Protein AF-A0A661NQ37-F1 (afdb_monomer)

pLDDT: mean 74.39, std 19.28, range [24.59, 96.75]

Mean predicted aligned error: 14.87 Å

Secondary structure (DSSP, 8-state):
--PPPEEEE--------------TT-PPP------EEEEE--SSGGGS-SS--SEEEEEEEESS---GGGEEEE-GGG-----GGGSPTTEEEEEEEEEETTEEEEEE----TTS-SS-EEEEE-EEBT-EEE-S-TT----TT-EEEEPTTS-EEEE--B-TTSSBBP-EEEEE-SSTTSPPEEEE-SS--BS-EEEEETTEEEEE--BSBTTSPBP-EEEEEETTTTEEEEEEEEES-SSSS----BS-EEEE-TTS-EEEE--BSSTTPPBP--EEEE-TTT--EE--SPPPSS--BSPEEEE-TTS-EEEE--EETTEE----EEEEETTEEEEE-EESSSTTS-SS--EEEEEEEEETTTEEEEEEEEETTTTEEEEEEESSSSEEEEEEEE-TT----EEEEEEE-TTS-EEEEEE-TTS-EEEEEEETTTTEEEEEPPPSS--SEEEE-TTSEEEEEETTEEEEEE--PPPTTSPPPP----TT------S-GGGEEE-TTSS-EEESSTT------S-EESEEEEEEEEES-EEEEEE-TT--EEEEEE-SSEEEETTEEEE--TT--EEEEEETTEEEEEETTEEEEEE--S--S-EEEEEEEPTT-EEEEEEEEE-

Foldseek 3Di:
DDDDWQWEWAAADDDDDDDDDDPPPDPPQPFQGIEIETEDEAPFPVFGDDPDFQKKKKAFDFPDDDDPLRIDIAGPVRSYYDHCVSHDDGGAWIKIFTHDPRDRFWIWFTDGSPPHDPDYAYTYIGGALDWGFQPAQVQFAAAQWAKAAAVSGFIKTAWYADPVRWFIAQWIWTGDPHSVDHIDTDGHPAGFGQWYWDDQPQKIKTAWGHRGQADFIAQWIWMQGNVVRDIDPQLTDGLDPDDDPSHFGQWEWDAFPVRKIKTAWGARHPPGFIFQFIWIARSVRNDIDRPQDGHPAGFGNWYWYAAPVRKIKTAWGDGPRAIDQWIWIADVVPGHIDTAAAPVDGPDGQHFRFDLWEWEHFHQGKIKTAAGDDDQFQWIWIWHDPPGRYTHIDIAGQPPHARFHNKEWYAFPLRWIWIWHAHPVRDTWIWTALNLQSYTDTGHGHPDGANYWYQIPRRKIWRHHRRGIIIHHHDHDDPQDQGRHDQDHPPDPDDDWNCVVQWDQDPVRQFIWGPDKFDGGWQFNDWAQKKKKKWQKAAWKWKWKAAPVGDIFIFTDGQFWTDGPPDIWGEHGRFIWIWIDHHQKIWIDTDPTIDIDGHPDHDDIIGITMNGDPPMITGTMGMDHD

Sequence (626 aa):
MRTAPVFLVAFFAAASIAAGAVCTGCEPATEVTRAQILLTLPTDPDCQPPAGPGRVLIVASGDFPASEETVEVLTPDGVGAVPIRKFPFGTEALTFELFVDGSADFVAGALHRRKVVDTVDTLLLLPLGSSCGTPDPDVRAPALGAVAELPGGGYLVAGGLSDDGIEARSQFILVPKDETTLAETLSLATRRVGAVATRAGDRVLISGGSEREDLPAEESFEVYDHTAHALDVDAAGRMCAGAEVCRRRDHGAAVIPDGRVVLVGGVVEAGAAELATTVLIDPRSGDVDESVGDLLRARRSPTALALSDGTVVVVGGSAAGAFVSTVESLAVAPLTFGEVENVTMPGAPLLPDRVGASFVSLPGRRVVAVGGRGELEGTATVLVFEGPRRAVRHDVALPGFPGLDESRAVALLDERILVVGRDGAGALRAFRVDVGRGIVEPLDPPVHAATSLVACDDGAVAEVGPTGGAYRRLLLRSPFDPPPAALVPSDAAWLALAAAPLYATSPDGDGLEARQEAAPVSVSALRFRDVTLSPTVIGDHDVVFTDEEGVRFVAAVDAADVRVGECTIPRADGDAVVITLRGDQVTLEAGEARIQCPLAGLSGSVAVSLELALGARFRALEIARL

Structure (mmCIF, N/CA/C/O backbone):
data_AF-A0A661NQ37-F1
#
_entry.id   AF-A0A661NQ37-F1
#
loop_
_atom_site.group_PDB
_atom_site.id
_atom_site.type_symbol
_atom_site.label_atom_id
_atom_site.label_alt_id
_atom_site.label_comp_id
_atom_site.label_asym_id
_atom_site.label_entity_id
_atom_site.label_seq_id
_atom_site.pdbx_PDB_ins_code
_atom_site.Cartn_x
_atom_site.Cartn_y
_atom_site.Cartn_z
_atom_site.occupancy
_atom_site.B_iso_or_equiv
_atom_site.auth_seq_id
_atom_site.auth_comp_id
_atom_site.auth_asym_id
_atom_site.auth_atom_id
_atom_site.pdbx_PDB_model_num
ATOM 1 N N . MET A 1 1 ? 21.326 -3.519 33.769 1.00 24.59 1 MET A N 1
ATOM 2 C CA . MET A 1 1 ? 20.700 -4.815 34.103 1.00 24.59 1 MET A CA 1
ATOM 3 C C . MET A 1 1 ? 19.760 -5.119 32.956 1.00 24.59 1 MET A C 1
ATOM 5 O O . MET A 1 1 ? 18.870 -4.319 32.728 1.00 24.59 1 MET A O 1
ATOM 9 N N . ARG A 1 2 ? 20.049 -6.147 32.150 1.00 24.77 2 ARG A N 1
ATOM 10 C CA . ARG A 1 2 ? 19.209 -6.514 31.000 1.00 24.77 2 ARG A CA 1
ATOM 11 C C . ARG A 1 2 ? 17.915 -7.120 31.546 1.00 24.77 2 ARG A C 1
ATOM 13 O O . ARG A 1 2 ? 17.984 -8.136 32.234 1.00 24.77 2 ARG A O 1
ATOM 20 N N . THR A 1 3 ? 16.785 -6.461 31.324 1.00 33.19 3 THR A N 1
ATOM 21 C CA . THR A 1 3 ? 15.454 -7.010 31.597 1.00 33.19 3 THR A CA 1
ATOM 22 C C . THR A 1 3 ? 15.253 -8.232 30.701 1.00 33.19 3 THR A C 1
ATOM 24 O O . THR A 1 3 ? 15.551 -8.199 29.509 1.00 33.19 3 THR A O 1
ATOM 27 N N . ALA A 1 4 ? 14.878 -9.357 31.306 1.00 30.03 4 ALA A N 1
ATOM 28 C CA . ALA A 1 4 ? 14.650 -10.606 30.590 1.00 30.03 4 ALA A CA 1
ATOM 29 C C . ALA A 1 4 ? 13.391 -10.493 29.705 1.00 30.03 4 ALA A C 1
ATOM 31 O O . ALA A 1 4 ? 12.459 -9.787 30.096 1.00 30.03 4 ALA A O 1
ATOM 32 N N . PRO A 1 5 ? 13.333 -11.181 28.550 1.00 35.44 5 PRO A N 1
ATOM 33 C CA . PRO A 1 5 ? 12.107 -11.274 27.761 1.00 35.44 5 PRO A CA 1
ATOM 34 C C . PRO A 1 5 ? 10.970 -11.897 28.587 1.00 35.44 5 PRO A C 1
ATOM 36 O O . PRO A 1 5 ? 11.192 -12.836 29.357 1.00 35.44 5 PRO A O 1
ATOM 39 N N . VAL A 1 6 ? 9.752 -11.373 28.429 1.00 37.66 6 VAL A N 1
ATOM 40 C CA . VAL A 1 6 ? 8.537 -11.947 29.027 1.00 37.66 6 VAL A CA 1
ATOM 41 C C . VAL A 1 6 ? 8.035 -13.056 28.098 1.00 37.66 6 VAL A C 1
ATOM 43 O O . VAL A 1 6 ? 7.746 -12.805 26.930 1.00 37.66 6 VAL A O 1
ATOM 46 N N . PHE A 1 7 ? 7.952 -14.291 28.599 1.00 35.38 7 PHE A N 1
ATOM 47 C CA . PHE A 1 7 ? 7.548 -15.464 27.813 1.00 35.38 7 PHE A CA 1
ATOM 48 C C . PHE A 1 7 ? 6.062 -15.786 28.010 1.00 35.38 7 PHE A C 1
ATOM 50 O O . PHE A 1 7 ? 5.678 -16.208 29.097 1.00 35.38 7 PHE A O 1
ATOM 57 N N . LEU A 1 8 ? 5.233 -15.680 26.967 1.00 40.22 8 LEU A N 1
ATOM 58 C CA . LEU A 1 8 ? 3.840 -16.138 27.012 1.00 40.22 8 LEU A CA 1
ATOM 59 C C . LEU A 1 8 ? 3.654 -17.414 26.169 1.00 40.22 8 LEU A C 1
ATOM 61 O O . LEU A 1 8 ? 3.948 -17.436 24.975 1.00 40.22 8 LEU A O 1
ATOM 65 N N . VAL A 1 9 ? 3.153 -18.498 26.775 1.00 34.75 9 VAL A N 1
ATOM 66 C CA . VAL A 1 9 ? 2.947 -19.799 26.100 1.00 34.75 9 VAL A CA 1
ATOM 67 C C . VAL A 1 9 ? 1.471 -20.182 26.164 1.00 34.75 9 VAL A C 1
ATOM 69 O O . VAL A 1 9 ? 1.035 -20.641 27.206 1.00 34.75 9 VAL A O 1
ATOM 72 N N . ALA A 1 10 ? 0.692 -20.067 25.089 1.00 37.59 10 ALA A N 1
ATOM 73 C CA . ALA A 1 10 ? -0.699 -20.541 25.065 1.00 37.59 10 ALA A CA 1
ATOM 74 C C . ALA A 1 10 ? -0.797 -22.000 24.564 1.00 37.59 10 ALA A C 1
ATOM 76 O O . ALA A 1 10 ? -0.012 -22.432 23.718 1.00 37.59 10 ALA A O 1
ATOM 77 N N . PHE A 1 11 ? -1.763 -22.778 25.070 1.00 29.88 11 PHE A N 1
ATOM 78 C CA . PHE A 1 11 ? -2.010 -24.179 24.679 1.00 29.88 11 PHE A CA 1
ATOM 79 C C . PHE A 1 11 ? -3.460 -24.382 24.209 1.00 29.88 11 PHE A C 1
ATOM 81 O O . PHE A 1 11 ? -4.377 -23.852 24.836 1.00 29.88 11 PHE A O 1
ATOM 88 N N . PHE A 1 12 ? -3.687 -25.231 23.198 1.00 33.34 12 PHE A N 1
ATOM 89 C CA . PHE A 1 12 ? -4.982 -25.880 22.965 1.00 33.34 12 PHE A CA 1
ATOM 90 C C . PHE A 1 12 ? -4.830 -27.394 23.139 1.00 33.34 12 PHE A C 1
ATOM 92 O O . PHE A 1 12 ? -3.795 -27.977 22.823 1.00 33.34 12 PHE A O 1
ATOM 99 N N . ALA A 1 13 ? -5.877 -28.050 23.636 1.00 25.14 13 ALA A N 1
ATOM 100 C CA . ALA A 1 13 ? -5.963 -29.506 23.678 1.00 25.14 13 ALA A CA 1
ATOM 101 C C . ALA A 1 13 ? -7.110 -29.968 22.777 1.00 25.14 13 ALA A C 1
ATOM 103 O O . ALA A 1 13 ? -8.235 -29.501 22.932 1.00 25.14 13 ALA A O 1
ATOM 104 N N . ALA A 1 14 ? -6.841 -30.892 21.856 1.00 25.58 14 ALA A N 1
ATOM 105 C CA . ALA A 1 14 ? -7.855 -31.468 20.982 1.00 25.58 14 ALA A CA 1
ATOM 106 C C . ALA A 1 14 ? -8.917 -32.229 21.795 1.00 25.58 14 ALA A C 1
ATOM 108 O O . ALA A 1 14 ? -8.588 -33.054 22.647 1.00 25.58 14 ALA A O 1
ATOM 109 N N . ALA A 1 15 ? -10.193 -31.987 21.495 1.00 25.08 15 ALA A N 1
ATOM 110 C CA . ALA A 1 15 ? -11.259 -32.916 21.840 1.00 25.08 15 ALA A CA 1
ATOM 111 C C . ALA A 1 15 ? -11.751 -33.531 20.530 1.00 25.08 15 ALA A C 1
ATOM 113 O O . ALA A 1 15 ? -12.443 -32.878 19.755 1.00 25.08 15 ALA A O 1
ATOM 114 N N . SER A 1 16 ? -11.357 -34.776 20.264 1.00 27.02 16 SER A N 1
ATOM 115 C CA . SER A 1 16 ? -11.918 -35.555 19.165 1.00 27.02 16 SER A CA 1
ATOM 116 C C . SER A 1 16 ? -13.417 -35.733 19.398 1.00 27.02 16 SER A C 1
ATOM 118 O O . SER A 1 16 ? -13.814 -36.492 20.282 1.00 27.02 16 SER A O 1
ATOM 120 N N . ILE A 1 17 ? -14.253 -35.069 18.602 1.00 27.27 17 ILE A N 1
ATOM 121 C CA . ILE A 1 17 ? -15.660 -35.446 18.462 1.00 27.27 17 ILE A CA 1
ATOM 122 C C . ILE A 1 17 ? -15.765 -36.290 17.197 1.00 27.27 17 ILE A C 1
ATOM 124 O O . ILE A 1 17 ? -15.530 -35.832 16.081 1.00 27.27 17 ILE A O 1
ATOM 128 N N . ALA A 1 18 ? -16.059 -37.570 17.399 1.00 26.62 18 ALA A N 1
ATOM 129 C CA . ALA A 1 18 ? -16.309 -38.515 16.331 1.00 26.62 18 ALA A CA 1
ATOM 130 C C . ALA A 1 18 ? -17.642 -38.202 15.625 1.00 26.62 18 ALA A C 1
ATOM 132 O O . ALA A 1 18 ? -18.680 -38.123 16.270 1.00 26.62 18 ALA A O 1
ATOM 133 N N . ALA A 1 19 ? -17.557 -38.122 14.295 1.00 30.00 19 ALA A N 1
ATOM 134 C CA . ALA A 1 19 ? -18.564 -38.436 13.278 1.00 30.00 19 ALA A CA 1
ATOM 135 C C . ALA A 1 19 ? -19.942 -37.737 13.316 1.00 30.00 19 ALA A C 1
ATOM 137 O O . ALA A 1 19 ? -20.817 -38.065 14.111 1.00 30.00 19 ALA A O 1
ATOM 138 N N . GLY A 1 20 ? -20.196 -36.927 12.281 1.00 28.22 20 GLY A N 1
ATOM 139 C CA . GLY A 1 20 ? -21.547 -36.600 11.822 1.00 28.22 20 GLY A CA 1
ATOM 140 C C . GLY A 1 20 ? -21.573 -35.525 10.733 1.00 28.22 20 GLY A C 1
ATOM 141 O O . GLY A 1 20 ? -21.503 -34.352 11.056 1.00 28.22 20 GLY A O 1
ATOM 142 N N . ALA A 1 21 ? -21.747 -35.951 9.476 1.00 28.05 21 ALA A N 1
ATOM 143 C CA . ALA A 1 21 ? -21.919 -35.169 8.239 1.00 28.05 21 ALA A CA 1
ATOM 144 C C . ALA A 1 21 ? -20.637 -34.634 7.562 1.00 28.05 21 ALA A C 1
ATOM 146 O O . ALA A 1 21 ? -20.023 -33.652 7.959 1.00 28.05 21 ALA A O 1
ATOM 147 N N . VAL A 1 22 ? -20.267 -35.306 6.469 1.00 32.47 22 VAL A N 1
ATOM 148 C CA . VAL A 1 22 ? -19.206 -34.909 5.541 1.00 32.47 22 VAL A CA 1
ATOM 149 C C . VAL A 1 22 ? -19.733 -33.770 4.661 1.00 32.47 22 VAL A C 1
ATOM 151 O O . VAL A 1 22 ? -20.517 -34.019 3.747 1.00 32.47 22 VAL A O 1
ATOM 154 N N . CYS A 1 23 ? -19.298 -32.532 4.903 1.00 28.45 23 CYS A N 1
ATOM 155 C CA . CYS A 1 23 ? -19.340 -31.482 3.884 1.00 28.45 23 CYS A CA 1
ATOM 156 C C . CYS A 1 23 ? -18.190 -31.725 2.900 1.00 28.45 23 CYS A C 1
ATOM 158 O O . CYS A 1 23 ? -17.041 -31.388 3.174 1.00 28.45 23 CYS A O 1
ATOM 160 N N . THR A 1 24 ? -18.474 -32.326 1.745 1.00 32.66 24 THR A N 1
ATOM 161 C CA . THR A 1 24 ? -17.525 -32.359 0.625 1.00 32.66 24 THR A CA 1
ATOM 162 C C . THR A 1 24 ? -17.455 -30.964 0.004 1.00 32.66 24 THR A C 1
ATOM 164 O O . THR A 1 24 ? -18.337 -30.600 -0.771 1.00 32.66 24 THR A O 1
ATOM 167 N N . GLY A 1 25 ? -16.445 -30.174 0.374 1.00 31.69 25 GLY A N 1
ATOM 168 C CA . GLY A 1 25 ? -16.200 -28.839 -0.192 1.00 31.69 25 GLY A CA 1
ATOM 169 C C . GLY A 1 25 ? -15.860 -27.749 0.825 1.00 31.69 25 GLY A C 1
ATOM 170 O O . GLY A 1 25 ? -15.443 -26.671 0.423 1.00 31.69 25 GLY A O 1
ATOM 171 N N . CYS A 1 26 ? -15.990 -28.015 2.126 1.00 31.77 26 CYS A N 1
ATOM 172 C CA . CYS A 1 26 ? -15.389 -27.155 3.138 1.00 31.77 26 CYS A CA 1
ATOM 173 C C . CYS A 1 26 ? -13.948 -27.626 3.340 1.00 31.77 26 CYS A C 1
ATOM 175 O O . CYS A 1 26 ? -13.739 -28.727 3.854 1.00 31.77 26 CYS A O 1
ATOM 177 N N . GLU A 1 27 ? -12.955 -26.824 2.948 1.00 31.69 27 GLU A N 1
ATOM 178 C CA . GLU A 1 27 ? -11.651 -26.945 3.602 1.00 31.69 27 GLU A CA 1
ATOM 179 C C . GLU A 1 27 ? -11.907 -26.846 5.114 1.00 31.69 27 GLU A C 1
ATOM 181 O O . GLU A 1 27 ? -12.617 -25.930 5.547 1.00 31.69 27 GLU A O 1
ATOM 186 N N . PRO A 1 28 ? -11.441 -27.809 5.929 1.00 34.94 28 PRO A N 1
ATOM 187 C CA . PRO A 1 28 ? -11.572 -27.683 7.367 1.00 34.94 28 PRO A CA 1
ATOM 188 C C . PRO A 1 28 ? -10.853 -26.398 7.765 1.00 34.94 28 PRO A C 1
ATOM 190 O O . PRO A 1 28 ? -9.670 -26.241 7.467 1.00 34.94 28 PRO A O 1
ATOM 193 N N . ALA A 1 29 ? -11.576 -25.471 8.397 1.00 39.81 29 ALA A N 1
ATOM 194 C CA . ALA A 1 29 ? -10.966 -24.280 8.963 1.00 39.81 29 ALA A CA 1
ATOM 195 C C . ALA A 1 29 ? -9.814 -24.745 9.858 1.00 39.81 29 ALA A C 1
ATOM 197 O O . ALA A 1 29 ? -10.038 -25.500 10.806 1.00 39.81 29 ALA A O 1
ATOM 198 N N . THR A 1 30 ? -8.584 -24.370 9.510 1.00 39.78 30 THR A N 1
ATOM 199 C CA . THR A 1 30 ? -7.399 -24.694 10.296 1.00 39.78 30 THR A CA 1
ATOM 200 C C . THR A 1 30 ? -7.566 -24.042 11.660 1.00 39.78 30 THR A C 1
ATOM 202 O O . THR A 1 30 ? -7.474 -22.826 11.817 1.00 39.78 30 THR A O 1
ATOM 205 N N . GLU A 1 31 ? -7.918 -24.861 12.646 1.00 44.09 31 GLU A N 1
ATOM 206 C CA . GLU A 1 31 ? -8.068 -24.429 14.024 1.00 44.09 31 GLU A CA 1
ATOM 207 C C . GLU A 1 31 ? -6.666 -24.195 14.585 1.00 44.09 31 GLU A C 1
ATOM 209 O O . GLU A 1 31 ? -5.807 -25.075 14.539 1.00 44.09 31 GLU A O 1
ATOM 214 N N . VAL A 1 32 ? -6.422 -22.990 15.090 1.00 47.25 32 VAL A N 1
ATOM 215 C CA . VAL A 1 32 ? -5.193 -22.685 15.815 1.00 47.25 32 VAL A CA 1
ATOM 216 C C . VAL A 1 32 ? -5.143 -23.595 17.043 1.00 47.25 32 VAL A C 1
ATOM 218 O O . VAL A 1 32 ? -6.046 -23.542 17.867 1.00 47.25 32 VAL A O 1
ATOM 221 N N . THR A 1 33 ? -4.123 -24.447 17.177 1.00 45.12 33 THR A N 1
ATOM 222 C CA . THR A 1 33 ? -4.006 -25.403 18.300 1.00 45.12 33 THR A CA 1
ATOM 223 C C . THR A 1 33 ? -2.912 -25.050 19.307 1.00 45.12 33 THR A C 1
ATOM 225 O O . THR A 1 33 ? -2.859 -25.628 20.397 1.00 45.12 33 THR A O 1
ATOM 228 N N . ARG A 1 34 ? -2.026 -24.095 19.002 1.00 50.16 34 ARG A N 1
ATOM 229 C CA . ARG A 1 34 ? -1.015 -23.587 19.944 1.00 50.16 34 ARG A CA 1
ATOM 230 C C . ARG A 1 34 ? -0.372 -22.303 19.427 1.00 50.16 34 ARG A C 1
ATOM 232 O O . ARG A 1 34 ? 0.123 -22.313 18.313 1.00 50.16 34 ARG A O 1
ATOM 239 N N . ALA A 1 35 ? -0.304 -21.257 20.254 1.00 54.31 35 ALA A N 1
ATOM 240 C CA . ALA A 1 35 ? 0.429 -20.024 19.951 1.00 54.31 35 ALA A CA 1
ATOM 241 C C . ALA A 1 35 ? 1.483 -19.769 21.036 1.00 54.31 35 ALA A C 1
ATOM 243 O O . ALA A 1 35 ? 1.157 -19.764 22.226 1.00 54.31 35 ALA A O 1
ATOM 244 N N . GLN A 1 36 ? 2.737 -19.551 20.653 1.00 60.78 36 GLN A N 1
ATOM 245 C CA . GLN A 1 36 ? 3.739 -18.977 21.552 1.00 60.78 36 GLN A CA 1
ATOM 246 C C . GLN A 1 36 ? 4.007 -17.555 21.087 1.00 60.78 36 GLN A C 1
ATOM 248 O O . GLN A 1 36 ? 4.361 -17.368 19.930 1.00 60.78 36 GLN A O 1
ATOM 253 N N . ILE A 1 37 ? 3.807 -16.575 21.968 1.00 66.12 37 ILE A N 1
ATOM 254 C CA . ILE A 1 37 ? 4.026 -15.166 21.642 1.00 66.12 37 ILE A CA 1
ATOM 255 C C . ILE A 1 37 ? 5.153 -14.659 22.528 1.00 66.12 37 ILE A C 1
ATOM 257 O O . ILE A 1 37 ? 5.040 -14.627 23.757 1.00 66.12 37 ILE A O 1
ATOM 261 N N . LEU A 1 38 ? 6.251 -14.279 21.891 1.00 67.00 38 LEU A N 1
ATOM 262 C CA . LEU A 1 38 ? 7.362 -13.602 22.526 1.00 67.00 38 LEU A CA 1
ATOM 263 C C . LEU A 1 38 ? 7.138 -12.095 22.415 1.00 67.00 38 LEU A C 1
ATOM 265 O O . LEU A 1 38 ? 7.075 -11.552 21.316 1.00 67.00 38 LEU A O 1
ATOM 269 N N . LEU A 1 39 ? 7.023 -11.420 23.556 1.00 71.31 39 LEU A N 1
ATOM 270 C CA . LEU A 1 39 ? 6.954 -9.964 23.586 1.00 71.31 39 LEU A CA 1
ATOM 271 C C . LEU A 1 39 ? 8.372 -9.401 23.691 1.00 71.31 39 LEU A C 1
ATOM 273 O O . LEU A 1 39 ? 9.090 -9.696 24.654 1.00 71.31 39 LEU A O 1
ATOM 277 N N . THR A 1 40 ? 8.775 -8.595 22.713 1.00 71.38 40 THR A N 1
ATOM 278 C CA . THR A 1 40 ? 10.070 -7.906 22.703 1.00 71.38 40 THR A CA 1
ATOM 279 C C . THR A 1 40 ? 9.885 -6.419 22.964 1.00 71.38 40 THR A C 1
ATOM 281 O O . THR A 1 40 ? 8.906 -5.808 22.543 1.00 71.38 40 THR A O 1
ATOM 284 N N . LEU A 1 41 ? 10.823 -5.839 23.710 1.00 73.44 41 LEU A N 1
ATOM 285 C CA . LEU A 1 41 ? 10.865 -4.403 23.963 1.00 73.44 41 LEU A CA 1
ATOM 286 C C . LEU A 1 41 ? 11.680 -3.705 22.875 1.00 73.44 41 LEU A C 1
ATOM 288 O O . LEU A 1 41 ? 12.624 -4.315 22.359 1.00 73.44 41 LEU A O 1
ATOM 292 N N . PRO A 1 42 ? 11.359 -2.438 22.575 1.00 73.75 42 PRO A N 1
ATOM 293 C CA . PRO A 1 42 ? 12.098 -1.688 21.595 1.00 73.75 42 PRO A CA 1
ATOM 294 C C . PRO A 1 42 ? 13.483 -1.377 22.139 1.00 73.75 42 PRO A C 1
ATOM 296 O O . PRO A 1 42 ? 13.737 -1.252 23.346 1.00 73.75 42 PRO A O 1
ATOM 299 N N . THR A 1 43 ? 14.407 -1.297 21.210 1.00 73.44 43 THR A N 1
ATOM 300 C CA . THR A 1 43 ? 15.814 -1.047 21.503 1.00 73.44 43 THR A CA 1
ATOM 301 C C . THR A 1 43 ? 16.121 0.445 21.597 1.00 73.44 43 THR A C 1
ATOM 303 O O . THR A 1 43 ? 17.048 0.814 22.320 1.00 73.44 43 THR A O 1
ATOM 306 N N . ASP A 1 44 ? 15.309 1.285 20.949 1.00 77.94 44 ASP A N 1
ATOM 307 C CA . ASP A 1 44 ? 15.308 2.738 21.105 1.00 77.94 44 ASP A CA 1
ATOM 308 C C . ASP A 1 44 ? 14.974 3.127 22.562 1.00 77.94 44 ASP A C 1
ATOM 310 O O . ASP A 1 44 ? 13.870 2.830 23.035 1.00 77.94 44 ASP A O 1
ATOM 314 N N . PRO A 1 45 ? 15.902 3.771 23.300 1.00 77.81 45 PRO A N 1
ATOM 315 C CA . PRO A 1 45 ? 15.680 4.173 24.687 1.00 77.81 45 PRO A CA 1
ATOM 316 C C . PRO A 1 45 ? 14.491 5.116 24.869 1.00 77.81 45 PRO A C 1
ATOM 318 O O . PRO A 1 45 ? 13.847 5.057 25.917 1.00 77.81 45 PRO A O 1
ATOM 321 N N . ASP A 1 46 ? 14.193 5.951 23.870 1.00 78.38 46 ASP A N 1
ATOM 322 C CA . ASP A 1 46 ? 13.085 6.910 23.931 1.00 78.38 46 ASP A CA 1
ATOM 323 C C . ASP A 1 46 ? 11.725 6.212 23.764 1.00 78.38 46 ASP A C 1
ATOM 325 O O . ASP A 1 46 ? 10.694 6.746 24.170 1.00 78.38 46 ASP A O 1
ATOM 329 N N . CYS A 1 47 ? 11.728 4.983 23.240 1.00 81.31 47 CYS A N 1
ATOM 330 C CA . CYS A 1 47 ? 10.547 4.140 23.106 1.00 81.31 47 CYS A CA 1
ATOM 331 C C . CYS A 1 47 ? 10.447 3.037 24.160 1.00 81.31 47 CYS A C 1
ATOM 333 O O . CYS A 1 47 ? 9.521 2.233 24.103 1.00 81.31 47 CYS A O 1
ATOM 335 N N . GLN A 1 48 ? 11.371 2.941 25.117 1.00 77.38 48 GLN A N 1
ATOM 336 C CA . GLN A 1 48 ? 11.286 1.910 26.151 1.00 77.38 48 GLN A CA 1
ATOM 337 C C . GLN A 1 48 ? 10.235 2.258 27.216 1.00 77.38 48 GLN A C 1
ATOM 339 O O . GLN A 1 48 ? 10.160 3.404 27.659 1.00 77.38 48 GLN A O 1
ATOM 344 N N . PRO A 1 49 ? 9.456 1.273 27.707 1.00 69.19 49 PRO A N 1
ATOM 345 C CA . PRO A 1 49 ? 8.538 1.505 28.813 1.00 69.19 49 PRO A CA 1
ATOM 346 C C . PRO A 1 49 ? 9.299 1.886 30.093 1.00 69.19 49 PRO A C 1
ATOM 348 O O . PRO A 1 49 ? 10.310 1.247 30.419 1.00 69.19 49 PRO A O 1
ATOM 351 N N . PRO A 1 50 ? 8.807 2.862 30.877 1.00 60.31 50 PRO A N 1
ATOM 352 C CA . PRO A 1 50 ? 9.390 3.187 32.170 1.00 60.31 50 PRO A CA 1
ATOM 353 C C . PRO A 1 50 ? 9.166 2.021 33.151 1.00 60.31 50 PRO A C 1
ATOM 355 O O . PRO A 1 50 ? 8.066 1.779 33.615 1.00 60.31 50 PRO A O 1
ATOM 358 N N . ALA A 1 51 ? 10.225 1.251 33.424 1.00 60.19 51 ALA A N 1
ATOM 359 C CA . ALA A 1 51 ? 10.331 0.218 34.466 1.00 60.19 51 ALA A CA 1
ATOM 360 C C . ALA A 1 51 ? 9.091 -0.683 34.719 1.00 60.19 51 ALA A C 1
ATOM 362 O O . ALA A 1 51 ? 8.556 -0.716 35.821 1.00 60.19 51 ALA A O 1
ATOM 363 N N . GLY A 1 52 ? 8.772 -1.543 33.745 1.00 55.69 52 GLY A N 1
ATOM 364 C CA . GLY A 1 52 ? 8.001 -2.783 33.929 1.00 55.69 52 GLY A CA 1
ATOM 365 C C . GLY A 1 52 ? 6.472 -2.626 33.854 1.00 55.69 52 GLY A C 1
ATOM 366 O O . GLY A 1 52 ? 5.911 -1.754 34.507 1.00 55.69 52 GLY A O 1
ATOM 367 N N . PRO A 1 53 ? 5.759 -3.477 33.089 1.00 54.72 53 PRO A N 1
ATOM 368 C CA . PRO A 1 53 ? 4.303 -3.401 33.020 1.00 54.72 53 PRO A CA 1
ATOM 369 C C . PRO A 1 53 ? 3.687 -3.786 34.364 1.00 54.72 53 PRO A C 1
ATOM 371 O O . PRO A 1 53 ? 4.100 -4.767 34.973 1.00 54.72 53 PRO A O 1
ATOM 374 N N . GLY A 1 54 ? 2.676 -3.048 34.814 1.00 62.66 54 GLY A N 1
ATOM 375 C CA . GLY A 1 54 ? 1.858 -3.425 35.964 1.00 62.66 54 GLY A CA 1
ATOM 376 C C . GLY A 1 54 ? 0.839 -4.510 35.611 1.00 62.66 54 GLY A C 1
ATOM 377 O O . GLY A 1 54 ? 0.519 -5.331 36.470 1.00 62.66 54 GLY A O 1
ATOM 378 N N . ARG A 1 55 ? 0.338 -4.525 34.360 1.00 74.88 55 ARG A N 1
ATOM 379 C CA . ARG A 1 55 ? -0.644 -5.483 33.800 1.00 74.88 55 ARG A CA 1
ATOM 380 C C . ARG A 1 55 ? -0.537 -5.558 32.264 1.00 74.88 55 ARG A C 1
ATOM 382 O O . ARG A 1 55 ? -0.203 -4.559 31.634 1.00 74.88 55 ARG A O 1
ATOM 389 N N . VAL A 1 56 ? -0.870 -6.703 31.666 1.00 75.44 56 VAL A N 1
ATOM 390 C CA . VAL A 1 56 ? -1.092 -6.873 30.214 1.00 75.44 56 VAL A CA 1
ATOM 391 C C . VAL A 1 56 ? -2.567 -7.179 29.988 1.00 75.44 56 VAL A C 1
ATOM 393 O O . VAL A 1 56 ? -3.094 -8.115 30.584 1.00 75.44 56 VAL A O 1
ATOM 396 N N . LEU A 1 57 ? -3.236 -6.405 29.147 1.00 77.12 57 LEU A N 1
ATOM 397 C CA . LEU A 1 57 ? -4.601 -6.645 28.702 1.00 77.12 57 LEU A CA 1
ATOM 398 C C . LEU A 1 57 ? -4.554 -7.339 27.340 1.00 77.12 57 LEU A C 1
ATOM 400 O O . LEU A 1 57 ? -3.836 -6.898 26.452 1.00 77.12 57 LEU A O 1
ATOM 404 N N . ILE A 1 58 ? -5.310 -8.416 27.171 1.00 77.12 58 ILE A N 1
ATOM 405 C CA . ILE A 1 58 ? -5.494 -9.097 25.890 1.00 77.12 58 ILE A CA 1
ATOM 406 C C . ILE A 1 58 ? -6.949 -8.917 25.496 1.00 77.12 58 ILE A C 1
ATOM 408 O O . ILE A 1 58 ? -7.837 -9.303 26.256 1.00 77.12 58 ILE A O 1
ATOM 412 N N . VAL A 1 59 ? -7.187 -8.356 24.316 1.00 74.62 59 VAL A N 1
ATOM 413 C CA . VAL A 1 59 ? -8.525 -8.090 23.788 1.00 74.62 59 VAL A CA 1
ATOM 414 C C . VAL A 1 59 ? -8.722 -8.885 22.506 1.00 74.62 59 VAL A C 1
ATOM 416 O O . VAL A 1 59 ? -8.014 -8.682 21.520 1.00 74.62 59 VAL A O 1
ATOM 419 N N . ALA A 1 60 ? -9.692 -9.793 22.516 1.00 68.38 60 ALA A N 1
ATOM 420 C CA . ALA A 1 60 ? -10.138 -10.508 21.334 1.00 68.38 60 ALA A CA 1
ATOM 421 C C . ALA A 1 60 ? -11.132 -9.669 20.537 1.00 68.38 60 ALA A C 1
ATOM 423 O O . ALA A 1 60 ? -12.098 -9.138 21.082 1.00 68.38 60 ALA A O 1
ATOM 424 N N . SER A 1 61 ? -10.889 -9.592 19.234 1.00 61.31 61 SER A N 1
ATOM 425 C CA . SER A 1 61 ? -11.753 -8.927 18.263 1.00 61.31 61 SER A CA 1
ATOM 426 C C . SER A 1 61 ? -12.145 -9.912 17.168 1.00 61.31 61 SER A C 1
ATOM 428 O O . SER A 1 61 ? -11.354 -10.775 16.776 1.00 61.31 61 SER A O 1
ATOM 430 N N . GLY A 1 62 ? -13.369 -9.792 16.679 1.00 54.69 62 GLY A N 1
ATOM 431 C CA . GLY A 1 62 ? -13.923 -10.600 15.601 1.00 54.69 62 GLY A CA 1
ATOM 432 C C . GLY A 1 62 ? -15.406 -10.298 15.441 1.00 54.69 62 GLY A C 1
ATOM 433 O O . GLY A 1 62 ? -15.893 -9.291 15.956 1.00 54.69 62 GLY A O 1
ATOM 434 N N . ASP A 1 63 ? -16.125 -11.181 14.757 1.00 54.19 63 ASP A N 1
ATOM 435 C CA . ASP A 1 63 ? -17.565 -11.036 14.517 1.00 54.19 63 ASP A CA 1
ATOM 436 C C . ASP A 1 63 ? -18.407 -11.452 15.744 1.00 54.19 63 ASP A C 1
ATOM 438 O O . ASP A 1 63 ? -19.183 -12.411 15.725 1.00 54.19 63 ASP A O 1
ATOM 442 N N . PHE A 1 64 ? -18.165 -10.785 16.875 1.00 52.97 64 PHE A N 1
ATOM 443 C CA . PHE A 1 64 ? -18.873 -10.969 18.142 1.00 52.97 64 PHE A CA 1
ATOM 444 C C . PHE A 1 64 ? -18.802 -9.697 19.000 1.00 52.97 64 PHE A C 1
ATOM 446 O O . PHE A 1 64 ? -17.827 -8.944 18.922 1.00 52.97 64 PHE A O 1
ATOM 453 N N . PRO A 1 65 ? -19.810 -9.450 19.858 1.00 47.38 65 PRO A N 1
ATOM 454 C CA . PRO A 1 65 ? -19.793 -8.311 20.761 1.00 47.38 65 PRO A CA 1
ATOM 455 C C . PRO A 1 65 ? -18.706 -8.473 21.824 1.00 47.38 65 PRO A C 1
ATOM 457 O O . PRO A 1 65 ? -18.437 -9.574 22.316 1.00 47.38 65 PRO A O 1
ATOM 460 N N . ALA A 1 66 ? -18.115 -7.353 22.223 1.00 52.84 66 ALA A N 1
ATOM 461 C CA . ALA A 1 66 ? -17.173 -7.343 23.325 1.00 52.84 66 ALA A CA 1
ATOM 462 C C . ALA A 1 66 ? -17.870 -7.670 24.658 1.00 52.84 66 ALA A C 1
ATOM 464 O O . ALA A 1 66 ? -18.983 -7.219 24.937 1.00 52.84 66 ALA A O 1
ATOM 465 N N . SER A 1 67 ? -17.207 -8.473 25.483 1.00 59.88 67 SER A N 1
ATOM 466 C CA . SER A 1 67 ? -17.707 -8.946 26.775 1.00 59.88 67 SER A CA 1
ATOM 467 C C . SER A 1 67 ? -16.546 -9.289 27.713 1.00 59.88 67 SER A C 1
ATOM 469 O O . SER A 1 67 ? -15.378 -9.211 27.336 1.00 59.88 67 SER A O 1
ATOM 471 N N . GLU A 1 68 ? -16.836 -9.720 28.941 1.00 65.12 68 GLU A N 1
ATOM 472 C CA . GLU A 1 68 ? -15.789 -10.235 29.838 1.00 65.12 68 GLU A CA 1
ATOM 473 C C . GLU A 1 68 ? -15.057 -11.462 29.255 1.00 65.12 68 GLU A C 1
ATOM 475 O O . GLU A 1 68 ? -13.905 -11.720 29.602 1.00 65.12 68 GLU A O 1
ATOM 480 N N . GLU A 1 69 ? -15.682 -12.198 28.329 1.00 66.94 69 GLU A N 1
ATOM 481 C CA . GLU A 1 69 ? -15.069 -13.340 27.638 1.00 66.94 69 GLU A CA 1
ATOM 482 C C . GLU A 1 69 ? -14.100 -12.905 26.527 1.00 66.94 69 GLU A C 1
ATOM 484 O O . GLU A 1 69 ? -13.205 -13.663 26.154 1.00 66.94 69 GLU A O 1
ATOM 489 N N . THR A 1 70 ? -14.213 -11.669 26.027 1.00 68.25 70 THR A N 1
ATOM 490 C CA . THR A 1 70 ? -13.303 -11.125 25.005 1.00 68.25 70 THR A CA 1
ATOM 491 C C . THR A 1 70 ? -12.052 -10.494 25.601 1.00 68.25 70 THR A C 1
ATOM 493 O O . THR A 1 70 ? -11.215 -9.999 24.853 1.00 68.25 70 THR A O 1
ATOM 496 N N . VAL A 1 71 ? -11.909 -10.483 26.928 1.00 75.38 71 VAL A N 1
ATOM 497 C CA . VAL A 1 71 ? -10.832 -9.772 27.617 1.00 75.38 71 VAL A CA 1
ATOM 498 C C . VAL A 1 71 ? -10.117 -10.681 28.617 1.00 75.38 71 VAL A C 1
ATOM 500 O O . VAL A 1 71 ? -10.730 -11.348 29.450 1.00 75.38 71 VAL A O 1
ATOM 503 N N . GLU A 1 72 ? -8.788 -10.690 28.576 1.00 79.00 72 GLU A N 1
ATOM 504 C CA . GLU A 1 72 ? -7.930 -11.348 29.566 1.00 79.00 72 GLU A CA 1
ATOM 505 C C . GLU A 1 72 ? -6.942 -10.345 30.157 1.00 79.00 72 GLU A C 1
ATOM 507 O O . GLU A 1 72 ? -6.461 -9.453 29.465 1.00 79.00 72 GLU A O 1
ATOM 512 N N . VAL A 1 73 ? -6.638 -10.481 31.447 1.00 78.25 73 VAL A N 1
ATOM 513 C CA . VAL A 1 73 ? -5.721 -9.580 32.145 1.00 78.25 73 VAL A CA 1
ATOM 514 C C . VAL A 1 73 ? -4.644 -10.411 32.811 1.00 78.25 73 VAL A C 1
ATOM 516 O O . VAL A 1 73 ? -4.911 -11.166 33.742 1.00 78.25 73 VAL A O 1
ATOM 519 N N . LEU A 1 74 ? -3.403 -10.192 32.403 1.00 75.00 74 LEU A N 1
ATOM 520 C CA . LEU A 1 74 ? -2.233 -10.812 33.001 1.00 75.00 74 LEU A CA 1
ATOM 521 C C . LEU A 1 74 ? -1.523 -9.835 33.928 1.00 75.00 74 LEU A C 1
ATOM 523 O O . LEU A 1 74 ? -1.380 -8.652 33.621 1.00 75.00 74 LEU A O 1
ATOM 527 N N . THR A 1 75 ? -1.051 -10.339 35.064 1.00 69.56 75 THR A N 1
ATOM 528 C CA . THR A 1 75 ? -0.175 -9.607 35.983 1.00 69.56 75 THR A CA 1
ATOM 529 C C . THR A 1 75 ? 1.271 -10.111 35.859 1.00 69.56 75 THR A C 1
ATOM 531 O O . THR A 1 75 ? 1.483 -11.253 35.449 1.00 69.56 75 THR A O 1
ATOM 534 N N . PRO A 1 76 ? 2.286 -9.302 36.215 1.00 56.91 76 PRO A N 1
ATOM 535 C CA . PRO A 1 76 ? 3.710 -9.643 36.084 1.00 56.91 76 PRO A CA 1
ATOM 536 C C . PRO A 1 76 ? 4.139 -10.897 36.847 1.00 56.91 76 PRO A C 1
ATOM 538 O O . PRO A 1 76 ? 5.028 -11.614 36.402 1.00 56.91 76 PRO A O 1
ATOM 541 N N . ASP A 1 77 ? 3.478 -11.201 37.965 1.00 54.41 77 ASP A N 1
ATOM 542 C CA . ASP A 1 77 ? 3.712 -12.426 38.743 1.00 54.41 77 ASP A CA 1
ATOM 543 C C . ASP A 1 77 ? 3.028 -13.662 38.120 1.00 54.41 77 ASP A C 1
ATOM 545 O O . ASP A 1 77 ? 3.242 -14.795 38.552 1.00 54.41 77 ASP A O 1
ATOM 549 N N . GLY A 1 78 ? 2.193 -13.442 37.101 1.00 47.59 78 GLY A N 1
ATOM 550 C CA . GLY A 1 78 ? 1.378 -14.419 36.388 1.00 47.59 78 GLY A CA 1
ATOM 551 C C . GLY A 1 78 ? 1.797 -14.608 34.932 1.00 47.59 78 GLY A C 1
ATOM 552 O O . GLY A 1 78 ? 0.931 -14.822 34.086 1.00 47.59 78 GLY A O 1
ATOM 553 N N . VAL A 1 79 ? 3.101 -14.540 34.623 1.00 48.62 79 VAL A N 1
ATOM 554 C CA . VAL A 1 79 ? 3.639 -14.999 33.329 1.00 48.62 79 VAL A CA 1
ATOM 555 C C . VAL A 1 79 ? 3.269 -16.477 33.165 1.00 48.62 79 VAL A C 1
ATOM 557 O O . VAL A 1 79 ? 3.901 -17.372 33.726 1.00 48.62 79 VAL A O 1
ATOM 560 N N . GLY A 1 80 ? 2.170 -16.725 32.462 1.00 56.69 80 GLY A N 1
ATOM 561 C CA . GLY A 1 80 ? 1.489 -18.008 32.424 1.00 56.69 80 GLY A CA 1
ATOM 562 C C . GLY A 1 80 ? 0.672 -18.171 31.151 1.00 56.69 80 GLY A C 1
ATOM 563 O O . GLY A 1 80 ? 0.406 -17.222 30.416 1.00 56.69 80 GLY A O 1
ATOM 564 N N . ALA A 1 81 ? 0.315 -19.417 30.864 1.00 56.78 81 ALA A N 1
ATOM 565 C CA . ALA A 1 81 ? -0.428 -19.784 29.674 1.00 56.78 81 ALA A CA 1
ATOM 566 C C . ALA A 1 81 ? -1.872 -19.275 29.718 1.00 56.78 81 ALA A C 1
ATOM 568 O O . ALA A 1 81 ? -2.627 -19.683 30.598 1.00 56.78 81 ALA A O 1
ATOM 569 N N . VAL A 1 82 ? -2.283 -18.462 28.740 1.00 60.81 82 VAL A N 1
ATOM 570 C CA . VAL A 1 82 ? -3.704 -18.140 28.535 1.00 60.81 82 VAL A CA 1
ATOM 571 C C . VAL A 1 82 ? -4.342 -19.243 27.692 1.00 60.81 82 VAL A C 1
ATOM 573 O O . VAL A 1 82 ? -3.894 -19.482 26.566 1.00 60.81 82 VAL A O 1
ATOM 576 N N . PRO A 1 83 ? -5.372 -19.946 28.193 1.00 58.34 83 PRO A N 1
ATOM 577 C CA . PRO A 1 83 ? -6.128 -20.872 27.368 1.00 58.34 83 PRO A CA 1
ATOM 578 C C . PRO A 1 83 ? -6.953 -20.069 26.358 1.00 58.34 83 PRO A C 1
ATOM 580 O O . PRO A 1 83 ? -7.952 -19.452 26.714 1.00 58.34 83 PRO A O 1
ATOM 583 N N . ILE A 1 84 ? -6.563 -20.105 25.082 1.00 57.69 84 ILE A N 1
ATOM 584 C CA . ILE A 1 84 ? -7.219 -19.329 24.011 1.00 57.69 84 ILE A CA 1
ATOM 585 C C . ILE A 1 84 ? -8.707 -19.685 23.850 1.00 57.69 84 ILE A C 1
ATOM 587 O O . ILE A 1 84 ? -9.490 -18.854 23.411 1.00 57.69 84 ILE A O 1
ATOM 591 N N . ARG A 1 85 ? -9.133 -20.871 24.309 1.00 58.28 85 ARG A N 1
ATOM 592 C CA . ARG A 1 85 ? -10.554 -21.264 24.401 1.00 58.28 85 ARG A CA 1
ATOM 593 C C . ARG A 1 85 ? -11.423 -20.337 25.254 1.00 58.28 85 ARG A C 1
ATOM 595 O O . ARG A 1 85 ? -12.638 -20.480 25.213 1.00 58.28 85 ARG A O 1
ATOM 602 N N . LYS A 1 86 ? -10.820 -19.452 26.051 1.00 68.56 86 LYS A N 1
ATOM 603 C CA . LYS A 1 86 ? -11.546 -18.395 26.750 1.00 68.56 86 LYS A CA 1
ATOM 604 C C . LYS A 1 86 ? -12.193 -17.411 25.770 1.00 68.56 86 LYS A C 1
ATOM 606 O O . LYS A 1 86 ? -13.277 -16.923 26.058 1.00 68.56 86 LYS A O 1
ATOM 611 N N . PHE A 1 87 ? -11.539 -17.123 24.647 1.00 71.38 87 PHE A N 1
ATOM 612 C CA . PHE A 1 87 ? -12.039 -16.148 23.687 1.00 71.38 87 PHE A CA 1
ATOM 613 C C . PHE A 1 87 ? -13.125 -16.753 22.786 1.00 71.38 87 PHE A C 1
ATOM 615 O O . PHE A 1 87 ? -13.069 -17.952 22.483 1.00 71.38 87 PHE A O 1
ATOM 622 N N . PRO A 1 88 ? -14.096 -15.946 22.319 1.00 62.62 88 PRO A N 1
ATOM 623 C CA . PRO A 1 88 ? -15.184 -16.443 21.490 1.00 62.62 88 PRO A CA 1
ATOM 624 C C . PRO A 1 88 ? -14.725 -17.113 20.193 1.00 62.62 88 PRO A C 1
ATOM 626 O O . PRO A 1 88 ? -13.718 -16.752 19.566 1.00 62.62 88 PRO A O 1
ATOM 629 N N . PHE A 1 89 ? -15.529 -18.080 19.750 1.00 60.69 89 PHE A N 1
ATOM 630 C CA . PHE A 1 89 ? -15.388 -18.660 18.421 1.00 60.69 89 PHE A CA 1
ATOM 631 C C . PHE A 1 89 ? -15.546 -17.562 17.361 1.00 60.69 89 PHE A C 1
ATOM 633 O O . PHE A 1 89 ? -16.493 -16.787 17.413 1.00 60.69 89 PHE A O 1
ATOM 640 N N . GLY A 1 90 ? -14.624 -17.510 16.396 1.00 53.97 90 GLY A N 1
ATOM 641 C CA . GLY A 1 90 ? -14.594 -16.432 15.401 1.00 53.97 90 GLY A CA 1
ATOM 642 C C . GLY A 1 90 ? -13.598 -15.317 15.700 1.00 53.97 90 GLY A C 1
ATOM 643 O O . GLY A 1 90 ? -13.586 -14.348 14.956 1.00 53.97 90 GLY A O 1
ATOM 644 N N . THR A 1 91 ? -12.761 -15.435 16.742 1.00 60.22 91 THR A N 1
ATOM 645 C CA . THR A 1 91 ? -11.695 -14.450 17.012 1.00 60.22 91 THR A CA 1
ATOM 646 C C . THR A 1 91 ? -10.801 -14.290 15.783 1.00 60.22 91 THR A C 1
ATOM 648 O O . THR A 1 91 ? -10.193 -15.256 15.314 1.00 60.22 91 THR A O 1
ATOM 651 N N . GLU A 1 92 ? -10.759 -13.070 15.254 1.00 56.78 92 GLU A N 1
ATOM 652 C CA . GLU A 1 92 ? -9.988 -12.691 14.070 1.00 56.78 92 GLU A CA 1
ATOM 653 C C . GLU A 1 92 ? -8.658 -12.054 14.451 1.00 56.78 92 GLU A C 1
ATOM 655 O O . GLU A 1 92 ? -7.671 -12.271 13.754 1.00 56.78 92 GLU A O 1
ATOM 660 N N . ALA A 1 93 ? -8.623 -11.322 15.567 1.00 64.50 93 ALA A N 1
ATOM 661 C CA . ALA A 1 93 ? -7.436 -10.662 16.085 1.00 64.50 93 ALA A CA 1
ATOM 662 C C . ALA A 1 93 ? -7.382 -10.724 17.617 1.00 64.50 93 ALA A C 1
ATOM 664 O O . ALA A 1 93 ? -8.407 -10.657 18.295 1.00 64.50 93 ALA A O 1
ATOM 665 N N . LEU A 1 94 ? -6.168 -10.803 18.160 1.00 69.38 94 LEU A N 1
ATOM 666 C CA . LEU A 1 94 ? -5.879 -10.553 19.573 1.00 69.38 94 LEU A CA 1
ATOM 667 C C . LEU A 1 94 ? -4.988 -9.323 19.664 1.00 69.38 94 LEU A C 1
ATOM 669 O O . LEU A 1 94 ? -3.901 -9.371 19.105 1.00 69.38 94 LEU A O 1
ATOM 673 N N . THR A 1 95 ? -5.422 -8.278 20.360 1.00 71.38 95 THR A N 1
ATOM 674 C CA . THR A 1 95 ? -4.613 -7.085 20.649 1.00 71.38 95 THR A CA 1
ATOM 675 C C . THR A 1 95 ? -4.083 -7.177 22.071 1.00 71.38 95 THR A C 1
ATOM 677 O O . THR A 1 95 ? -4.804 -7.606 22.972 1.00 71.38 95 THR A O 1
ATOM 680 N N . PHE A 1 96 ? -2.835 -6.772 22.286 1.00 72.50 96 PHE A N 1
ATOM 681 C CA . PHE A 1 96 ? -2.196 -6.812 23.597 1.00 72.50 96 PHE A CA 1
ATOM 682 C C . PHE A 1 96 ? -1.853 -5.390 24.023 1.00 72.50 96 PHE A C 1
ATOM 684 O O . PHE A 1 96 ? -1.047 -4.754 23.361 1.00 72.50 96 PHE A O 1
ATOM 691 N N . GLU A 1 97 ? -2.405 -4.894 25.122 1.00 74.81 97 GLU A N 1
ATOM 692 C CA . GLU A 1 97 ? -2.081 -3.575 25.674 1.00 74.81 97 GLU A CA 1
ATOM 693 C C . GLU A 1 97 ? -1.287 -3.742 26.968 1.00 74.81 97 GLU A C 1
ATOM 695 O O . GLU A 1 97 ? -1.680 -4.497 27.860 1.00 74.81 97 GLU A O 1
ATOM 700 N N . LEU A 1 98 ? -0.160 -3.044 27.095 1.00 73.38 98 LEU A N 1
ATOM 701 C CA . LEU A 1 98 ? 0.594 -3.022 28.346 1.00 73.38 98 LEU A CA 1
ATOM 702 C C . LEU A 1 98 ? 0.260 -1.754 29.109 1.00 73.38 98 LEU A C 1
ATOM 704 O O . LEU A 1 98 ? 0.383 -0.645 28.591 1.00 73.38 98 LEU A O 1
ATOM 708 N N . PHE A 1 99 ? -0.090 -1.952 30.376 1.00 71.69 99 PHE A N 1
ATOM 709 C CA . PHE A 1 99 ? -0.363 -0.873 31.300 1.00 71.69 99 PHE A CA 1
ATOM 710 C C . PHE A 1 99 ? 0.847 -0.632 32.196 1.00 71.69 99 PHE A C 1
ATOM 712 O O . PHE A 1 99 ? 1.267 -1.536 32.929 1.00 71.69 99 PHE A O 1
ATOM 719 N N . VAL A 1 100 ? 1.371 0.590 32.172 1.00 68.06 100 VAL A N 1
ATOM 720 C CA . VAL A 1 100 ? 2.432 1.072 33.065 1.00 68.06 100 VAL A CA 1
ATOM 721 C C . VAL A 1 100 ? 1.824 2.185 33.914 1.00 68.06 100 VAL A C 1
ATOM 723 O O . VAL A 1 100 ? 1.151 3.053 33.385 1.00 68.06 100 VAL A O 1
ATOM 726 N N . ASP A 1 101 ? 1.928 2.103 35.243 1.00 66.25 101 ASP A N 1
ATOM 727 C CA . ASP A 1 101 ? 1.368 3.102 36.177 1.00 66.25 101 ASP A CA 1
ATOM 728 C C . ASP A 1 101 ? -0.127 3.472 35.987 1.00 66.25 101 ASP A C 1
ATOM 730 O O . ASP A 1 101 ? -0.602 4.491 36.487 1.00 66.25 101 ASP A O 1
ATOM 734 N N . GLY A 1 102 ? -0.909 2.607 35.329 1.00 63.81 102 GLY A N 1
ATOM 735 C CA . GLY A 1 102 ? -2.343 2.797 35.085 1.00 63.81 102 GLY A CA 1
ATOM 736 C C . GLY A 1 102 ? -2.708 3.360 33.706 1.00 63.81 102 GLY A C 1
ATOM 737 O O . GLY A 1 102 ? -3.900 3.420 33.406 1.00 63.81 102 GLY A O 1
ATOM 738 N N . SER A 1 103 ? -1.735 3.705 32.858 1.00 62.09 103 SER A N 1
ATOM 739 C CA . SER A 1 103 ? -1.935 4.108 31.458 1.00 62.09 103 SER A CA 1
ATOM 740 C C . SER A 1 103 ? -1.606 2.972 30.486 1.00 62.09 103 SER A C 1
ATOM 742 O O . SER A 1 103 ? -0.633 2.245 30.677 1.00 62.09 103 SER A O 1
ATOM 744 N N . ALA A 1 104 ? -2.441 2.797 29.455 1.00 64.88 104 ALA A N 1
ATOM 745 C CA . ALA A 1 104 ? -2.193 1.882 28.339 1.00 64.88 104 ALA A CA 1
ATOM 746 C C . ALA A 1 104 ? -1.240 2.545 27.341 1.00 64.88 104 ALA A C 1
ATOM 748 O O . ALA A 1 104 ? -1.681 3.197 26.396 1.00 64.88 104 ALA A O 1
ATOM 749 N N . ASP A 1 105 ? 0.062 2.414 27.571 1.00 67.56 105 ASP A N 1
ATOM 750 C CA . ASP A 1 105 ? 1.049 3.173 26.795 1.00 67.56 105 ASP A CA 1
ATOM 751 C C . ASP A 1 105 ? 1.590 2.394 25.586 1.00 67.56 105 ASP A C 1
ATOM 753 O O . ASP A 1 105 ? 2.081 3.002 24.638 1.00 67.56 105 ASP A O 1
ATOM 757 N N . PHE A 1 106 ? 1.468 1.059 25.569 1.00 67.88 106 PHE A N 1
ATOM 758 C CA . PHE A 1 106 ? 2.083 0.197 24.547 1.00 67.88 106 PHE A CA 1
ATOM 759 C C . PHE A 1 106 ? 1.119 -0.852 24.004 1.00 67.88 106 PHE A C 1
ATOM 761 O O . PHE A 1 106 ? 0.316 -1.400 24.761 1.00 67.88 106 PHE A O 1
ATOM 768 N N . VAL A 1 107 ? 1.278 -1.214 22.723 1.00 66.12 107 VAL A N 1
ATOM 769 C CA . VAL A 1 107 ? 0.483 -2.275 22.078 1.00 66.12 107 VAL A CA 1
ATOM 770 C C . VAL A 1 107 ? 1.341 -3.320 21.361 1.00 66.12 107 VAL A C 1
ATOM 772 O O . VAL A 1 107 ? 2.145 -2.977 20.498 1.00 66.12 107 VAL A O 1
ATOM 775 N N . ALA A 1 108 ? 1.111 -4.607 21.642 1.00 59.97 108 ALA A N 1
ATOM 776 C CA . ALA A 1 108 ? 1.550 -5.752 20.834 1.00 59.97 108 ALA A CA 1
ATOM 777 C C . ALA A 1 108 ? 0.437 -6.196 19.862 1.00 59.97 108 ALA A C 1
ATOM 779 O O . ALA A 1 108 ? -0.749 -6.013 20.124 1.00 59.97 108 ALA A O 1
ATOM 780 N N . GLY A 1 109 ? 0.852 -6.702 18.697 1.00 60.91 109 GLY A N 1
ATOM 781 C CA . GLY A 1 109 ? 0.077 -6.815 17.449 1.00 60.91 109 GLY A CA 1
ATOM 782 C C . GLY A 1 109 ? -1.191 -7.619 17.483 1.00 60.91 109 GLY A C 1
ATOM 783 O O . GLY A 1 109 ? -1.464 -8.308 18.452 1.00 60.91 109 GLY A O 1
ATOM 784 N N . ALA A 1 110 ? -1.913 -7.549 16.365 1.00 55.41 110 ALA A N 1
ATOM 785 C CA . ALA A 1 110 ? -3.041 -8.416 16.088 1.00 55.41 110 ALA A CA 1
ATOM 786 C C . ALA A 1 110 ? -2.542 -9.790 15.635 1.00 55.41 110 ALA A C 1
ATOM 788 O O . ALA A 1 110 ? -1.944 -9.928 14.569 1.00 55.41 110 ALA A O 1
ATOM 789 N N . LEU A 1 111 ? -2.828 -10.829 16.418 1.00 56.62 111 LEU A N 1
ATOM 790 C CA . LEU A 1 111 ? -2.628 -12.202 15.961 1.00 56.62 111 LEU A CA 1
ATOM 791 C C . LEU A 1 111 ? -3.779 -12.609 15.027 1.00 56.62 111 LEU A C 1
ATOM 793 O O . LEU A 1 111 ? -4.881 -12.878 15.502 1.00 56.62 111 LEU A O 1
ATOM 797 N N . HIS A 1 112 ? -3.534 -12.648 13.714 1.00 52.66 112 HIS A N 1
ATOM 798 C CA . HIS A 1 112 ? -4.566 -12.985 12.731 1.00 52.66 112 HIS A CA 1
ATOM 799 C C . HIS A 1 112 ? -4.706 -14.501 12.503 1.00 52.66 112 HIS A C 1
ATOM 801 O O . HIS A 1 112 ? -3.714 -15.233 12.419 1.00 52.66 112 HIS A O 1
ATOM 807 N N . ARG A 1 113 ? -5.953 -14.969 12.339 1.00 47.03 113 ARG A N 1
ATOM 808 C CA . ARG A 1 113 ? -6.398 -16.386 12.264 1.00 47.03 113 ARG A CA 1
ATOM 809 C C . ARG A 1 113 ? -5.596 -17.309 11.325 1.00 47.03 113 ARG A C 1
ATOM 811 O O . ARG A 1 113 ? -5.661 -18.524 11.470 1.00 47.03 113 ARG A O 1
ATOM 818 N N . ARG A 1 114 ? -4.847 -16.758 10.362 1.00 46.25 114 ARG A N 1
ATOM 819 C CA . ARG A 1 114 ? -4.102 -17.504 9.330 1.00 46.25 114 ARG A CA 1
ATOM 820 C C . ARG A 1 114 ? -2.680 -17.938 9.713 1.00 46.25 114 ARG A C 1
ATOM 822 O O . ARG A 1 114 ? -2.080 -18.671 8.935 1.00 46.25 114 ARG A O 1
ATOM 829 N N . LYS A 1 115 ? -2.121 -17.508 10.852 1.00 45.00 115 LYS A N 1
ATOM 830 C CA . LYS A 1 115 ? -0.666 -17.632 11.102 1.00 45.00 115 LYS A CA 1
ATOM 831 C C . LYS A 1 115 ? -0.215 -18.657 12.136 1.00 45.00 115 LYS A C 1
ATOM 833 O O . LYS A 1 115 ? 0.985 -18.794 12.350 1.00 45.00 115 LYS A O 1
ATOM 838 N N . VAL A 1 116 ? -1.130 -19.374 12.779 1.00 43.56 116 VAL A N 1
ATOM 839 C CA . VAL A 1 116 ? -0.769 -20.116 13.988 1.00 43.56 116 VAL A CA 1
ATOM 840 C C . VAL A 1 116 ? -1.002 -21.610 13.831 1.00 43.56 116 VAL A C 1
ATOM 842 O O . VAL A 1 116 ? -1.997 -22.173 14.285 1.00 43.56 116 VAL A O 1
ATOM 845 N N . VAL A 1 117 ? -0.021 -22.253 13.207 1.00 42.72 117 VAL A N 1
ATOM 846 C CA . VAL A 1 117 ? 0.240 -23.680 13.384 1.00 42.72 117 VAL A CA 1
ATOM 847 C C . VAL A 1 117 ? 1.695 -23.802 13.834 1.00 42.72 117 VAL A C 1
ATOM 849 O O . VAL A 1 117 ? 2.605 -23.539 13.059 1.00 42.72 117 VAL A O 1
ATOM 852 N N . ASP A 1 118 ? 1.905 -24.160 15.104 1.00 43.03 118 ASP A N 1
ATOM 853 C CA . ASP A 1 118 ? 3.194 -24.589 15.672 1.00 43.03 118 ASP A CA 1
ATOM 854 C C . ASP A 1 118 ? 4.399 -23.620 15.576 1.00 43.03 118 ASP A C 1
ATOM 856 O O . ASP A 1 118 ? 5.549 -24.062 15.605 1.00 43.03 118 ASP A O 1
ATOM 860 N N . THR A 1 119 ? 4.181 -22.302 15.544 1.00 50.28 119 THR A N 1
ATOM 861 C CA . THR A 1 119 ? 5.262 -21.294 15.499 1.00 50.28 119 THR A CA 1
ATOM 862 C C . THR A 1 119 ? 5.342 -20.425 16.763 1.00 50.28 119 THR A C 1
ATOM 864 O O . THR A 1 119 ? 4.353 -20.194 17.465 1.00 50.28 119 THR A O 1
ATOM 867 N N . VAL A 1 120 ? 6.562 -19.967 17.078 1.00 53.75 120 VAL A N 1
ATOM 868 C CA . VAL A 1 120 ? 6.811 -18.855 18.008 1.00 53.75 120 VAL A CA 1
ATOM 869 C C . VAL A 1 120 ? 6.690 -17.575 17.198 1.00 53.75 120 VAL A C 1
ATOM 871 O O . VAL A 1 120 ? 7.448 -17.387 16.249 1.00 53.75 120 VAL A O 1
ATOM 874 N N . ASP A 1 121 ? 5.743 -16.720 17.558 1.00 63.66 121 ASP A N 1
ATOM 875 C CA . ASP A 1 121 ? 5.591 -15.401 16.966 1.00 63.66 121 ASP A CA 1
ATOM 876 C C . ASP A 1 121 ? 6.217 -14.346 17.886 1.00 63.66 121 ASP A C 1
ATOM 878 O O . ASP A 1 121 ? 6.081 -14.427 19.108 1.00 63.66 121 ASP A O 1
ATOM 882 N N . THR A 1 122 ? 6.908 -13.363 17.316 1.00 65.06 122 THR A N 1
ATOM 883 C CA . THR A 1 122 ? 7.522 -12.265 18.072 1.00 65.06 122 THR A CA 1
ATOM 884 C C . THR A 1 122 ? 6.750 -10.987 17.794 1.00 65.06 122 THR A C 1
ATOM 886 O O . THR A 1 122 ? 6.631 -10.580 16.638 1.00 65.06 122 THR A O 1
ATOM 889 N N . LEU A 1 123 ? 6.244 -10.349 18.849 1.00 71.50 123 LEU A N 1
ATOM 890 C CA . LEU A 1 123 ? 5.571 -9.057 18.773 1.00 71.50 123 LEU A CA 1
ATOM 891 C C . LEU A 1 123 ? 6.427 -7.994 19.451 1.00 71.50 123 LEU A C 1
ATOM 893 O O . LEU A 1 123 ? 6.710 -8.070 20.649 1.00 71.50 123 LEU A O 1
ATOM 897 N N . LEU A 1 124 ? 6.789 -6.986 18.667 1.00 70.62 124 LEU A N 1
ATOM 898 C CA . LEU A 1 124 ? 7.478 -5.800 19.142 1.00 70.62 124 LEU A CA 1
ATOM 899 C C . LEU A 1 124 ? 6.490 -4.866 19.849 1.00 70.62 124 LEU A C 1
ATOM 901 O O . LEU A 1 124 ? 5.456 -4.496 19.288 1.00 70.62 124 LEU A O 1
ATOM 905 N N . LEU A 1 125 ? 6.814 -4.490 21.081 1.00 74.31 125 LEU A N 1
ATOM 906 C CA . LEU A 1 125 ? 6.033 -3.571 21.899 1.00 74.31 125 LEU A CA 1
ATOM 907 C C . LEU A 1 125 ? 6.463 -2.137 21.623 1.00 74.31 125 LEU A C 1
ATOM 909 O O . LEU A 1 125 ? 7.563 -1.752 21.992 1.00 74.31 125 LEU A O 1
ATOM 913 N N . LEU A 1 126 ? 5.595 -1.335 21.014 1.00 77.31 126 LEU A N 1
ATOM 914 C CA . LEU A 1 126 ? 5.885 0.072 20.727 1.00 77.31 126 LEU A CA 1
ATOM 915 C C . LEU A 1 126 ? 4.886 0.984 21.444 1.00 77.31 126 LEU A C 1
ATOM 917 O O . LEU A 1 126 ? 3.724 0.576 21.598 1.00 77.31 126 LEU A O 1
ATOM 921 N N . PRO A 1 127 ? 5.308 2.195 21.859 1.00 78.88 127 PRO A N 1
ATOM 922 C CA . PRO A 1 127 ? 4.381 3.221 22.294 1.00 78.88 127 PRO A CA 1
ATOM 923 C C . PRO A 1 127 ? 3.349 3.509 21.202 1.00 78.88 127 PRO A C 1
ATOM 925 O O . PRO A 1 127 ? 3.659 3.504 20.004 1.00 78.88 127 PRO A O 1
ATOM 928 N N . LEU A 1 128 ? 2.106 3.746 21.609 1.00 79.50 128 LEU A N 1
ATOM 929 C CA . LEU A 1 128 ? 1.027 4.028 20.670 1.00 79.50 128 LEU A CA 1
ATOM 930 C C . LEU A 1 128 ? 1.236 5.353 19.945 1.00 79.50 128 LEU A C 1
ATOM 932 O O . LEU A 1 128 ? 1.402 6.398 20.563 1.00 79.50 128 LEU A O 1
ATOM 936 N N . GLY A 1 129 ? 1.155 5.320 18.617 1.00 78.06 129 GLY A N 1
ATOM 937 C CA . GLY A 1 129 ? 1.242 6.530 17.810 1.00 78.06 129 GLY A CA 1
ATOM 938 C C . GLY A 1 129 ? 2.648 7.100 17.681 1.00 78.06 129 GLY A C 1
ATOM 939 O O . GLY A 1 129 ? 2.798 8.046 16.914 1.00 78.06 129 GLY A O 1
ATOM 940 N N . SER A 1 130 ? 3.663 6.512 18.318 1.00 84.75 130 SER A N 1
ATOM 941 C CA . SER A 1 130 ? 5.057 6.943 18.209 1.00 84.75 130 SER A CA 1
ATOM 942 C C . SER A 1 130 ? 5.819 6.158 17.142 1.00 84.75 130 SER A C 1
ATOM 944 O O . SER A 1 130 ? 5.543 4.987 16.877 1.00 84.75 130 SER A O 1
ATOM 946 N N . SER A 1 131 ? 6.784 6.827 16.513 1.00 88.31 131 SER A N 1
ATOM 947 C CA . SER A 1 131 ? 7.762 6.201 15.623 1.00 88.31 131 SER A CA 1
ATOM 948 C C . SER A 1 131 ? 9.017 5.873 16.422 1.00 88.31 131 SER A C 1
ATOM 950 O O . SER A 1 131 ? 9.627 6.781 16.977 1.00 88.31 131 SER A O 1
ATOM 952 N N . CYS A 1 132 ? 9.437 4.612 16.410 1.00 86.12 132 CYS A N 1
ATOM 953 C CA . CYS A 1 132 ? 10.590 4.123 17.162 1.00 86.12 132 CYS A CA 1
ATOM 954 C C . CYS A 1 132 ? 11.692 3.673 16.219 1.00 86.12 132 CYS A C 1
ATOM 956 O O . CYS A 1 132 ? 11.450 2.846 15.338 1.00 86.12 132 CYS A O 1
ATOM 958 N N . GLY A 1 133 ? 12.881 4.253 16.369 1.00 82.12 133 GLY A N 1
ATOM 959 C CA . GLY A 1 133 ? 13.998 3.974 15.476 1.00 82.12 133 GLY A CA 1
ATOM 960 C C . GLY A 1 133 ? 14.557 2.571 15.682 1.00 82.12 133 GLY A C 1
ATOM 961 O O . GLY A 1 133 ? 14.646 2.078 16.804 1.00 82.12 133 GLY A O 1
ATOM 962 N N . THR A 1 134 ? 15.012 1.940 14.602 1.00 77.56 134 THR A N 1
ATOM 963 C CA . THR A 1 134 ? 15.824 0.727 14.722 1.00 77.56 134 THR A CA 1
ATOM 964 C C . THR A 1 134 ? 17.284 1.128 14.974 1.00 77.56 134 THR A C 1
ATOM 966 O O . THR A 1 134 ? 17.819 1.951 14.229 1.00 77.56 134 THR A O 1
ATOM 969 N N . PRO A 1 135 ? 17.986 0.551 15.963 1.00 66.56 135 PRO A N 1
ATOM 970 C CA . PRO A 1 135 ? 19.388 0.856 16.248 1.00 66.56 135 PRO A CA 1
ATOM 971 C C . PRO A 1 135 ? 20.328 0.258 15.199 1.00 66.56 135 PRO A C 1
ATOM 973 O O . PRO A 1 135 ? 21.518 0.572 15.199 1.00 66.56 135 PRO A O 1
ATOM 976 N N . ASP A 1 136 ? 19.812 -0.635 14.354 1.00 71.62 136 ASP A N 1
ATOM 977 C CA . ASP A 1 136 ? 20.562 -1.288 13.300 1.00 71.62 136 ASP A CA 1
ATOM 978 C C . ASP A 1 136 ? 20.855 -0.283 12.167 1.00 71.62 136 ASP A C 1
ATOM 980 O O . ASP A 1 136 ? 19.937 0.165 11.473 1.00 71.62 136 ASP A O 1
ATOM 984 N N . PRO A 1 137 ? 22.127 0.116 11.974 1.00 64.31 137 PRO A N 1
ATOM 985 C CA . PRO A 1 137 ? 22.495 1.099 10.965 1.00 64.31 137 PRO A CA 1
ATOM 986 C C . PRO A 1 137 ? 22.329 0.578 9.533 1.00 64.31 137 PRO A C 1
ATOM 988 O O . PRO A 1 137 ? 22.307 1.409 8.619 1.00 64.31 137 PRO A O 1
ATOM 991 N N . ASP A 1 138 ? 22.224 -0.742 9.340 1.00 69.31 138 ASP A N 1
ATOM 992 C CA . ASP A 1 138 ? 22.031 -1.369 8.030 1.00 69.31 138 ASP A CA 1
ATOM 993 C C . ASP A 1 138 ? 20.575 -1.265 7.561 1.00 69.31 138 ASP A C 1
ATOM 995 O O . ASP A 1 138 ? 20.291 -1.390 6.370 1.00 69.31 138 ASP A O 1
ATOM 999 N N . VAL A 1 139 ? 19.650 -0.930 8.460 1.00 74.06 139 VAL A N 1
ATOM 1000 C CA . VAL A 1 139 ? 18.249 -0.673 8.133 1.00 74.06 139 VAL A CA 1
ATOM 1001 C C . VAL A 1 139 ? 18.117 0.720 7.517 1.00 74.06 139 VAL A C 1
ATOM 1003 O O . VAL A 1 139 ? 17.733 1.695 8.158 1.00 74.06 139 VAL A O 1
ATOM 1006 N N . ARG A 1 140 ? 18.482 0.842 6.243 1.00 80.31 140 ARG A N 1
ATOM 1007 C CA . ARG A 1 140 ? 18.292 2.056 5.440 1.00 80.31 140 ARG A CA 1
ATOM 1008 C C . ARG A 1 140 ? 17.739 1.662 4.087 1.00 80.31 140 ARG A C 1
ATOM 1010 O O . ARG A 1 140 ? 18.229 0.718 3.477 1.00 80.31 140 ARG A O 1
ATOM 1017 N N . ALA A 1 141 ? 16.770 2.426 3.595 1.00 79.94 141 ALA A N 1
ATOM 1018 C CA . ALA A 1 141 ? 16.345 2.375 2.202 1.00 79.94 141 ALA A CA 1
ATOM 1019 C C . ALA A 1 141 ? 16.935 3.580 1.473 1.00 79.94 141 ALA A C 1
ATOM 1021 O O . ALA A 1 141 ? 16.408 4.691 1.611 1.00 79.94 141 ALA A O 1
ATOM 1022 N N . PRO A 1 142 ? 18.028 3.402 0.709 1.00 82.25 142 PRO A N 1
ATOM 1023 C CA . PRO A 1 142 ? 18.561 4.482 -0.097 1.00 82.25 142 PRO A CA 1
ATOM 1024 C C . PRO A 1 142 ? 17.500 5.009 -1.064 1.00 82.25 142 PRO A C 1
ATOM 1026 O O . PRO A 1 142 ? 16.524 4.323 -1.388 1.00 82.25 142 PRO A O 1
ATOM 1029 N N . ALA A 1 143 ? 17.687 6.238 -1.540 1.00 82.75 143 ALA A N 1
ATOM 1030 C CA . ALA A 1 143 ? 16.793 6.806 -2.538 1.00 82.75 143 ALA A CA 1
ATOM 1031 C C . ALA A 1 143 ? 16.652 5.848 -3.737 1.00 82.75 143 ALA A C 1
ATOM 1033 O O . ALA A 1 143 ? 17.636 5.265 -4.197 1.00 82.75 143 ALA A O 1
ATOM 1034 N N . LEU A 1 144 ? 15.413 5.673 -4.209 1.00 84.38 144 LEU A N 1
ATOM 1035 C CA . LEU A 1 144 ? 15.053 4.769 -5.310 1.00 84.38 144 LEU A CA 1
ATOM 1036 C C . LEU A 1 144 ? 15.379 3.280 -5.072 1.00 84.38 144 LEU A C 1
ATOM 1038 O O . LEU A 1 144 ? 15.477 2.516 -6.035 1.00 84.38 144 LEU A O 1
ATOM 1042 N N . GLY A 1 145 ? 15.545 2.865 -3.812 1.00 89.12 145 GLY A N 1
ATOM 1043 C CA . GLY A 1 145 ? 15.560 1.457 -3.421 1.00 89.12 145 GLY A CA 1
ATOM 1044 C C . GLY A 1 145 ? 14.160 0.844 -3.466 1.00 89.12 145 GLY A C 1
ATOM 1045 O O . GLY A 1 145 ? 13.164 1.511 -3.181 1.00 89.12 145 GLY A O 1
ATOM 1046 N N . ALA A 1 146 ? 14.091 -0.434 -3.825 1.00 92.69 146 ALA A N 1
ATOM 1047 C CA . ALA A 1 146 ? 12.853 -1.193 -3.839 1.00 92.69 146 ALA A CA 1
ATOM 1048 C C . ALA A 1 146 ? 12.581 -1.768 -2.444 1.00 92.69 146 ALA A C 1
ATOM 1050 O O . ALA A 1 146 ? 13.464 -2.379 -1.845 1.00 92.69 146 ALA A O 1
ATOM 1051 N N . VAL A 1 147 ? 11.366 -1.586 -1.928 1.00 92.94 147 VAL A N 1
ATOM 1052 C CA . VAL A 1 147 ? 10.973 -2.052 -0.591 1.00 92.94 147 VAL A CA 1
ATOM 1053 C C . VAL A 1 147 ? 9.703 -2.882 -0.705 1.00 92.94 147 VAL A C 1
ATOM 1055 O O . VAL A 1 147 ? 8.771 -2.492 -1.408 1.00 92.94 147 VAL A O 1
ATOM 1058 N N . ALA A 1 148 ? 9.664 -4.026 -0.027 1.00 92.50 148 ALA A N 1
ATOM 1059 C CA . ALA A 1 148 ? 8.485 -4.883 0.036 1.00 92.50 148 ALA A CA 1
ATOM 1060 C C . ALA A 1 148 ? 8.386 -5.584 1.391 1.00 92.50 148 ALA A C 1
ATOM 1062 O O . ALA A 1 148 ? 9.394 -5.830 2.051 1.00 92.50 148 ALA A O 1
ATOM 1063 N N . GLU A 1 149 ? 7.164 -5.926 1.786 1.00 90.69 149 GLU A N 1
ATOM 1064 C CA . GLU A 1 149 ? 6.912 -6.746 2.969 1.00 90.69 149 GLU A CA 1
ATOM 1065 C C . GLU A 1 149 ? 7.470 -8.162 2.785 1.00 90.69 149 GLU A C 1
ATOM 1067 O O . GLU A 1 149 ? 7.374 -8.748 1.700 1.00 90.69 149 GLU A O 1
ATOM 1072 N N . LEU A 1 150 ? 8.015 -8.729 3.861 1.00 86.88 150 LEU A N 1
ATOM 1073 C CA . LEU A 1 150 ? 8.376 -10.139 3.911 1.00 86.88 150 LEU A CA 1
ATOM 1074 C C . LEU A 1 150 ? 7.187 -10.987 4.388 1.00 86.88 150 LEU A C 1
ATOM 1076 O O . LEU A 1 150 ? 6.478 -10.594 5.319 1.00 86.88 150 LEU A O 1
ATOM 1080 N N . PRO A 1 151 ? 6.980 -12.185 3.811 1.00 79.31 151 PRO A N 1
ATOM 1081 C CA . PRO A 1 151 ? 6.054 -13.160 4.375 1.00 79.31 151 PRO A CA 1
ATOM 1082 C C . PRO A 1 151 ? 6.373 -13.407 5.852 1.00 79.31 151 PRO A C 1
ATOM 1084 O O . PRO A 1 151 ? 7.533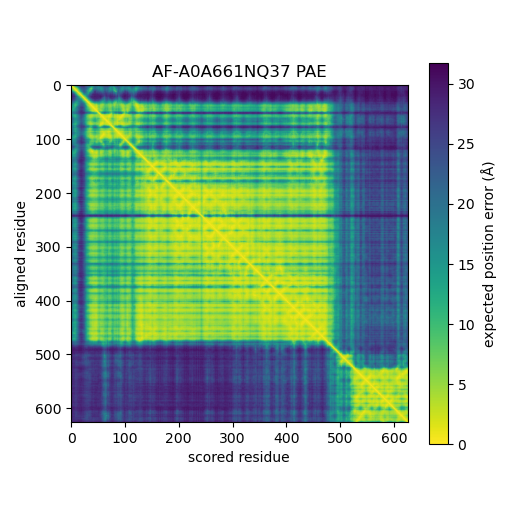 -13.441 6.239 1.00 79.31 151 PRO A O 1
ATOM 1087 N N . GLY A 1 152 ? 5.361 -13.517 6.714 1.00 67.38 152 GLY A N 1
ATOM 1088 C CA . GLY A 1 152 ? 5.615 -13.691 8.153 1.00 67.38 152 GLY A CA 1
ATOM 1089 C C . GLY A 1 152 ? 5.824 -12.386 8.940 1.00 67.38 152 GLY A C 1
ATOM 1090 O O . GLY A 1 152 ? 5.603 -12.392 10.158 1.00 67.38 152 GLY A O 1
ATOM 1091 N N . GLY A 1 153 ? 6.085 -11.267 8.258 1.00 74.75 153 GLY A N 1
ATOM 1092 C CA . GLY A 1 153 ? 6.307 -9.930 8.818 1.00 74.75 153 GLY A CA 1
ATOM 1093 C C . GLY A 1 153 ? 7.754 -9.449 8.642 1.00 74.75 153 GLY A C 1
ATOM 1094 O O . GLY A 1 153 ? 8.652 -10.240 8.360 1.00 74.75 153 GLY A O 1
ATOM 1095 N N . GLY A 1 154 ? 7.981 -8.145 8.833 1.00 81.69 154 GLY A N 1
ATOM 1096 C CA . GLY A 1 154 ? 9.243 -7.484 8.483 1.00 81.69 154 GLY A CA 1
ATOM 1097 C C . GLY A 1 154 ? 9.240 -7.029 7.023 1.00 81.69 154 GLY A C 1
ATOM 1098 O O . GLY A 1 154 ? 8.197 -7.007 6.365 1.00 81.69 154 GLY A O 1
ATOM 1099 N N . TYR A 1 155 ? 10.398 -6.649 6.498 1.00 88.69 155 TYR A N 1
ATOM 1100 C CA . TYR A 1 155 ? 10.495 -6.134 5.133 1.00 88.69 155 TYR A CA 1
ATOM 1101 C C . TYR A 1 155 ? 11.877 -6.356 4.541 1.00 88.69 155 TYR A C 1
ATOM 1103 O O . TYR A 1 155 ? 12.837 -6.674 5.240 1.00 88.69 155 TYR A O 1
ATOM 1111 N N . LEU A 1 156 ? 11.975 -6.178 3.230 1.00 92.12 156 LEU A N 1
ATOM 1112 C CA . LEU A 1 156 ? 13.244 -6.162 2.529 1.00 92.12 156 LEU A CA 1
ATOM 1113 C C . LEU A 1 156 ? 13.510 -4.816 1.877 1.00 92.12 156 LEU A C 1
ATOM 1115 O O . LEU A 1 156 ? 12.581 -4.092 1.515 1.00 92.12 156 LEU A O 1
ATOM 1119 N N . VAL A 1 157 ? 14.791 -4.523 1.691 1.00 92.00 157 VAL A N 1
ATOM 1120 C CA . VAL A 1 157 ? 15.286 -3.396 0.903 1.00 92.00 157 VAL A CA 1
ATOM 1121 C C . VAL A 1 157 ? 16.214 -3.942 -0.172 1.00 92.00 157 VAL A C 1
ATOM 1123 O O . VAL A 1 157 ? 17.165 -4.657 0.130 1.00 92.00 157 VAL A O 1
ATOM 1126 N N . ALA A 1 158 ? 15.959 -3.594 -1.427 1.00 92.38 158 ALA A N 1
ATOM 1127 C CA . ALA A 1 158 ? 16.727 -4.056 -2.572 1.00 92.38 158 ALA A CA 1
ATOM 1128 C C . ALA A 1 158 ? 17.239 -2.870 -3.401 1.00 92.38 158 ALA A C 1
ATOM 1130 O O . ALA A 1 158 ? 16.464 -2.050 -3.901 1.00 92.38 158 ALA A O 1
ATOM 1131 N N . GLY A 1 159 ? 18.557 -2.801 -3.571 1.00 91.50 159 GLY A N 1
ATOM 1132 C CA . GLY A 1 159 ? 19.231 -1.805 -4.396 1.00 91.50 159 GLY A CA 1
ATOM 1133 C C . GLY A 1 159 ? 19.157 -0.380 -3.839 1.00 91.50 159 GLY A C 1
ATOM 1134 O O . GLY A 1 159 ? 19.403 -0.143 -2.656 1.00 91.50 159 GLY A O 1
ATOM 1135 N N . GLY A 1 160 ? 18.860 0.578 -4.714 1.00 89.50 160 GLY A N 1
ATOM 1136 C CA . GLY A 1 160 ? 18.876 2.013 -4.432 1.00 89.50 160 GLY A CA 1
ATOM 1137 C C . GLY A 1 160 ? 20.226 2.671 -4.714 1.00 89.50 160 GLY A C 1
ATOM 1138 O O . GLY A 1 160 ? 21.209 2.001 -5.042 1.00 89.50 160 GLY A O 1
ATOM 1139 N N . LEU A 1 161 ? 20.253 4.002 -4.630 1.00 87.31 161 LEU A N 1
ATOM 1140 C CA . LEU A 1 161 ? 21.447 4.804 -4.902 1.00 87.31 161 LEU A CA 1
ATOM 1141 C C . LEU A 1 161 ? 22.513 4.617 -3.813 1.00 87.31 161 LEU A C 1
ATOM 1143 O O . LEU A 1 161 ? 22.200 4.463 -2.632 1.00 87.31 161 LEU A O 1
ATOM 1147 N N . SER A 1 162 ? 23.784 4.637 -4.199 1.00 82.69 162 SER A N 1
ATOM 1148 C CA . SER A 1 162 ? 24.905 4.764 -3.269 1.00 82.69 162 SER A CA 1
ATOM 1149 C C . SER A 1 162 ? 24.928 6.141 -2.603 1.00 82.69 162 SER A C 1
ATOM 1151 O O . SER A 1 162 ? 24.249 7.074 -3.029 1.00 82.69 162 SER A O 1
ATOM 1153 N N . ASP A 1 163 ? 25.729 6.278 -1.546 1.00 80.12 163 ASP A N 1
ATOM 1154 C CA . ASP A 1 163 ? 25.822 7.517 -0.760 1.00 80.12 163 ASP A CA 1
ATOM 1155 C C . ASP A 1 163 ? 26.334 8.721 -1.574 1.00 80.12 163 ASP A C 1
ATOM 1157 O O . ASP A 1 163 ? 26.067 9.868 -1.223 1.00 80.12 163 ASP A O 1
ATOM 1161 N N . ASP A 1 164 ? 27.062 8.475 -2.668 1.00 78.56 164 ASP A N 1
ATOM 1162 C CA . ASP A 1 164 ? 27.480 9.509 -3.622 1.00 78.56 164 ASP A CA 1
ATOM 1163 C C . ASP A 1 164 ? 26.351 9.953 -4.571 1.00 78.56 164 ASP A C 1
ATOM 1165 O O . ASP A 1 164 ? 26.521 10.924 -5.308 1.00 78.56 164 ASP A O 1
ATOM 1169 N N . GLY A 1 165 ? 25.202 9.269 -4.536 1.00 79.38 165 GLY A N 1
ATOM 1170 C CA . GLY A 1 165 ? 24.035 9.523 -5.375 1.00 79.38 165 GLY A CA 1
ATOM 1171 C C . GLY A 1 165 ? 24.233 9.156 -6.844 1.00 79.38 165 GLY A C 1
ATOM 1172 O O . GLY A 1 165 ? 23.425 9.573 -7.670 1.00 79.38 165 GLY A O 1
ATOM 1173 N N . ILE A 1 166 ? 25.305 8.432 -7.186 1.00 76.25 166 ILE A N 1
ATOM 1174 C CA . ILE A 1 166 ? 25.659 8.138 -8.576 1.00 76.25 166 ILE A CA 1
ATOM 1175 C C . ILE A 1 166 ? 25.334 6.688 -8.911 1.00 76.25 166 ILE A C 1
ATOM 1177 O O . ILE A 1 166 ? 24.526 6.462 -9.801 1.00 76.25 166 ILE A O 1
ATOM 1181 N N . GLU A 1 167 ? 25.942 5.705 -8.252 1.00 82.69 167 GLU A N 1
ATOM 1182 C CA . GLU A 1 167 ? 25.813 4.293 -8.640 1.00 82.69 167 GLU A CA 1
ATOM 1183 C C . GLU A 1 167 ? 24.631 3.582 -7.964 1.00 82.69 167 GLU A C 1
ATOM 1185 O O . GLU A 1 167 ? 24.184 3.944 -6.877 1.00 82.69 167 GLU A O 1
ATOM 1190 N N . ALA A 1 168 ? 24.122 2.519 -8.588 1.00 86.25 168 ALA A N 1
ATOM 1191 C CA . ALA A 1 168 ? 23.206 1.605 -7.922 1.00 86.25 168 ALA A CA 1
ATOM 1192 C C . ALA A 1 168 ? 23.955 0.636 -6.998 1.00 86.25 168 ALA A C 1
ATOM 1194 O O . ALA A 1 168 ? 25.063 0.168 -7.288 1.00 86.25 168 ALA A O 1
ATOM 1195 N N . ARG A 1 169 ? 23.305 0.264 -5.898 1.00 85.31 169 ARG A N 1
ATOM 1196 C CA . ARG A 1 169 ? 23.781 -0.768 -4.974 1.00 85.31 169 ARG A CA 1
ATOM 1197 C C . ARG A 1 169 ? 23.289 -2.145 -5.418 1.00 85.31 169 ARG A C 1
ATOM 1199 O O . ARG A 1 169 ? 22.201 -2.290 -5.969 1.00 85.31 169 ARG A O 1
ATOM 1206 N N . SER A 1 170 ? 24.079 -3.174 -5.124 1.00 85.62 170 SER A N 1
ATOM 1207 C CA . SER A 1 170 ? 23.653 -4.581 -5.190 1.00 85.62 170 SER A CA 1
ATOM 1208 C C . SER A 1 170 ? 23.103 -5.071 -3.850 1.00 85.62 170 SER A C 1
ATOM 1210 O O . SER A 1 170 ? 22.929 -6.267 -3.664 1.00 85.62 170 SER A O 1
ATOM 1212 N N . GLN A 1 171 ? 22.906 -4.182 -2.874 1.00 85.88 171 GLN A N 1
ATOM 1213 C CA . GLN A 1 171 ? 22.539 -4.598 -1.529 1.00 85.88 171 GLN A CA 1
ATOM 1214 C C . GLN A 1 171 ? 21.115 -5.153 -1.519 1.00 85.88 171 GLN A C 1
ATOM 1216 O O . GLN A 1 171 ? 20.206 -4.550 -2.085 1.00 85.88 171 GLN A O 1
ATOM 1221 N N . PHE A 1 172 ? 20.939 -6.289 -0.858 1.00 89.56 172 PHE A N 1
ATOM 1222 C CA . PHE A 1 172 ? 19.639 -6.860 -0.556 1.00 89.56 172 PHE A CA 1
ATOM 1223 C C . PHE A 1 172 ? 19.587 -7.117 0.942 1.00 89.56 172 PHE A C 1
ATOM 1225 O O . PHE A 1 172 ? 20.352 -7.931 1.448 1.00 89.56 172 PHE A O 1
ATOM 1232 N N . ILE A 1 173 ? 18.748 -6.379 1.650 1.00 89.19 173 ILE A N 1
ATOM 1233 C CA . ILE A 1 173 ? 18.690 -6.384 3.107 1.00 89.19 173 ILE A CA 1
ATOM 1234 C C . ILE A 1 173 ? 17.370 -7.007 3.514 1.00 89.19 173 ILE A C 1
ATOM 1236 O O . ILE A 1 173 ? 16.314 -6.512 3.127 1.00 89.19 173 ILE A O 1
ATOM 1240 N N . LEU A 1 174 ? 17.433 -8.073 4.296 1.00 87.94 174 LEU A N 1
ATOM 1241 C CA . LEU A 1 174 ? 16.290 -8.662 4.971 1.00 87.94 174 LEU A CA 1
ATOM 1242 C C . LEU A 1 174 ? 16.239 -8.075 6.375 1.00 87.94 174 LEU A C 1
ATOM 1244 O O . LEU A 1 174 ? 17.133 -8.312 7.188 1.00 87.94 174 LEU A O 1
ATOM 1248 N N . VAL A 1 175 ? 15.201 -7.294 6.643 1.00 85.62 175 VAL A N 1
ATOM 1249 C CA . VAL A 1 175 ? 14.985 -6.668 7.942 1.00 85.62 175 VAL A CA 1
ATOM 1250 C C . VAL A 1 175 ? 13.935 -7.489 8.682 1.00 85.62 175 VAL A C 1
ATOM 1252 O O . VAL A 1 175 ? 12.755 -7.473 8.301 1.00 85.62 175 VAL A O 1
ATOM 1255 N N . PRO A 1 176 ? 14.337 -8.246 9.716 1.00 77.06 176 PRO A N 1
ATOM 1256 C CA . PRO A 1 176 ? 13.384 -8.990 10.509 1.00 77.06 176 PRO A CA 1
ATOM 1257 C C . PRO A 1 176 ? 12.492 -8.020 11.288 1.00 77.06 176 PRO A C 1
ATOM 1259 O O . PRO A 1 176 ? 12.837 -6.868 11.560 1.00 77.06 176 PRO A O 1
ATOM 1262 N N . LYS A 1 177 ? 11.306 -8.500 11.654 1.00 71.38 177 LYS A N 1
ATOM 1263 C CA . LYS A 1 177 ? 10.367 -7.720 12.466 1.00 71.38 177 LYS A CA 1
ATOM 1264 C C . LYS A 1 177 ? 10.814 -7.535 13.915 1.00 71.38 177 LYS A C 1
ATOM 1266 O O . LYS A 1 177 ? 10.288 -6.667 14.603 1.00 71.38 177 LYS A O 1
ATOM 1271 N N . ASP A 1 178 ? 11.713 -8.384 14.410 1.00 67.12 178 ASP A N 1
ATOM 1272 C CA . ASP A 1 178 ? 12.219 -8.277 15.767 1.00 67.12 178 ASP A CA 1
ATOM 1273 C C . ASP A 1 178 ? 13.464 -7.382 15.793 1.00 67.12 178 ASP A C 1
ATOM 1275 O O . ASP A 1 178 ? 14.510 -7.708 15.251 1.00 67.12 178 ASP A O 1
ATOM 1279 N N . GLU A 1 179 ? 13.378 -6.239 16.479 1.00 62.94 179 GLU A N 1
ATOM 1280 C CA . GLU A 1 179 ? 14.507 -5.296 16.616 1.00 62.94 179 GLU A CA 1
ATOM 1281 C C . GLU A 1 179 ? 15.734 -5.893 17.330 1.00 62.94 179 GLU A C 1
ATOM 1283 O O . GLU A 1 179 ? 16.774 -5.251 17.467 1.00 62.94 179 GLU A O 1
ATOM 1288 N N . THR A 1 180 ? 15.614 -7.118 17.842 1.00 62.69 180 THR A N 1
ATOM 1289 C CA . THR A 1 180 ? 16.697 -7.838 18.508 1.00 62.69 180 THR A CA 1
ATOM 1290 C C . THR A 1 180 ? 17.571 -8.646 17.553 1.00 62.69 180 THR A C 1
ATOM 1292 O O . THR A 1 180 ? 18.670 -9.042 17.952 1.00 62.69 180 THR A O 1
ATOM 1295 N N . THR A 1 181 ? 17.099 -8.915 16.336 1.00 71.50 181 THR A N 1
ATOM 1296 C CA . THR A 1 181 ? 17.852 -9.638 15.308 1.00 71.50 181 THR A CA 1
ATOM 1297 C C . THR A 1 181 ? 18.393 -8.625 14.313 1.00 71.50 181 THR A C 1
ATOM 1299 O O . THR A 1 181 ? 17.671 -7.748 13.849 1.00 71.50 181 THR A O 1
ATOM 1302 N N . LEU A 1 182 ? 19.686 -8.724 14.007 1.00 76.06 182 LEU A N 1
ATOM 1303 C CA . LEU A 1 182 ? 20.308 -7.855 13.013 1.00 76.06 182 LEU A CA 1
ATOM 1304 C C . LEU A 1 182 ? 19.782 -8.179 11.618 1.00 76.06 182 LEU A C 1
ATOM 1306 O O . LEU A 1 182 ? 19.489 -9.339 11.314 1.00 76.06 182 LEU A O 1
ATOM 1310 N N . ALA A 1 183 ? 19.721 -7.157 10.774 1.00 81.75 183 ALA A N 1
ATOM 1311 C CA . ALA A 1 183 ? 19.386 -7.309 9.375 1.00 81.75 183 ALA A CA 1
ATOM 1312 C C . ALA A 1 183 ? 20.396 -8.225 8.664 1.00 81.75 183 ALA A C 1
ATOM 1314 O O . ALA A 1 183 ? 21.612 -8.138 8.858 1.00 81.75 183 ALA A O 1
ATOM 1315 N N . GLU A 1 184 ? 19.891 -9.113 7.811 1.00 86.31 184 GLU A N 1
ATOM 1316 C CA . GLU A 1 184 ? 20.731 -9.964 6.977 1.00 86.31 184 GLU A CA 1
ATOM 1317 C C . GLU A 1 184 ? 20.979 -9.271 5.639 1.00 86.31 184 GLU A C 1
ATOM 1319 O O . GLU A 1 184 ? 20.044 -8.874 4.946 1.00 86.31 184 GLU A O 1
ATOM 1324 N N . THR A 1 185 ? 22.248 -9.134 5.256 1.00 87.88 185 THR A N 1
ATOM 1325 C CA . THR A 1 185 ? 22.621 -8.568 3.958 1.00 87.88 185 THR A CA 1
ATOM 1326 C C . THR A 1 185 ? 23.056 -9.670 2.997 1.00 87.88 185 THR A C 1
ATOM 1328 O O . THR A 1 185 ? 24.077 -10.326 3.201 1.00 87.88 185 THR A O 1
ATOM 1331 N N . LEU A 1 186 ? 22.316 -9.806 1.901 1.00 88.38 186 LEU A N 1
ATOM 1332 C CA . LEU A 1 186 ? 22.678 -10.560 0.707 1.00 88.38 186 LEU A CA 1
ATOM 1333 C C . LEU A 1 186 ? 23.098 -9.596 -0.415 1.00 88.38 186 LEU A C 1
ATOM 1335 O O . LEU A 1 186 ? 23.196 -8.376 -0.244 1.00 88.38 186 LEU A O 1
ATOM 1339 N N . SER A 1 187 ? 23.373 -10.152 -1.592 1.00 90.44 187 SER A N 1
ATOM 1340 C CA . SER A 1 187 ? 23.675 -9.381 -2.795 1.00 90.44 187 SER A CA 1
ATOM 1341 C C . SER A 1 187 ? 22.757 -9.789 -3.934 1.00 90.44 187 SER A C 1
ATOM 1343 O O . SER A 1 187 ? 22.673 -10.970 -4.260 1.00 90.44 187 SER A O 1
ATOM 1345 N N . LEU A 1 188 ? 22.120 -8.796 -4.549 1.00 89.69 188 LEU A N 1
ATOM 1346 C CA . LEU A 1 188 ? 21.486 -8.934 -5.851 1.00 89.69 188 LEU A CA 1
ATOM 1347 C C . LEU A 1 188 ? 22.543 -9.277 -6.903 1.00 89.69 188 LEU A C 1
ATOM 1349 O O . LEU A 1 188 ? 23.673 -8.774 -6.856 1.00 89.69 188 LEU A O 1
ATOM 1353 N N . ALA A 1 189 ? 22.153 -10.085 -7.880 1.00 88.75 189 ALA A N 1
ATOM 1354 C CA . ALA A 1 189 ? 22.965 -10.370 -9.055 1.00 88.75 189 ALA A CA 1
ATOM 1355 C C . ALA A 1 189 ? 23.182 -9.109 -9.906 1.00 88.75 189 ALA A C 1
ATOM 1357 O O . ALA A 1 189 ? 24.258 -8.929 -10.481 1.00 88.75 189 ALA A O 1
ATOM 1358 N N . THR A 1 190 ? 22.187 -8.219 -9.949 1.00 87.19 190 THR A N 1
ATOM 1359 C CA . THR A 1 190 ? 22.253 -6.949 -10.678 1.00 87.19 190 THR A CA 1
ATOM 1360 C C . THR A 1 190 ? 22.052 -5.774 -9.725 1.00 87.19 190 THR A C 1
ATOM 1362 O O . THR A 1 190 ? 21.215 -5.810 -8.825 1.00 87.19 190 THR A O 1
ATOM 1365 N N . ARG A 1 191 ? 22.820 -4.698 -9.920 1.00 90.06 191 ARG A N 1
ATOM 1366 C CA . ARG A 1 191 ? 22.637 -3.445 -9.174 1.00 90.06 191 ARG A CA 1
ATOM 1367 C C . ARG A 1 191 ? 21.431 -2.701 -9.734 1.00 90.06 191 ARG A C 1
ATOM 1369 O O . ARG A 1 191 ? 21.303 -2.587 -10.948 1.00 90.06 191 ARG A O 1
ATOM 1376 N N . ARG A 1 192 ? 20.552 -2.192 -8.871 1.00 91.06 192 ARG A N 1
ATOM 1377 C CA . ARG A 1 192 ? 19.265 -1.640 -9.318 1.00 91.06 192 ARG A CA 1
ATOM 1378 C C . ARG A 1 192 ? 18.897 -0.347 -8.594 1.00 91.06 192 ARG A C 1
ATOM 1380 O O . ARG A 1 192 ? 18.753 -0.350 -7.377 1.00 91.06 192 ARG A O 1
ATOM 1387 N N . VAL A 1 193 ? 18.677 0.733 -9.339 1.00 90.69 193 VAL A N 1
ATOM 1388 C CA . VAL A 1 193 ? 17.944 1.939 -8.906 1.00 90.69 193 VAL A CA 1
ATOM 1389 C C . VAL A 1 193 ? 16.624 2.033 -9.663 1.00 90.69 193 VAL A C 1
ATOM 1391 O O . VAL A 1 193 ? 16.577 1.732 -10.855 1.00 90.69 193 VAL A O 1
ATOM 1394 N N . GLY A 1 194 ? 15.538 2.403 -8.984 1.00 90.00 194 GLY A N 1
ATOM 1395 C CA . GLY A 1 194 ? 14.207 2.485 -9.605 1.00 90.00 194 GLY A CA 1
ATOM 1396 C C . GLY A 1 194 ? 13.610 1.121 -9.980 1.00 90.00 194 GLY A C 1
ATOM 1397 O O . GLY A 1 194 ? 12.747 1.045 -10.857 1.00 90.00 194 GLY A O 1
ATOM 1398 N N . ALA A 1 195 ? 14.099 0.044 -9.353 1.00 94.44 195 ALA A N 1
ATOM 1399 C CA . ALA A 1 195 ? 13.469 -1.272 -9.410 1.00 94.44 195 ALA A CA 1
ATOM 1400 C C . ALA A 1 195 ? 12.213 -1.320 -8.537 1.00 94.44 195 ALA A C 1
ATOM 1402 O O . ALA A 1 195 ? 12.006 -0.479 -7.660 1.00 94.44 195 ALA A O 1
ATOM 1403 N N . VAL A 1 196 ? 11.399 -2.348 -8.755 1.00 95.56 196 VAL A N 1
ATOM 1404 C CA . VAL A 1 196 ? 10.175 -2.586 -7.987 1.00 95.56 196 VAL A CA 1
ATOM 1405 C C . VAL A 1 196 ? 10.259 -3.944 -7.310 1.00 95.56 196 VAL A C 1
ATOM 1407 O O . VAL A 1 196 ? 10.566 -4.939 -7.969 1.00 95.56 196 VAL A O 1
ATOM 1410 N N . ALA A 1 197 ? 9.974 -3.972 -6.007 1.00 95.56 197 ALA A N 1
ATOM 1411 C CA . ALA A 1 197 ? 9.852 -5.186 -5.213 1.00 95.56 197 ALA A CA 1
ATOM 1412 C C . ALA A 1 197 ? 8.365 -5.468 -4.959 1.00 95.56 197 ALA A C 1
ATOM 1414 O O . ALA A 1 197 ? 7.618 -4.572 -4.567 1.00 95.56 197 ALA A O 1
ATOM 1415 N N . THR A 1 198 ? 7.908 -6.696 -5.201 1.00 95.75 198 THR A N 1
ATOM 1416 C CA . THR A 1 198 ? 6.491 -7.066 -5.056 1.00 95.75 198 THR A CA 1
ATOM 1417 C C . THR A 1 198 ? 6.355 -8.422 -4.379 1.00 95.75 198 THR A C 1
ATOM 1419 O O . THR A 1 198 ? 6.851 -9.425 -4.891 1.00 95.75 198 THR A O 1
ATOM 1422 N N . ARG A 1 199 ? 5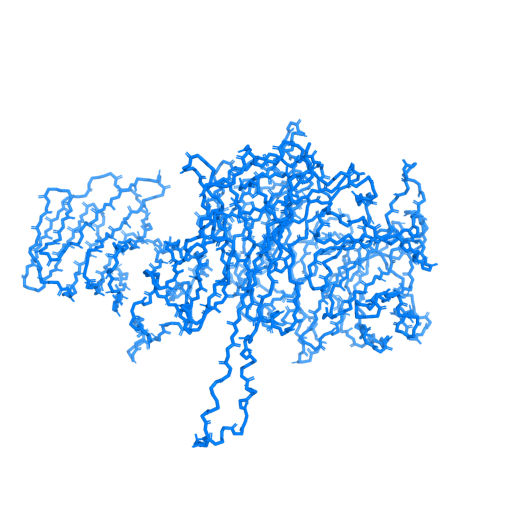.678 -8.453 -3.224 1.00 93.94 199 ARG A N 1
ATOM 1423 C CA . ARG A 1 199 ? 5.372 -9.684 -2.481 1.00 93.94 199 ARG A CA 1
ATOM 1424 C C . ARG A 1 199 ? 4.256 -10.452 -3.183 1.00 93.94 199 ARG A C 1
ATOM 1426 O O . ARG A 1 199 ? 3.163 -9.921 -3.339 1.00 93.94 199 ARG A O 1
ATOM 1433 N N . ALA A 1 200 ? 4.517 -11.705 -3.533 1.00 93.38 200 ALA A N 1
ATOM 1434 C CA . ALA A 1 200 ? 3.586 -12.641 -4.149 1.00 93.38 200 ALA A CA 1
ATOM 1435 C C . ALA A 1 200 ? 3.604 -13.973 -3.379 1.00 93.38 200 ALA A C 1
ATOM 1437 O O . ALA A 1 200 ? 4.401 -14.874 -3.649 1.00 93.38 200 ALA A O 1
ATOM 1438 N N . GLY A 1 201 ? 2.730 -14.086 -2.375 1.00 89.25 201 GLY A N 1
ATOM 1439 C CA . GLY A 1 201 ? 2.733 -15.221 -1.448 1.00 89.25 201 GLY A CA 1
ATOM 1440 C C . GLY A 1 201 ? 4.024 -15.258 -0.629 1.00 89.25 201 GLY A C 1
ATOM 1441 O O . GLY A 1 201 ? 4.368 -14.258 -0.002 1.00 89.25 201 GLY A O 1
ATOM 1442 N N . ASP A 1 202 ? 4.731 -16.389 -0.670 1.00 90.44 202 ASP A N 1
ATOM 1443 C CA . ASP A 1 202 ? 6.005 -16.611 0.035 1.00 90.44 202 ASP A CA 1
ATOM 1444 C C . ASP A 1 202 ? 7.238 -16.145 -0.758 1.00 90.44 202 ASP A C 1
ATOM 1446 O O . ASP A 1 202 ? 8.377 -16.445 -0.399 1.00 90.44 202 ASP A O 1
ATOM 1450 N N . ARG A 1 203 ? 7.024 -15.426 -1.864 1.00 94.00 203 ARG A N 1
ATOM 1451 C CA . ARG A 1 203 ? 8.088 -14.939 -2.741 1.00 94.00 203 ARG A CA 1
ATOM 1452 C C . ARG A 1 203 ? 8.037 -13.431 -2.883 1.00 94.00 203 ARG A C 1
ATOM 1454 O O . ARG A 1 203 ? 6.967 -12.827 -2.798 1.00 94.00 203 ARG A O 1
ATOM 1461 N N . VAL A 1 204 ? 9.188 -12.823 -3.142 1.00 95.69 204 VAL A N 1
ATOM 1462 C CA . VAL A 1 204 ? 9.280 -11.407 -3.505 1.00 95.69 204 VAL A CA 1
ATOM 1463 C C . VAL A 1 204 ? 10.012 -11.272 -4.831 1.00 95.69 204 VAL A C 1
ATOM 1465 O O . VAL A 1 204 ? 11.151 -11.708 -4.964 1.00 95.69 204 VAL A O 1
ATOM 1468 N N . LEU A 1 205 ? 9.344 -10.666 -5.809 1.00 96.75 205 LEU A N 1
ATOM 1469 C CA . LEU A 1 205 ? 9.903 -10.366 -7.122 1.00 96.75 205 LEU A CA 1
ATOM 1470 C C . LEU A 1 205 ? 10.584 -8.995 -7.086 1.00 96.75 205 LEU A C 1
ATOM 1472 O O . LEU A 1 205 ? 9.911 -8.007 -6.800 1.00 96.75 205 LEU A O 1
ATOM 1476 N N . ILE A 1 206 ? 11.872 -8.920 -7.420 1.00 96.38 206 ILE A N 1
ATOM 1477 C CA . ILE A 1 206 ? 12.619 -7.672 -7.632 1.00 96.38 206 ILE A CA 1
ATOM 1478 C C . ILE A 1 206 ? 12.857 -7.510 -9.132 1.00 96.38 206 ILE A C 1
ATOM 1480 O O . ILE A 1 206 ? 13.619 -8.265 -9.730 1.00 96.38 206 ILE A O 1
ATOM 1484 N N . SER A 1 207 ? 12.202 -6.535 -9.756 1.00 95.50 207 SER A N 1
ATOM 1485 C CA . SER A 1 207 ? 12.158 -6.404 -11.218 1.00 95.50 207 SER A CA 1
ATOM 1486 C C . SER A 1 207 ? 12.728 -5.078 -11.712 1.00 95.50 207 SER A C 1
ATOM 1488 O O . SER A 1 207 ? 12.489 -4.025 -11.113 1.00 95.50 207 SER A O 1
ATOM 1490 N N . GLY A 1 208 ? 13.452 -5.131 -12.835 1.00 94.88 208 GLY A N 1
ATOM 1491 C CA . GLY A 1 208 ? 13.901 -3.951 -13.570 1.00 94.88 208 GLY A CA 1
ATOM 1492 C C . GLY A 1 208 ? 14.880 -3.065 -12.797 1.00 94.88 208 GLY A C 1
ATOM 1493 O O . GLY A 1 208 ? 15.765 -3.561 -12.096 1.00 94.88 208 GLY A O 1
ATOM 1494 N N . GLY A 1 209 ? 14.720 -1.751 -12.938 1.00 93.88 209 GLY A N 1
ATOM 1495 C CA . GLY A 1 209 ? 15.655 -0.749 -12.416 1.00 93.88 209 GLY A CA 1
ATOM 1496 C C . GLY A 1 209 ? 16.784 -0.463 -13.402 1.00 93.88 209 GLY A C 1
ATOM 1497 O O . GLY A 1 209 ? 16.687 -0.838 -14.559 1.00 93.88 209 GLY A O 1
ATOM 1498 N N . SER A 1 210 ? 17.840 0.223 -12.987 1.00 91.94 210 SER A N 1
ATOM 1499 C CA . SER A 1 210 ? 19.071 0.386 -13.776 1.00 91.94 210 SER A CA 1
ATOM 1500 C C . SER A 1 210 ? 20.302 0.370 -12.872 1.00 91.94 210 SER A C 1
ATOM 1502 O O . SER A 1 210 ? 20.194 0.654 -11.682 1.00 91.94 210 SER A O 1
ATOM 1504 N N . GLU A 1 211 ? 21.489 0.083 -13.409 1.00 89.62 211 GLU A N 1
ATOM 1505 C CA . GLU A 1 211 ? 22.739 0.187 -12.630 1.00 89.62 211 GLU A CA 1
ATOM 1506 C C . GLU A 1 211 ? 23.097 1.638 -12.263 1.00 89.62 211 GLU A C 1
ATOM 1508 O O . GLU A 1 211 ? 23.902 1.895 -11.366 1.00 89.62 211 GLU A O 1
ATOM 1513 N N . ARG A 1 212 ? 22.521 2.598 -12.990 1.00 87.56 212 ARG A N 1
ATOM 1514 C CA . ARG A 1 212 ? 22.707 4.039 -12.809 1.00 87.56 212 ARG A CA 1
ATOM 1515 C C . ARG A 1 212 ? 21.525 4.794 -13.405 1.00 87.56 212 ARG A C 1
ATOM 1517 O O . ARG A 1 212 ? 20.918 4.310 -14.362 1.00 87.56 212 ARG A O 1
ATOM 1524 N N . GLU A 1 213 ? 21.183 5.971 -12.889 1.00 83.50 213 GLU A N 1
ATOM 1525 C CA . GLU A 1 213 ? 20.009 6.728 -13.362 1.00 83.50 213 GLU A CA 1
ATOM 1526 C C . GLU A 1 213 ? 20.066 7.157 -14.836 1.00 83.50 213 GLU A C 1
ATOM 1528 O O . GLU A 1 213 ? 19.031 7.351 -15.461 1.00 83.50 213 GLU A O 1
ATOM 1533 N N . ASP A 1 214 ? 21.231 7.294 -15.441 1.00 85.06 214 ASP A N 1
ATOM 1534 C CA . ASP A 1 214 ? 21.414 7.677 -16.850 1.00 85.06 214 ASP A CA 1
ATOM 1535 C C . ASP A 1 214 ? 21.867 6.502 -17.732 1.00 85.06 214 ASP A C 1
ATOM 1537 O O . ASP A 1 214 ? 22.150 6.694 -18.914 1.00 85.06 214 ASP A O 1
ATOM 1541 N N . LEU A 1 215 ? 21.929 5.289 -17.177 1.00 89.06 215 LEU A N 1
ATOM 1542 C CA . LEU A 1 215 ? 22.091 4.065 -17.955 1.00 89.06 215 LEU A CA 1
ATOM 1543 C C . LEU A 1 215 ? 20.724 3.475 -18.335 1.00 89.06 215 LEU A C 1
ATOM 1545 O O . LEU A 1 215 ? 19.715 3.773 -17.681 1.00 89.06 215 LEU A O 1
ATOM 1549 N N . PRO A 1 216 ? 20.678 2.631 -19.384 1.00 91.19 216 PRO A N 1
ATOM 1550 C CA . PRO A 1 216 ? 19.465 1.916 -19.732 1.00 91.19 216 PRO A CA 1
ATOM 1551 C C . PRO A 1 216 ? 18.946 1.053 -18.585 1.00 91.19 216 PRO A C 1
ATOM 1553 O O . PRO A 1 216 ? 19.704 0.581 -17.741 1.00 91.19 216 PRO A O 1
ATOM 1556 N N . ALA A 1 217 ? 17.636 0.849 -18.581 1.00 93.31 217 ALA A N 1
ATOM 1557 C CA . ALA A 1 217 ? 16.967 -0.019 -17.640 1.00 93.31 217 ALA A CA 1
ATOM 1558 C C . ALA A 1 217 ? 17.338 -1.490 -17.858 1.00 93.31 217 ALA A C 1
ATOM 1560 O O . ALA A 1 217 ? 17.655 -1.922 -18.966 1.00 93.31 217 ALA A O 1
ATOM 1561 N N . GLU A 1 218 ? 17.242 -2.261 -16.791 1.00 92.69 218 GLU A N 1
ATOM 1562 C CA . GLU A 1 218 ? 17.427 -3.694 -16.768 1.00 92.69 218 GLU A CA 1
ATOM 1563 C C . GLU A 1 218 ? 16.187 -4.397 -17.307 1.00 92.69 218 GLU A C 1
ATOM 1565 O O . GLU A 1 218 ? 15.042 -3.996 -17.083 1.00 92.69 218 GLU A O 1
ATOM 1570 N N . GLU A 1 219 ? 16.430 -5.487 -18.019 1.00 92.19 219 GLU A N 1
ATOM 1571 C CA . GLU A 1 219 ? 15.408 -6.438 -18.456 1.00 92.19 219 GLU A CA 1
ATOM 1572 C C . GLU A 1 219 ? 15.321 -7.653 -17.534 1.00 92.19 219 GLU A C 1
ATOM 1574 O O . GLU A 1 219 ? 14.493 -8.523 -17.756 1.00 92.19 219 GLU A O 1
ATOM 1579 N N . SER A 1 220 ? 16.171 -7.739 -16.512 1.00 92.88 220 SER A N 1
ATOM 1580 C CA . SER A 1 220 ? 16.206 -8.867 -15.589 1.00 92.88 220 SER A CA 1
ATOM 1581 C C . SER A 1 220 ? 15.291 -8.658 -14.385 1.00 92.88 220 SER A C 1
ATOM 1583 O O . SER A 1 220 ? 14.996 -7.528 -13.979 1.00 92.88 220 SER A O 1
ATOM 1585 N N . PHE A 1 221 ? 14.897 -9.767 -13.777 1.00 94.81 221 PHE A N 1
ATOM 1586 C CA . PHE A 1 221 ? 14.278 -9.818 -12.466 1.00 94.81 221 PHE A CA 1
ATOM 1587 C C . PHE A 1 221 ? 14.912 -10.927 -11.625 1.00 94.81 221 PHE A C 1
ATOM 1589 O O . PHE A 1 221 ? 15.457 -11.901 -12.148 1.00 94.81 221 PHE A O 1
ATOM 1596 N N . GLU A 1 222 ? 14.822 -10.768 -10.314 1.00 95.50 222 GLU A N 1
ATOM 1597 C CA . GLU A 1 222 ? 15.298 -11.715 -9.312 1.00 95.50 222 GLU A CA 1
ATOM 1598 C C . GLU A 1 222 ? 14.142 -12.075 -8.382 1.00 95.50 222 GLU A C 1
ATOM 1600 O O . GLU A 1 222 ? 13.252 -11.256 -8.136 1.00 95.50 222 GLU A O 1
ATOM 1605 N N . VAL A 1 223 ? 14.142 -13.301 -7.869 1.00 95.81 223 VAL A N 1
ATOM 1606 C CA . VAL A 1 223 ? 13.099 -13.792 -6.969 1.00 95.81 223 VAL A CA 1
ATOM 1607 C C . VAL A 1 223 ? 13.740 -14.165 -5.646 1.00 95.81 223 VAL A C 1
ATOM 1609 O O . VAL A 1 223 ? 14.678 -14.948 -5.611 1.00 95.81 223 VAL A O 1
ATOM 1612 N N . TYR A 1 224 ? 13.229 -13.620 -4.550 1.00 95.00 224 TYR A N 1
ATOM 1613 C CA . TYR A 1 224 ? 13.552 -14.085 -3.207 1.00 95.00 224 TYR A CA 1
ATOM 1614 C C . TYR A 1 224 ? 12.496 -15.091 -2.748 1.00 95.00 224 TYR A C 1
ATOM 1616 O O . TYR A 1 224 ? 11.306 -14.770 -2.751 1.00 95.00 224 TYR A O 1
ATOM 1624 N N . ASP A 1 225 ? 12.924 -16.287 -2.347 1.00 92.88 225 ASP A N 1
ATOM 1625 C CA . ASP A 1 225 ? 12.078 -17.296 -1.712 1.00 92.88 225 ASP A CA 1
ATOM 1626 C C . ASP A 1 225 ? 12.240 -17.201 -0.191 1.00 92.88 225 ASP A C 1
ATOM 1628 O O . ASP A 1 225 ? 13.307 -17.480 0.367 1.00 92.88 225 ASP A O 1
ATOM 1632 N N . HIS A 1 226 ? 11.164 -16.801 0.487 1.00 89.06 226 HIS A N 1
ATOM 1633 C CA . HIS A 1 226 ? 11.170 -16.625 1.934 1.00 89.06 226 HIS A CA 1
ATOM 1634 C C . HIS A 1 226 ? 11.292 -17.951 2.687 1.00 89.06 226 HIS A C 1
ATOM 1636 O O . HIS A 1 226 ? 11.902 -17.985 3.749 1.00 89.06 226 HIS A O 1
ATOM 1642 N N . THR A 1 227 ? 10.765 -19.047 2.138 1.00 88.06 227 THR A N 1
ATOM 1643 C CA . THR A 1 227 ? 10.841 -20.369 2.779 1.00 88.06 227 THR A CA 1
ATOM 1644 C C . THR A 1 227 ? 12.261 -20.921 2.713 1.00 88.06 227 THR A C 1
ATOM 1646 O O . THR A 1 227 ? 12.739 -21.546 3.660 1.00 88.06 227 THR A O 1
ATOM 1649 N N . ALA A 1 228 ? 12.948 -20.684 1.594 1.00 89.06 228 ALA A N 1
ATOM 1650 C CA . ALA A 1 228 ? 14.334 -21.098 1.408 1.00 89.06 228 ALA A CA 1
ATOM 1651 C C . ALA A 1 228 ? 15.353 -20.134 2.040 1.00 89.06 228 ALA A C 1
ATOM 1653 O O . ALA A 1 228 ? 16.526 -20.492 2.139 1.00 89.06 228 ALA A O 1
ATOM 1654 N N . HIS A 1 229 ? 14.921 -18.934 2.448 1.00 88.19 229 HIS A N 1
ATOM 1655 C CA . HIS A 1 229 ? 15.791 -17.839 2.888 1.00 88.19 229 HIS A CA 1
ATOM 1656 C C . HIS A 1 229 ? 16.906 -17.527 1.876 1.00 88.19 229 HIS A C 1
ATOM 1658 O O . HIS A 1 229 ? 18.072 -17.363 2.233 1.00 88.19 229 HIS A O 1
ATOM 1664 N N . ALA A 1 230 ? 16.565 -17.495 0.586 1.00 90.69 230 ALA A N 1
ATOM 1665 C CA . ALA A 1 230 ? 17.547 -17.336 -0.482 1.00 90.69 230 ALA A CA 1
ATOM 1666 C C . ALA A 1 230 ? 16.946 -16.695 -1.737 1.00 90.69 230 ALA A C 1
ATOM 1668 O O . ALA A 1 230 ? 15.741 -16.765 -1.980 1.00 90.69 230 ALA A O 1
ATOM 1669 N N . LEU A 1 231 ? 17.810 -16.105 -2.567 1.00 92.44 231 LEU A N 1
ATOM 1670 C CA . LEU A 1 231 ? 17.452 -15.766 -3.943 1.00 92.44 231 LEU A CA 1
ATOM 1671 C C . LEU A 1 231 ? 17.312 -17.063 -4.757 1.00 92.44 231 LEU A C 1
ATOM 1673 O O . LEU A 1 231 ? 18.246 -17.864 -4.826 1.00 92.44 231 LEU A O 1
ATOM 1677 N N . ASP A 1 232 ? 16.141 -17.261 -5.354 1.00 92.19 232 ASP A N 1
ATOM 1678 C CA . ASP A 1 232 ? 15.820 -18.382 -6.228 1.00 92.19 232 ASP A CA 1
ATOM 1679 C C . ASP A 1 232 ? 16.384 -18.118 -7.628 1.00 92.19 232 ASP A C 1
ATOM 1681 O O . ASP A 1 232 ? 15.850 -17.333 -8.416 1.00 92.19 232 ASP A O 1
ATOM 1685 N N . VAL A 1 233 ? 17.506 -18.773 -7.916 1.00 88.25 233 VAL A N 1
ATOM 1686 C CA . VAL A 1 233 ? 18.219 -18.654 -9.192 1.00 88.25 233 VAL A CA 1
ATOM 1687 C C . VAL A 1 233 ? 17.502 -19.346 -10.350 1.00 88.25 233 VAL A C 1
ATOM 1689 O O . VAL A 1 233 ? 17.752 -18.975 -11.494 1.00 88.25 233 VAL A O 1
ATOM 1692 N N . ASP A 1 234 ? 16.633 -20.321 -10.071 1.00 88.44 234 ASP A N 1
ATOM 1693 C CA . ASP A 1 234 ? 15.890 -21.058 -11.099 1.00 88.44 234 ASP A CA 1
ATOM 1694 C C . ASP A 1 234 ? 14.650 -20.270 -11.543 1.00 88.44 234 ASP A C 1
ATOM 1696 O O . ASP A 1 234 ? 14.258 -20.338 -12.706 1.00 88.44 234 ASP A O 1
ATOM 1700 N N . ALA A 1 235 ? 14.063 -19.488 -10.631 1.00 86.56 235 ALA A N 1
ATOM 1701 C CA . ALA A 1 235 ? 12.944 -18.597 -10.924 1.00 86.56 235 ALA A CA 1
ATOM 1702 C C . ALA A 1 235 ? 13.374 -17.191 -11.383 1.00 86.56 235 ALA A C 1
ATOM 1704 O O . ALA A 1 235 ? 12.520 -16.412 -11.793 1.00 86.56 235 ALA A O 1
ATOM 1705 N N . ALA A 1 236 ? 14.660 -16.834 -11.311 1.00 87.88 236 ALA A N 1
ATOM 1706 C CA . ALA A 1 236 ? 15.174 -15.567 -11.833 1.00 87.88 236 ALA A CA 1
ATOM 1707 C C . ALA A 1 236 ? 15.272 -15.588 -13.369 1.00 87.88 236 ALA A C 1
ATOM 1709 O O . ALA A 1 236 ? 15.543 -16.621 -13.981 1.00 87.88 236 ALA A O 1
ATOM 1710 N N . GLY A 1 237 ? 15.100 -14.436 -14.021 1.00 89.62 237 GLY A N 1
ATOM 1711 C CA . GLY A 1 237 ? 15.046 -14.423 -15.481 1.00 89.62 237 GLY A CA 1
ATOM 1712 C C . GLY A 1 237 ? 15.034 -13.047 -16.128 1.00 89.62 237 GLY A C 1
ATOM 1713 O O . GLY A 1 237 ? 15.252 -12.017 -15.492 1.00 89.62 237 GLY A O 1
ATOM 1714 N N . ARG A 1 238 ? 14.794 -13.041 -17.442 1.00 91.56 238 ARG A N 1
ATOM 1715 C CA . ARG A 1 238 ? 14.509 -11.829 -18.223 1.00 91.56 238 ARG A CA 1
ATOM 1716 C C . ARG A 1 238 ? 13.001 -11.630 -18.268 1.00 91.56 238 ARG A C 1
ATOM 1718 O O . ARG A 1 238 ? 12.278 -12.590 -18.482 1.00 91.56 238 ARG A O 1
ATOM 1725 N N . MET A 1 239 ? 12.537 -10.391 -18.171 1.00 90.88 239 MET A N 1
ATOM 1726 C CA . MET A 1 239 ? 11.131 -9.977 -18.266 1.00 90.88 239 MET A CA 1
ATOM 1727 C C . MET A 1 239 ? 10.565 -10.084 -19.696 1.00 90.88 239 MET A C 1
ATOM 1729 O O . MET A 1 239 ? 9.552 -9.464 -20.001 1.00 90.88 239 MET A O 1
ATOM 1733 N N . CYS A 1 240 ? 11.224 -10.829 -20.585 1.00 84.38 240 CYS A N 1
ATOM 1734 C CA . CYS A 1 240 ? 10.772 -11.095 -21.944 1.00 84.38 240 CYS A CA 1
ATOM 1735 C C . CYS A 1 240 ? 11.331 -12.410 -22.477 1.00 84.38 240 CYS A C 1
ATOM 1737 O O . CYS A 1 240 ? 12.467 -12.798 -22.179 1.00 84.38 240 CYS A O 1
ATOM 1739 N N . ALA A 1 241 ? 10.541 -13.060 -23.333 1.00 70.44 241 ALA A N 1
ATOM 1740 C CA . ALA A 1 241 ? 10.883 -14.347 -23.932 1.00 70.44 241 ALA A CA 1
ATOM 1741 C C . ALA A 1 241 ? 11.675 -14.212 -25.256 1.00 70.44 241 ALA A C 1
ATOM 1743 O O . ALA A 1 241 ? 12.149 -15.218 -25.788 1.00 70.44 241 ALA A O 1
ATOM 1744 N N . GLY A 1 242 ? 11.842 -12.991 -25.800 1.00 66.12 242 GLY A N 1
ATOM 1745 C CA . GLY A 1 242 ? 12.378 -12.742 -27.151 1.00 66.12 242 GLY A CA 1
ATOM 1746 C C . GLY A 1 242 ? 13.332 -11.542 -27.323 1.00 66.12 242 GLY A C 1
ATOM 1747 O O . GLY A 1 242 ? 14.102 -11.196 -26.424 1.00 66.12 242 GLY A O 1
ATOM 1748 N N . ALA A 1 243 ? 13.321 -10.967 -28.539 1.00 52.97 243 ALA A N 1
ATOM 1749 C CA . ALA A 1 243 ? 14.188 -9.871 -29.010 1.00 52.97 243 ALA A CA 1
ATOM 1750 C C . ALA A 1 243 ? 13.599 -8.459 -28.808 1.00 52.97 243 ALA A C 1
ATOM 1752 O O . ALA A 1 243 ? 14.223 -7.475 -29.212 1.00 52.97 243 ALA A O 1
ATOM 1753 N N . GLU A 1 244 ? 12.404 -8.350 -28.224 1.00 58.06 244 GLU A N 1
ATOM 1754 C CA . GLU A 1 244 ? 11.814 -7.058 -27.880 1.00 58.06 244 GLU A CA 1
ATOM 1755 C C . GLU A 1 244 ? 12.398 -6.515 -26.573 1.00 58.06 244 GLU A C 1
ATOM 1757 O O . GLU A 1 244 ? 12.819 -7.254 -25.683 1.00 58.06 244 GLU A O 1
ATOM 1762 N N . VAL A 1 245 ? 12.486 -5.189 -26.489 1.00 66.75 245 VAL A N 1
ATOM 1763 C CA . VAL A 1 245 ? 13.060 -4.495 -25.338 1.00 66.75 245 VAL A CA 1
ATOM 1764 C C . VAL A 1 245 ? 12.016 -4.454 -24.221 1.00 66.75 245 VAL A C 1
ATOM 1766 O O . VAL A 1 245 ? 11.170 -3.570 -24.202 1.00 66.75 245 VAL A O 1
ATOM 1769 N N . CYS A 1 246 ? 12.111 -5.377 -23.264 1.00 81.06 246 CYS A N 1
ATOM 1770 C CA . CYS A 1 246 ? 11.296 -5.381 -22.042 1.00 81.06 246 CYS A CA 1
ATOM 1771 C C . CYS A 1 246 ? 11.951 -4.654 -20.856 1.00 81.06 246 CYS A C 1
ATOM 1773 O O . CYS A 1 246 ? 11.431 -4.686 -19.735 1.00 81.06 246 CYS A O 1
ATOM 1775 N N . ARG A 1 247 ? 13.098 -4.007 -21.112 1.00 91.12 247 ARG A N 1
ATOM 1776 C CA . ARG A 1 247 ? 13.830 -3.169 -20.159 1.00 91.12 247 ARG A CA 1
ATOM 1777 C C . ARG A 1 247 ? 12.887 -2.149 -19.540 1.00 91.12 247 ARG A C 1
ATOM 1779 O O . ARG A 1 247 ? 12.215 -1.418 -20.265 1.00 91.12 247 ARG A O 1
ATOM 1786 N N . ARG A 1 248 ? 12.845 -2.081 -18.213 1.00 93.44 248 ARG A N 1
ATOM 1787 C CA . ARG A 1 248 ? 11.984 -1.119 -17.522 1.00 93.44 248 ARG A CA 1
ATOM 1788 C C . ARG A 1 248 ? 12.525 -0.741 -16.159 1.00 93.44 248 ARG A C 1
ATOM 1790 O O . ARG A 1 248 ? 13.071 -1.559 -15.425 1.00 93.44 248 ARG A O 1
ATOM 1797 N N . ARG A 1 249 ? 12.334 0.523 -15.829 1.00 93.44 249 ARG A N 1
ATOM 1798 C CA . ARG A 1 249 ? 12.456 1.072 -14.482 1.00 93.44 249 ARG A CA 1
ATOM 1799 C C . ARG A 1 249 ? 11.324 2.053 -14.254 1.00 93.44 249 ARG A C 1
ATOM 1801 O O . ARG A 1 249 ? 10.679 2.483 -15.218 1.00 93.44 249 ARG A O 1
ATOM 1808 N N . ASP A 1 250 ? 11.123 2.437 -13.000 1.00 93.94 250 ASP A N 1
ATOM 1809 C CA . ASP A 1 250 ? 10.016 3.307 -12.601 1.00 93.94 250 ASP A CA 1
ATOM 1810 C C . ASP A 1 250 ? 8.653 2.760 -13.079 1.00 93.94 250 ASP A C 1
ATOM 1812 O O . ASP A 1 250 ? 7.740 3.528 -13.379 1.00 93.94 250 ASP A O 1
ATOM 1816 N N . HIS A 1 251 ? 8.518 1.445 -13.251 1.00 96.00 251 HIS A N 1
ATOM 1817 C CA . HIS A 1 251 ? 7.253 0.805 -13.608 1.00 96.00 251 HIS A CA 1
ATOM 1818 C C . HIS A 1 251 ? 6.385 0.607 -12.364 1.00 96.00 251 HIS A C 1
ATOM 1820 O O . HIS A 1 251 ? 6.849 0.726 -11.234 1.00 96.00 251 HIS A O 1
ATOM 1826 N N . GLY A 1 252 ? 5.104 0.320 -12.571 1.00 96.00 252 GLY A N 1
ATOM 1827 C CA . GLY A 1 252 ? 4.222 -0.172 -11.517 1.00 96.00 252 GLY A CA 1
ATOM 1828 C C . GLY A 1 252 ? 4.219 -1.697 -11.507 1.00 96.00 252 GLY A C 1
ATOM 1829 O O . GLY A 1 252 ? 4.426 -2.319 -12.550 1.00 96.00 252 GLY A O 1
ATOM 1830 N N . ALA A 1 253 ? 3.950 -2.301 -10.353 1.00 96.62 253 ALA A N 1
ATOM 1831 C CA . ALA A 1 253 ? 3.739 -3.738 -10.246 1.00 96.62 253 ALA A CA 1
ATOM 1832 C C . ALA A 1 253 ? 2.598 -4.058 -9.278 1.00 96.62 253 ALA A C 1
ATOM 1834 O O . ALA A 1 253 ? 2.445 -3.384 -8.260 1.00 96.62 253 ALA A O 1
ATOM 1835 N N . ALA A 1 254 ? 1.802 -5.076 -9.595 1.00 95.38 254 ALA A N 1
ATOM 1836 C CA . ALA A 1 254 ? 0.745 -5.572 -8.719 1.00 95.38 254 ALA A CA 1
ATOM 1837 C C . ALA A 1 254 ? 0.593 -7.088 -8.853 1.00 95.38 254 ALA A C 1
ATOM 1839 O O . ALA A 1 254 ? 0.833 -7.658 -9.917 1.00 95.38 254 ALA A O 1
ATOM 1840 N N . VAL A 1 255 ? 0.165 -7.741 -7.774 1.00 94.12 255 VAL A N 1
ATOM 1841 C CA . VAL A 1 255 ? -0.162 -9.171 -7.785 1.00 94.12 255 VAL A CA 1
ATOM 1842 C C . VAL A 1 255 ? -1.601 -9.366 -8.247 1.00 94.12 255 VAL A C 1
ATOM 1844 O O . VAL A 1 255 ? -2.500 -8.660 -7.790 1.00 94.12 255 VAL A O 1
ATOM 1847 N N . ILE A 1 256 ? -1.822 -10.326 -9.142 1.00 90.69 256 ILE A N 1
ATOM 1848 C CA . ILE A 1 256 ? -3.159 -10.757 -9.568 1.00 90.69 256 ILE A CA 1
ATOM 1849 C C . ILE A 1 256 ? -3.604 -12.004 -8.772 1.00 90.69 256 ILE A C 1
ATOM 1851 O O . ILE A 1 256 ? -2.768 -12.660 -8.151 1.00 90.69 256 ILE A O 1
ATOM 1855 N N . PRO A 1 257 ? -4.904 -12.369 -8.756 1.00 88.88 257 PRO A N 1
ATOM 1856 C CA . PRO A 1 257 ? -5.440 -13.392 -7.845 1.00 88.88 257 PRO A CA 1
ATOM 1857 C C . PRO A 1 257 ? -4.799 -14.780 -7.907 1.00 88.88 257 PRO A C 1
ATOM 1859 O O . PRO A 1 257 ? -4.878 -15.526 -6.935 1.00 88.88 257 PRO A O 1
ATOM 1862 N N . ASP A 1 258 ? -4.185 -15.144 -9.032 1.00 89.38 258 ASP A N 1
ATOM 1863 C CA . ASP A 1 258 ? -3.498 -16.429 -9.190 1.00 89.38 258 ASP A CA 1
ATOM 1864 C C . ASP A 1 258 ? -2.050 -16.429 -8.659 1.00 89.38 258 ASP A C 1
ATOM 1866 O O . ASP A 1 258 ? -1.382 -17.461 -8.693 1.00 89.38 258 ASP A O 1
ATOM 1870 N N . GLY A 1 259 ? -1.581 -15.300 -8.117 1.00 92.12 259 GLY A N 1
ATOM 1871 C CA . GLY A 1 259 ? -0.250 -15.141 -7.534 1.00 92.12 259 GLY A CA 1
ATOM 1872 C C . GLY A 1 259 ? 0.816 -14.654 -8.514 1.00 92.12 259 GLY A C 1
ATOM 1873 O O . GLY A 1 259 ? 1.946 -14.417 -8.088 1.00 92.12 259 GLY A O 1
ATOM 1874 N N . ARG A 1 260 ? 0.484 -14.464 -9.797 1.00 94.69 260 ARG A N 1
ATOM 1875 C CA . ARG A 1 260 ? 1.392 -13.836 -10.766 1.00 94.69 260 ARG A CA 1
ATOM 1876 C C . ARG A 1 260 ? 1.480 -12.325 -10.543 1.00 94.69 260 ARG A C 1
ATOM 1878 O O . ARG A 1 260 ? 0.589 -11.711 -9.953 1.00 94.69 260 ARG A O 1
ATOM 1885 N N . VAL A 1 261 ? 2.557 -11.716 -11.030 1.00 96.31 261 VAL A N 1
ATOM 1886 C CA . VAL A 1 261 ? 2.838 -10.280 -10.893 1.00 96.31 261 VAL A CA 1
ATOM 1887 C C . VAL A 1 261 ? 2.766 -9.607 -12.255 1.00 96.31 261 VAL A C 1
ATOM 1889 O O . VAL A 1 261 ? 3.510 -9.975 -13.162 1.00 96.31 261 VAL A O 1
ATOM 1892 N N . VAL A 1 262 ? 1.891 -8.610 -12.400 1.00 95.19 262 VAL A N 1
ATOM 1893 C CA . VAL A 1 262 ? 1.825 -7.770 -13.602 1.00 95.19 262 VAL A CA 1
ATOM 1894 C C . VAL A 1 262 ? 2.702 -6.535 -13.424 1.00 95.19 262 VAL A C 1
ATOM 1896 O O . VAL A 1 262 ? 2.568 -5.813 -12.438 1.00 95.19 262 VAL A O 1
ATOM 1899 N N . LEU A 1 263 ? 3.584 -6.288 -14.387 1.00 96.00 263 LEU A N 1
ATOM 1900 C CA . LEU A 1 263 ? 4.417 -5.097 -14.509 1.00 96.00 263 LEU A CA 1
ATOM 1901 C C . LEU A 1 263 ? 3.808 -4.174 -15.563 1.00 96.00 263 LEU A C 1
ATOM 1903 O O . LEU A 1 263 ? 3.465 -4.624 -16.656 1.00 96.00 263 LEU A O 1
ATOM 1907 N N . VAL A 1 264 ? 3.690 -2.883 -15.258 1.00 95.12 264 VAL A N 1
ATOM 1908 C CA . VAL A 1 264 ? 3.002 -1.910 -16.118 1.00 95.12 264 VAL A CA 1
ATOM 1909 C C . VAL A 1 264 ? 3.807 -0.627 -16.288 1.00 95.12 264 VAL A C 1
ATOM 1911 O O . VAL A 1 264 ? 4.271 -0.021 -15.321 1.00 95.12 264 VAL A O 1
ATOM 1914 N N . GLY A 1 265 ? 3.949 -0.193 -17.537 1.00 94.75 265 GLY A N 1
ATOM 1915 C CA . GLY A 1 265 ? 4.624 1.053 -17.885 1.00 94.75 265 GLY A CA 1
ATOM 1916 C C . GLY A 1 265 ? 6.103 1.105 -17.491 1.00 94.75 265 GLY A C 1
ATOM 1917 O O . GLY A 1 265 ? 6.794 0.083 -17.511 1.00 94.75 265 GLY A O 1
ATOM 1918 N N . GLY A 1 266 ? 6.580 2.311 -17.179 1.00 94.69 266 GLY A N 1
ATOM 1919 C CA . GLY A 1 266 ? 7.986 2.617 -16.901 1.00 94.69 266 GLY A CA 1
ATOM 1920 C C . GLY A 1 266 ? 8.697 3.289 -18.077 1.00 94.69 266 GLY A C 1
ATOM 1921 O O . GLY A 1 266 ? 8.058 3.801 -18.997 1.00 94.69 266 GLY A O 1
ATOM 1922 N N . VAL A 1 267 ? 10.028 3.306 -18.039 1.00 93.62 267 VAL A N 1
ATOM 1923 C CA . VAL A 1 267 ? 10.896 3.795 -19.127 1.00 93.62 267 VAL A CA 1
ATOM 1924 C C . VAL A 1 267 ? 12.058 2.839 -19.372 1.00 93.62 267 VAL A C 1
ATOM 1926 O O . VAL A 1 267 ? 12.512 2.158 -18.452 1.00 93.62 267 VAL A O 1
ATOM 1929 N N . VAL A 1 268 ? 12.569 2.828 -20.605 1.00 92.94 268 VAL A N 1
ATOM 1930 C CA . VAL A 1 268 ? 13.750 2.033 -20.988 1.00 92.94 268 VAL A CA 1
ATOM 1931 C C . VAL A 1 268 ? 15.075 2.714 -20.638 1.00 92.94 268 VAL A C 1
ATOM 1933 O O . VAL A 1 268 ? 16.085 2.030 -20.541 1.00 92.94 268 VAL A O 1
ATOM 1936 N N . GLU A 1 269 ? 15.096 4.038 -20.468 1.00 90.06 269 GLU A N 1
ATOM 1937 C CA . GLU A 1 269 ? 16.254 4.843 -20.044 1.00 90.06 269 GLU A CA 1
ATOM 1938 C C . GLU A 1 269 ? 15.805 6.269 -19.670 1.00 90.06 269 GLU A C 1
ATOM 1940 O O . GLU A 1 269 ? 14.646 6.646 -19.872 1.00 90.06 269 GLU A O 1
ATOM 1945 N N . ALA A 1 270 ? 16.711 7.082 -19.116 1.00 83.19 270 ALA A N 1
ATOM 1946 C CA . ALA A 1 270 ? 16.419 8.478 -18.792 1.00 83.19 270 ALA A CA 1
ATOM 1947 C C . ALA A 1 270 ? 16.042 9.283 -20.043 1.00 83.19 270 ALA A C 1
ATOM 1949 O O . ALA A 1 270 ? 16.783 9.314 -21.019 1.00 83.19 270 ALA A O 1
ATOM 1950 N N . GLY A 1 271 ? 14.906 9.983 -19.994 1.00 83.38 271 GLY A N 1
ATOM 1951 C CA . GLY A 1 271 ? 14.449 10.841 -21.092 1.00 83.38 271 GLY A CA 1
ATOM 1952 C C . GLY A 1 271 ? 13.877 10.097 -22.304 1.00 83.38 271 GLY A C 1
ATOM 1953 O O . GLY A 1 271 ? 13.467 10.754 -23.260 1.00 83.38 271 GLY A O 1
ATOM 1954 N N . ALA A 1 272 ? 13.817 8.761 -22.275 1.00 87.88 272 ALA A N 1
ATOM 1955 C CA . ALA A 1 272 ? 13.097 7.989 -23.279 1.00 87.88 272 ALA A CA 1
ATOM 1956 C C . ALA A 1 272 ? 11.576 8.130 -23.132 1.00 87.88 272 ALA A C 1
ATOM 1958 O O . ALA A 1 272 ? 11.065 8.553 -22.093 1.00 87.88 272 ALA A O 1
ATOM 1959 N N . ALA A 1 273 ? 10.864 7.745 -24.193 1.00 91.38 273 ALA A N 1
ATOM 1960 C CA . ALA A 1 273 ? 9.412 7.659 -24.176 1.00 91.38 273 ALA A CA 1
ATOM 1961 C C . ALA A 1 273 ? 8.938 6.663 -23.108 1.00 91.38 273 ALA A C 1
ATOM 1963 O O . ALA A 1 273 ? 9.565 5.624 -22.877 1.00 91.38 273 ALA A O 1
ATOM 1964 N N . GLU A 1 274 ? 7.818 6.989 -22.472 1.00 94.38 274 GLU A N 1
ATOM 1965 C CA . GLU A 1 274 ? 7.175 6.112 -21.507 1.00 94.38 274 GLU A CA 1
ATOM 1966 C C . GLU A 1 274 ? 6.647 4.839 -22.180 1.00 94.38 274 GLU A C 1
ATOM 1968 O O . GLU A 1 274 ? 6.288 4.824 -23.360 1.00 94.38 274 GLU A O 1
ATOM 1973 N N . LEU A 1 275 ? 6.582 3.756 -21.411 1.00 93.31 275 LEU A N 1
ATOM 1974 C CA . LEU A 1 275 ? 6.089 2.464 -21.867 1.00 93.31 275 LEU A CA 1
ATOM 1975 C C . LEU A 1 275 ? 4.580 2.346 -21.635 1.00 93.31 275 LEU A C 1
ATOM 1977 O O . LEU A 1 275 ? 4.065 2.729 -20.584 1.00 93.31 275 LEU A O 1
ATOM 1981 N N . ALA A 1 276 ? 3.881 1.768 -22.611 1.00 93.25 276 ALA A N 1
ATOM 1982 C CA . ALA A 1 276 ? 2.532 1.218 -22.441 1.00 93.25 276 ALA A CA 1
ATOM 1983 C C . ALA A 1 276 ? 2.558 -0.298 -22.183 1.00 93.25 276 ALA A C 1
ATOM 1985 O O . ALA A 1 276 ? 1.597 -0.855 -21.662 1.00 93.25 276 ALA A O 1
ATOM 1986 N N . THR A 1 277 ? 3.677 -0.947 -22.519 1.00 91.81 277 THR A N 1
ATOM 1987 C CA . THR A 1 277 ? 3.834 -2.401 -22.484 1.00 91.81 277 THR A CA 1
ATOM 1988 C C . THR A 1 277 ? 3.662 -2.977 -21.092 1.00 91.81 277 THR A C 1
ATOM 1990 O O . THR A 1 277 ? 4.186 -2.417 -20.111 1.00 91.81 277 THR A O 1
ATOM 1993 N N . THR A 1 278 ? 3.040 -4.146 -21.027 1.00 92.19 278 THR A N 1
ATOM 1994 C CA . THR A 1 278 ? 2.876 -4.904 -19.790 1.00 92.19 278 THR A CA 1
ATOM 1995 C C . THR A 1 278 ? 3.553 -6.263 -19.875 1.00 92.19 278 THR A C 1
ATOM 1997 O O . THR A 1 278 ? 3.808 -6.782 -20.957 1.00 92.19 278 THR A O 1
ATOM 2000 N N . VAL A 1 279 ? 3.938 -6.798 -18.719 1.00 92.81 279 VAL A N 1
ATOM 2001 C CA . VAL A 1 279 ? 4.575 -8.114 -18.609 1.00 92.81 279 VAL A CA 1
ATOM 2002 C C . VAL A 1 279 ? 3.979 -8.816 -17.408 1.00 92.81 279 VAL A C 1
ATOM 2004 O O . VAL A 1 279 ? 3.877 -8.217 -16.339 1.00 92.81 279 VAL A O 1
ATOM 2007 N N . LEU A 1 280 ? 3.604 -10.078 -17.563 1.00 93.38 280 LEU A N 1
ATOM 2008 C CA . LEU A 1 280 ? 3.145 -10.914 -16.465 1.00 93.38 280 LEU A CA 1
ATOM 2009 C C . LEU A 1 280 ? 4.202 -11.958 -16.137 1.00 93.38 280 LEU A C 1
ATOM 2011 O O . LEU A 1 280 ? 4.700 -12.638 -17.029 1.00 93.38 280 LEU A O 1
ATOM 2015 N N . ILE A 1 281 ? 4.544 -12.072 -14.859 1.00 95.00 281 ILE A N 1
ATOM 2016 C CA . ILE A 1 281 ? 5.593 -12.971 -14.376 1.00 95.00 281 ILE A CA 1
ATOM 2017 C C . ILE A 1 281 ? 4.997 -13.897 -13.326 1.00 95.00 281 ILE A C 1
ATOM 2019 O O . ILE A 1 281 ? 4.354 -13.431 -12.382 1.00 95.00 281 ILE A O 1
ATOM 2023 N N . ASP A 1 282 ? 5.218 -15.200 -13.472 1.00 94.88 282 ASP A N 1
ATOM 2024 C CA . ASP A 1 282 ? 4.998 -16.160 -12.395 1.00 94.88 282 ASP A CA 1
ATOM 2025 C C . ASP A 1 282 ? 6.264 -16.240 -11.525 1.00 94.88 282 ASP A C 1
ATOM 2027 O O . ASP A 1 282 ? 7.273 -16.801 -11.954 1.00 94.88 282 ASP A O 1
ATOM 2031 N N . PRO A 1 283 ? 6.253 -15.706 -10.290 1.00 94.62 283 PRO A N 1
ATOM 2032 C CA . PRO A 1 283 ? 7.429 -15.730 -9.427 1.00 94.62 283 PRO A CA 1
ATOM 2033 C C . PRO A 1 283 ? 7.786 -17.142 -8.934 1.00 94.62 283 PRO A C 1
ATOM 2035 O O . PRO A 1 283 ? 8.853 -17.321 -8.350 1.00 94.62 283 PRO A O 1
ATOM 2038 N N . ARG A 1 284 ? 6.923 -18.152 -9.110 1.00 92.88 284 ARG A N 1
ATOM 2039 C CA . ARG A 1 284 ? 7.217 -19.541 -8.720 1.00 92.88 284 ARG A CA 1
ATOM 2040 C C . ARG A 1 284 ? 8.024 -20.282 -9.774 1.00 92.88 284 ARG A C 1
ATOM 2042 O O . ARG A 1 284 ? 8.940 -21.006 -9.405 1.00 92.88 284 ARG A O 1
ATOM 2049 N N . SER A 1 285 ? 7.670 -20.135 -11.047 1.00 92.88 285 SER A N 1
ATOM 2050 C CA . SER A 1 285 ? 8.357 -20.817 -12.151 1.00 92.88 285 SER A CA 1
ATOM 2051 C C . SER A 1 285 ? 9.367 -19.935 -12.883 1.00 92.88 285 SER A C 1
ATOM 2053 O O . SER A 1 285 ? 10.201 -20.464 -13.609 1.00 92.88 285 SER A O 1
ATOM 2055 N N . GLY A 1 286 ? 9.291 -18.613 -12.716 1.00 92.19 286 GLY A N 1
ATOM 2056 C CA . GLY A 1 286 ? 10.025 -17.654 -13.542 1.00 92.19 286 GLY A CA 1
ATOM 2057 C C . GLY A 1 286 ? 9.422 -17.469 -14.939 1.00 92.19 286 GLY A C 1
ATOM 2058 O O . GLY A 1 286 ? 10.021 -16.786 -15.769 1.00 92.19 286 GLY A O 1
ATOM 2059 N N . ASP A 1 287 ? 8.253 -18.061 -15.219 1.00 92.50 287 ASP A N 1
ATOM 2060 C CA . ASP A 1 287 ? 7.603 -17.943 -16.524 1.00 92.50 287 ASP A CA 1
ATOM 2061 C C . ASP A 1 287 ? 7.153 -16.505 -16.784 1.00 92.50 287 ASP A C 1
ATOM 2063 O O . ASP A 1 287 ? 6.620 -15.821 -15.905 1.00 92.50 287 ASP A O 1
ATOM 2067 N N . VAL A 1 288 ? 7.329 -16.071 -18.030 1.00 92.56 288 VAL A N 1
ATOM 2068 C CA . VAL A 1 288 ? 6.998 -14.722 -18.482 1.00 92.56 288 VAL A CA 1
ATOM 2069 C C . VAL A 1 288 ? 5.991 -14.782 -19.620 1.00 92.56 288 VAL A C 1
ATOM 2071 O O . VAL A 1 288 ? 6.171 -15.521 -20.588 1.00 92.56 288 VAL A O 1
ATOM 2074 N N . ASP A 1 289 ? 4.946 -13.968 -19.510 1.00 88.88 289 ASP A N 1
ATOM 2075 C CA . ASP A 1 289 ? 3.881 -13.826 -20.493 1.00 88.88 289 ASP A CA 1
ATOM 2076 C C . ASP A 1 289 ? 3.740 -12.356 -20.919 1.00 88.88 289 ASP A C 1
ATOM 2078 O O . ASP A 1 289 ? 3.392 -11.475 -20.128 1.00 88.88 289 ASP A O 1
ATOM 2082 N N . GLU A 1 290 ? 4.026 -12.104 -22.196 1.00 85.12 290 GLU A N 1
ATOM 2083 C CA . GLU A 1 290 ? 3.931 -10.795 -22.857 1.00 85.12 290 GLU A CA 1
ATOM 2084 C C . GLU A 1 290 ? 2.603 -10.633 -23.624 1.00 85.12 290 GLU A C 1
ATOM 2086 O O . GLU A 1 290 ? 2.390 -9.633 -24.300 1.00 85.12 290 GLU A O 1
ATOM 2091 N N . SER A 1 291 ? 1.691 -11.611 -23.551 1.00 77.62 291 SER A N 1
ATOM 2092 C CA . SER A 1 291 ? 0.380 -11.546 -24.219 1.00 77.62 291 SER A CA 1
ATOM 2093 C C . SER A 1 291 ? -0.668 -10.738 -23.448 1.00 77.62 291 SER A C 1
ATOM 2095 O O . SER A 1 291 ? -1.811 -10.600 -23.897 1.00 77.62 291 SER A O 1
ATOM 2097 N N . VAL A 1 292 ? -0.291 -10.185 -22.293 1.00 81.31 292 VAL A N 1
ATOM 2098 C CA . VAL A 1 292 ? -1.131 -9.253 -21.542 1.00 81.31 292 VAL A CA 1
ATOM 2099 C C . VAL A 1 292 ? -1.269 -7.967 -22.348 1.00 81.31 292 VAL A C 1
ATOM 2101 O O . VAL A 1 292 ? -0.292 -7.442 -22.868 1.00 81.31 292 VAL A O 1
ATOM 2104 N N . GLY A 1 293 ? -2.499 -7.466 -22.490 1.00 82.56 293 GLY A N 1
ATOM 2105 C CA . GLY A 1 293 ? -2.738 -6.230 -23.236 1.00 82.56 293 GLY A CA 1
ATOM 2106 C C . GLY A 1 293 ? -1.919 -5.047 -22.703 1.00 82.56 293 GLY A C 1
ATOM 2107 O O . GLY A 1 293 ? -1.531 -5.014 -21.536 1.00 82.56 293 GLY A O 1
ATOM 2108 N N . ASP A 1 294 ? -1.694 -4.051 -23.551 1.00 90.62 294 ASP A N 1
ATOM 2109 C CA . ASP A 1 294 ? -0.984 -2.832 -23.166 1.00 90.62 294 ASP A CA 1
ATOM 2110 C C . ASP A 1 294 ? -1.892 -1.849 -22.420 1.00 90.62 294 ASP A C 1
ATOM 2112 O O . ASP A 1 294 ? -3.117 -1.849 -22.584 1.00 90.62 294 ASP A O 1
ATOM 2116 N N . LEU A 1 295 ? -1.270 -0.954 -21.651 1.00 92.88 295 LEU A N 1
ATOM 2117 C CA . LEU A 1 295 ? -1.926 0.263 -21.188 1.00 92.88 295 LEU A CA 1
ATOM 2118 C C . LEU A 1 295 ? -2.416 1.076 -22.394 1.00 92.88 295 LEU A C 1
ATOM 2120 O O . LEU A 1 295 ? -1.729 1.227 -23.404 1.00 92.88 295 LEU A O 1
ATOM 2124 N N . LEU A 1 296 ? -3.581 1.689 -22.256 1.00 92.00 296 LEU A N 1
ATOM 2125 C CA . LEU A 1 296 ? -4.121 2.652 -23.209 1.00 92.00 296 LEU A CA 1
ATOM 2126 C C . LEU A 1 296 ? -3.281 3.929 -23.247 1.00 92.00 296 LEU A C 1
ATOM 2128 O O . LEU A 1 296 ? -3.225 4.607 -24.278 1.00 92.00 296 LEU A O 1
ATOM 2132 N N . ARG A 1 297 ? -2.620 4.267 -22.133 1.00 90.94 297 ARG A N 1
ATOM 2133 C CA . ARG A 1 297 ? -1.692 5.391 -22.064 1.00 90.94 297 ARG A CA 1
ATOM 2134 C C . ARG A 1 297 ? -0.374 4.986 -21.424 1.00 90.94 297 ARG A C 1
ATOM 2136 O O . ARG A 1 297 ? -0.311 4.633 -20.247 1.00 90.94 297 ARG A O 1
ATOM 2143 N N . ALA A 1 298 ? 0.689 5.124 -22.212 1.00 94.19 298 ALA A N 1
ATOM 2144 C CA . ALA A 1 298 ? 2.052 4.977 -21.735 1.00 94.19 298 ALA A CA 1
ATOM 2145 C C . ALA A 1 298 ? 2.332 5.932 -20.570 1.00 94.19 298 ALA A C 1
ATOM 2147 O O . ALA A 1 298 ? 1.951 7.104 -20.630 1.00 94.19 298 ALA A O 1
ATOM 2148 N N . ARG A 1 299 ? 2.977 5.433 -19.513 1.00 94.25 299 ARG A N 1
ATOM 2149 C CA . ARG A 1 299 ? 3.249 6.213 -18.299 1.00 94.25 299 ARG A CA 1
ATOM 2150 C C . ARG A 1 299 ? 4.461 5.689 -17.538 1.00 94.25 299 ARG A C 1
ATOM 2152 O O . ARG A 1 299 ? 4.702 4.483 -17.491 1.00 94.25 299 ARG A O 1
ATOM 2159 N N . ARG A 1 300 ? 5.188 6.601 -16.893 1.00 93.31 300 ARG A N 1
ATOM 2160 C CA . ARG A 1 300 ? 6.269 6.293 -15.946 1.00 93.31 300 ARG A CA 1
ATOM 2161 C C . ARG A 1 300 ? 5.882 6.649 -14.520 1.00 93.31 300 ARG A C 1
ATOM 2163 O O . ARG A 1 300 ? 5.073 7.552 -14.300 1.00 93.31 300 ARG A O 1
ATOM 2170 N N . SER A 1 301 ? 6.470 5.933 -13.572 1.00 93.06 301 SER A N 1
ATOM 2171 C CA . SER A 1 301 ? 6.150 5.982 -12.146 1.00 93.06 301 SER A CA 1
ATOM 2172 C C . SER A 1 301 ? 4.652 5.811 -11.833 1.00 93.06 301 SER A C 1
ATOM 2174 O O . SER A 1 301 ? 4.148 6.537 -10.972 1.00 93.06 301 SER A O 1
ATOM 2176 N N . PRO A 1 302 ? 3.894 4.928 -12.526 1.00 94.75 302 PRO A N 1
ATOM 2177 C CA . PRO A 1 302 ? 2.518 4.674 -12.126 1.00 94.75 302 PRO A CA 1
ATOM 2178 C C . PRO A 1 302 ? 2.471 3.876 -10.821 1.00 94.75 302 PRO A C 1
ATOM 2180 O O . PRO A 1 302 ? 3.366 3.083 -10.530 1.00 94.75 302 PRO A O 1
ATOM 2183 N N . THR A 1 303 ? 1.382 4.012 -10.072 1.00 94.69 303 THR A N 1
ATOM 2184 C CA . THR A 1 303 ? 1.069 3.080 -8.985 1.00 94.69 303 THR A CA 1
ATOM 2185 C C . THR A 1 303 ? 0.111 2.018 -9.510 1.00 94.69 303 THR A C 1
ATOM 2187 O O . THR A 1 303 ? -0.965 2.346 -10.009 1.00 94.69 303 THR A O 1
ATOM 2190 N N . ALA A 1 304 ? 0.499 0.748 -9.405 1.00 95.56 304 ALA A N 1
ATOM 2191 C CA . ALA A 1 304 ? -0.373 -0.387 -9.682 1.00 95.56 304 ALA A CA 1
ATOM 2192 C C . ALA A 1 304 ? -0.854 -0.984 -8.354 1.00 95.56 304 ALA A C 1
ATOM 2194 O O . ALA A 1 304 ? -0.049 -1.251 -7.466 1.00 95.56 304 ALA A O 1
ATOM 2195 N N . LEU A 1 305 ? -2.164 -1.161 -8.202 1.00 93.81 305 LEU A N 1
ATOM 2196 C CA . LEU A 1 305 ? -2.799 -1.622 -6.968 1.00 93.81 305 LEU A CA 1
ATOM 2197 C C . LEU A 1 305 ? -3.758 -2.768 -7.275 1.00 93.81 305 LEU A C 1
ATOM 2199 O O . LEU A 1 305 ? -4.567 -2.664 -8.195 1.00 93.81 305 LEU A O 1
ATOM 2203 N N . ALA A 1 306 ? -3.718 -3.832 -6.476 1.00 90.88 306 ALA A N 1
ATOM 2204 C CA . ALA A 1 306 ? -4.757 -4.854 -6.493 1.00 90.88 306 ALA A CA 1
ATOM 2205 C C . ALA A 1 306 ? -5.950 -4.402 -5.632 1.00 90.88 306 ALA A C 1
ATOM 2207 O O . ALA A 1 306 ? -5.783 -3.911 -4.510 1.00 90.88 306 ALA A O 1
ATOM 2208 N N . LEU A 1 307 ? -7.161 -4.561 -6.159 1.00 84.00 307 LEU A N 1
ATOM 2209 C CA . LEU A 1 307 ? -8.403 -4.402 -5.409 1.00 84.00 307 LEU A CA 1
ATOM 2210 C C . LEU A 1 307 ? -8.814 -5.730 -4.765 1.00 84.00 307 LEU A C 1
ATOM 2212 O O . LEU A 1 307 ? -8.382 -6.807 -5.173 1.00 84.00 307 LEU A O 1
ATOM 2216 N N . SER A 1 308 ? -9.722 -5.660 -3.791 1.00 76.81 308 SER A N 1
ATOM 2217 C CA . SER A 1 308 ? -10.233 -6.830 -3.061 1.00 76.81 308 SER A CA 1
ATOM 2218 C C . SER A 1 308 ? -10.947 -7.872 -3.936 1.00 76.81 308 SER A C 1
ATOM 2220 O O . SER A 1 308 ? -11.147 -8.997 -3.495 1.00 76.81 308 SER A O 1
ATOM 2222 N N . ASP A 1 309 ? -11.361 -7.507 -5.153 1.00 73.38 309 ASP A N 1
ATOM 2223 C CA . ASP A 1 309 ? -11.980 -8.412 -6.131 1.00 73.38 309 ASP A CA 1
ATOM 2224 C C . ASP A 1 309 ? -10.976 -8.993 -7.144 1.00 73.38 309 ASP A C 1
ATOM 2226 O O . ASP A 1 309 ? -11.373 -9.712 -8.060 1.00 73.38 309 ASP A O 1
ATOM 2230 N N . GLY A 1 310 ? -9.688 -8.671 -7.002 1.00 81.62 310 GLY A N 1
ATOM 2231 C CA . GLY A 1 310 ? -8.634 -9.126 -7.902 1.00 81.62 310 GLY A CA 1
ATOM 2232 C C . GLY A 1 310 ? -8.407 -8.263 -9.140 1.00 81.62 310 GLY A C 1
ATOM 2233 O O . GLY A 1 310 ? -7.498 -8.560 -9.915 1.00 81.62 310 GLY A O 1
ATOM 2234 N N . THR A 1 311 ? -9.192 -7.201 -9.340 1.00 86.88 311 THR A N 1
ATOM 2235 C CA . THR A 1 311 ? -8.923 -6.216 -10.397 1.00 86.88 311 THR A CA 1
ATOM 2236 C C . THR A 1 311 ? -7.632 -5.470 -10.070 1.00 86.88 311 THR A C 1
ATOM 2238 O O . THR A 1 311 ? -7.469 -4.989 -8.948 1.00 86.88 311 THR A O 1
ATOM 2241 N N . VAL A 1 312 ? -6.735 -5.319 -11.045 1.00 93.25 312 VAL A N 1
ATOM 2242 C CA . VAL A 1 312 ? -5.572 -4.429 -10.901 1.00 93.25 312 VAL A CA 1
ATOM 2243 C C . VAL A 1 312 ? -5.915 -3.064 -11.474 1.00 93.25 312 VAL A C 1
ATOM 2245 O O . VAL A 1 312 ? -6.429 -2.967 -12.585 1.00 93.25 312 VAL A O 1
ATOM 2248 N N . VAL A 1 313 ? -5.628 -2.006 -10.725 1.00 95.44 313 VAL A N 1
ATOM 2249 C CA . VAL A 1 313 ? -5.830 -0.614 -11.130 1.00 95.44 313 VAL A CA 1
ATOM 2250 C C . VAL A 1 313 ? -4.478 0.068 -11.257 1.00 95.44 313 VAL A C 1
ATOM 2252 O O . VAL A 1 313 ? -3.620 -0.078 -10.391 1.00 95.44 313 VAL A O 1
ATOM 2255 N N . VAL A 1 314 ? -4.307 0.843 -12.322 1.00 96.12 314 VAL A N 1
ATOM 2256 C CA . VAL A 1 314 ? -3.120 1.649 -12.597 1.00 96.12 314 VAL A CA 1
ATOM 2257 C C . VAL A 1 314 ? -3.505 3.124 -12.513 1.00 96.12 314 VAL A C 1
ATOM 2259 O O . VAL A 1 314 ? -4.337 3.609 -13.284 1.00 96.12 314 VAL A O 1
ATOM 2262 N N . VAL A 1 315 ? -2.909 3.831 -11.554 1.00 94.38 315 VAL A N 1
ATOM 2263 C CA . VAL A 1 315 ? -3.192 5.238 -11.235 1.00 94.38 315 VAL A CA 1
ATOM 2264 C C . VAL A 1 315 ? -1.932 6.096 -11.297 1.00 94.38 315 VAL A C 1
ATOM 2266 O O . VAL A 1 315 ? -0.817 5.620 -11.079 1.00 94.38 315 VAL A O 1
ATOM 2269 N N . GLY A 1 316 ? -2.124 7.387 -11.571 1.00 91.12 316 GLY A N 1
ATOM 2270 C CA . GLY A 1 316 ? -1.066 8.389 -11.524 1.00 91.12 316 GLY A CA 1
ATOM 2271 C C . GLY A 1 316 ? 0.065 8.142 -12.525 1.00 91.12 316 GLY A C 1
ATOM 2272 O O . GLY A 1 316 ? -0.142 7.629 -13.632 1.00 91.12 316 GLY A O 1
ATOM 2273 N N . GLY A 1 317 ? 1.271 8.538 -12.120 1.00 91.00 317 GLY A N 1
ATOM 2274 C CA . GLY A 1 317 ? 2.441 8.603 -12.986 1.00 91.00 317 GLY A CA 1
ATOM 2275 C C . GLY A 1 317 ? 2.441 9.836 -13.890 1.00 91.00 317 GLY A C 1
ATOM 2276 O O . GLY A 1 317 ? 1.624 10.752 -13.752 1.00 91.00 317 GLY A O 1
ATOM 2277 N N . SER A 1 318 ? 3.387 9.858 -14.823 1.00 91.19 318 SER A N 1
ATOM 2278 C CA . SER A 1 318 ? 3.523 10.923 -15.818 1.00 91.19 318 SER A CA 1
ATOM 2279 C C . SER A 1 318 ? 3.662 10.365 -17.230 1.00 91.19 318 SER A C 1
ATOM 2281 O O . SER A 1 318 ? 4.158 9.253 -17.415 1.00 91.19 318 SER A O 1
ATOM 2283 N N . ALA A 1 319 ? 3.196 11.137 -18.208 1.00 90.81 319 ALA A N 1
ATOM 2284 C CA . ALA A 1 319 ? 3.293 10.849 -19.632 1.00 90.81 319 ALA A CA 1
ATOM 2285 C C . ALA A 1 319 ? 3.587 12.146 -20.392 1.00 90.81 319 ALA A C 1
ATOM 2287 O O . ALA A 1 319 ? 2.868 13.136 -20.219 1.00 90.81 319 ALA A O 1
ATOM 2288 N N . ALA A 1 320 ? 4.626 12.155 -21.229 1.00 88.25 320 ALA A N 1
ATOM 2289 C CA . ALA A 1 320 ? 5.084 13.339 -21.959 1.00 88.25 320 ALA A CA 1
ATOM 2290 C C . ALA A 1 320 ? 5.326 14.563 -21.044 1.00 88.25 320 ALA A C 1
ATOM 2292 O O . ALA A 1 320 ? 5.035 15.702 -21.411 1.00 88.25 320 ALA A O 1
ATOM 2293 N N . GLY A 1 321 ? 5.835 14.320 -19.831 1.00 83.31 321 GLY A N 1
ATOM 2294 C CA . GLY A 1 321 ? 6.142 15.359 -18.840 1.00 83.31 321 GLY A CA 1
ATOM 2295 C C . GLY A 1 321 ? 4.940 15.939 -18.081 1.00 83.31 321 GLY A C 1
ATOM 2296 O O . GLY A 1 321 ? 5.132 16.850 -17.279 1.00 83.31 321 GLY A O 1
ATOM 2297 N N . ALA A 1 322 ? 3.725 15.424 -18.296 1.00 87.75 322 ALA A N 1
ATOM 2298 C CA . ALA A 1 322 ? 2.518 15.823 -17.567 1.00 87.75 322 ALA A CA 1
ATOM 2299 C C . ALA A 1 322 ? 1.994 14.682 -16.685 1.00 87.75 322 ALA A C 1
ATOM 2301 O O . ALA A 1 322 ? 2.199 13.508 -16.998 1.00 87.75 322 ALA A O 1
ATOM 2302 N N . PHE A 1 323 ? 1.297 15.016 -15.596 1.00 87.50 323 PHE A N 1
ATOM 2303 C CA . PHE A 1 323 ? 0.626 14.024 -14.752 1.00 87.50 323 PHE A CA 1
ATOM 2304 C C . PHE A 1 323 ? -0.483 13.321 -15.523 1.00 87.50 323 PHE A C 1
ATOM 2306 O O . PHE A 1 323 ? -1.179 13.930 -16.337 1.00 87.50 323 PHE A O 1
ATOM 2313 N N . VAL A 1 324 ? -0.648 12.025 -15.267 1.00 90.00 324 VAL A N 1
ATOM 2314 C CA . VAL A 1 324 ? -1.744 11.267 -15.863 1.00 90.00 324 VAL A CA 1
ATOM 2315 C C . VAL A 1 324 ? -2.911 11.215 -14.891 1.00 90.00 324 VAL A C 1
ATOM 2317 O O . VAL A 1 324 ? -2.858 10.540 -13.865 1.00 90.00 324 VAL A O 1
ATOM 2320 N N . SER A 1 325 ? -3.980 11.919 -15.247 1.00 89.50 325 SER A N 1
ATOM 2321 C CA . SER A 1 325 ? -5.206 12.014 -14.456 1.00 89.50 325 SER A CA 1
ATOM 2322 C C . SER A 1 325 ? -6.243 10.925 -14.784 1.00 89.50 325 SER A C 1
ATOM 2324 O O . SER A 1 325 ? -7.268 10.805 -14.105 1.00 89.50 325 SER A O 1
ATOM 2326 N N . THR A 1 326 ? -5.970 10.103 -15.807 1.00 90.81 326 THR A N 1
ATOM 2327 C CA . THR A 1 326 ? -6.771 8.925 -16.161 1.00 90.81 326 THR A CA 1
ATOM 2328 C C . THR A 1 326 ? -6.341 7.694 -15.373 1.00 90.81 326 THR A C 1
ATOM 2330 O O . THR A 1 326 ? -5.163 7.508 -15.037 1.00 90.81 326 THR A O 1
ATOM 2333 N N . VAL A 1 327 ? -7.319 6.829 -15.123 1.00 94.38 327 VAL A N 1
ATOM 2334 C CA . VAL A 1 327 ? -7.158 5.565 -14.411 1.00 94.38 327 VAL A CA 1
ATOM 2335 C C . VAL A 1 327 ? -7.455 4.427 -15.368 1.00 94.38 327 VAL A C 1
ATOM 2337 O O . VAL A 1 327 ? -8.404 4.491 -16.148 1.00 94.38 327 VAL A O 1
ATOM 2340 N N . GLU A 1 328 ? -6.648 3.379 -15.297 1.00 94.50 328 GLU A N 1
ATOM 2341 C CA . GLU A 1 328 ? -6.825 2.178 -16.103 1.00 94.50 328 GLU A CA 1
ATOM 2342 C C . GLU A 1 328 ? -6.981 0.960 -15.200 1.00 94.50 328 GLU A C 1
ATOM 2344 O O . GLU A 1 328 ? -6.457 0.921 -14.089 1.00 94.50 328 GLU A O 1
ATOM 2349 N N . SER A 1 329 ? -7.720 -0.035 -15.673 1.00 93.25 329 SER A N 1
ATOM 2350 C CA . SER A 1 329 ? -7.970 -1.284 -14.959 1.00 93.25 329 SER A CA 1
ATOM 2351 C C . SER A 1 329 ? -7.623 -2.476 -15.837 1.00 93.25 329 SER A C 1
ATOM 2353 O O . SER A 1 329 ? -7.881 -2.456 -17.040 1.00 93.25 329 SER A O 1
ATOM 2355 N N . LEU A 1 330 ? -7.076 -3.523 -15.230 1.00 90.38 330 LEU A N 1
ATOM 2356 C CA . LEU A 1 330 ? -6.857 -4.826 -15.837 1.00 90.38 330 LEU A CA 1
ATOM 2357 C C . LEU A 1 330 ? -7.906 -5.798 -15.298 1.00 90.38 330 LEU A C 1
ATOM 2359 O O . LEU A 1 330 ? -7.870 -6.191 -14.129 1.00 90.38 330 LEU A O 1
ATOM 2363 N N . ALA A 1 331 ? -8.830 -6.206 -16.167 1.00 80.31 331 ALA A N 1
ATOM 2364 C CA . ALA A 1 331 ? -9.684 -7.354 -15.892 1.00 80.31 331 ALA A CA 1
ATOM 2365 C C . ALA A 1 331 ? -8.851 -8.634 -16.033 1.00 80.31 331 ALA A C 1
ATOM 2367 O O . ALA A 1 331 ? -8.061 -8.730 -16.963 1.00 80.31 331 ALA A O 1
ATOM 2368 N N . VAL A 1 332 ? -9.028 -9.616 -15.145 1.00 73.88 332 VAL A N 1
ATOM 2369 C CA . VAL A 1 332 ? -8.219 -10.855 -15.122 1.00 73.88 332 VAL A CA 1
ATOM 2370 C C . VAL A 1 332 ? -8.844 -12.032 -15.889 1.00 73.88 332 VAL A C 1
ATOM 2372 O O . VAL A 1 332 ? -8.253 -13.104 -15.966 1.00 73.88 332 VAL A O 1
ATOM 2375 N N . ALA A 1 333 ? -10.021 -11.844 -16.500 1.00 74.31 333 ALA A N 1
ATOM 2376 C CA . ALA A 1 333 ? -10.722 -12.880 -17.264 1.00 74.31 333 ALA A CA 1
ATOM 2377 C C . ALA A 1 333 ? -11.596 -12.290 -18.400 1.00 74.31 333 ALA A C 1
ATOM 2379 O O . ALA A 1 333 ? -12.792 -12.070 -18.193 1.00 74.31 333 ALA A O 1
ATOM 2380 N N . PRO A 1 334 ? -11.048 -12.051 -19.612 1.00 78.69 334 PRO A N 1
ATOM 2381 C CA . PRO A 1 334 ? -9.641 -12.189 -20.015 1.00 78.69 334 PRO A CA 1
ATOM 2382 C C . PRO A 1 334 ? -8.767 -11.015 -19.543 1.00 78.69 334 PRO A C 1
ATOM 2384 O O . PRO A 1 334 ? -9.296 -9.935 -19.276 1.00 78.69 334 PRO A O 1
ATOM 2387 N N . LEU A 1 335 ? -7.441 -11.223 -19.516 1.00 84.75 335 LEU A N 1
ATOM 2388 C CA . LEU A 1 335 ? -6.420 -10.201 -19.233 1.00 84.75 335 LEU A CA 1
ATOM 2389 C C . LEU A 1 335 ? -6.485 -9.051 -20.243 1.00 84.75 335 LEU A C 1
ATOM 2391 O O . LEU A 1 335 ? -5.879 -9.101 -21.309 1.00 84.75 335 LEU A O 1
ATOM 2395 N N . THR A 1 336 ? -7.269 -8.024 -19.922 1.00 85.44 336 THR A N 1
ATOM 2396 C CA . THR A 1 336 ? -7.517 -6.888 -20.816 1.00 85.44 336 THR A CA 1
ATOM 2397 C C . THR A 1 336 ? -7.548 -5.575 -20.054 1.00 85.44 336 THR A C 1
ATOM 2399 O O . THR A 1 336 ? -8.301 -5.423 -19.087 1.00 85.44 336 THR A O 1
ATOM 2402 N N . PHE A 1 337 ? -6.763 -4.607 -20.532 1.00 89.00 337 PHE A N 1
ATOM 2403 C CA . PHE A 1 337 ? -6.832 -3.243 -20.031 1.00 89.00 337 PHE A CA 1
ATOM 2404 C C . PHE A 1 337 ? -8.064 -2.512 -20.558 1.00 89.00 337 PHE A C 1
ATOM 2406 O O . PHE A 1 337 ? -8.561 -2.755 -21.664 1.00 89.00 337 PHE A O 1
ATOM 2413 N N . GLY A 1 338 ? -8.579 -1.615 -19.730 1.00 90.44 338 GLY A N 1
ATOM 2414 C CA . GLY A 1 338 ? -9.625 -0.677 -20.090 1.00 90.44 338 GLY A CA 1
ATOM 2415 C C . GLY A 1 338 ? -9.523 0.593 -19.266 1.00 90.44 338 GLY A C 1
ATOM 2416 O O . GLY A 1 338 ? -9.158 0.554 -18.089 1.00 90.44 338 GLY A O 1
ATOM 2417 N N . GLU A 1 339 ? -9.880 1.709 -19.892 1.00 91.94 339 GLU A N 1
ATOM 2418 C CA . GLU A 1 339 ? -10.028 2.983 -19.204 1.00 91.94 339 GLU A CA 1
ATOM 2419 C C . GLU A 1 339 ? -11.168 2.875 -18.194 1.00 91.94 339 GLU A C 1
ATOM 2421 O O . GLU A 1 339 ? -12.186 2.219 -18.443 1.00 91.94 339 GLU A O 1
ATOM 2426 N N . VAL A 1 340 ? -10.962 3.485 -17.034 1.00 91.62 340 VAL A N 1
ATOM 2427 C CA . VAL A 1 340 ? -11.976 3.579 -15.995 1.00 91.62 340 VAL A CA 1
ATOM 2428 C C . VAL A 1 340 ? -12.715 4.888 -16.204 1.00 91.62 340 VAL A C 1
ATOM 2430 O O . VAL A 1 340 ? -12.142 5.970 -16.098 1.00 91.62 340 VAL A O 1
ATOM 2433 N N . GLU A 1 341 ? -13.999 4.784 -16.514 1.00 89.06 341 GLU A N 1
ATOM 2434 C CA . GLU A 1 341 ? -14.849 5.940 -16.748 1.00 89.06 341 GLU A CA 1
ATOM 2435 C C . GLU A 1 341 ? -15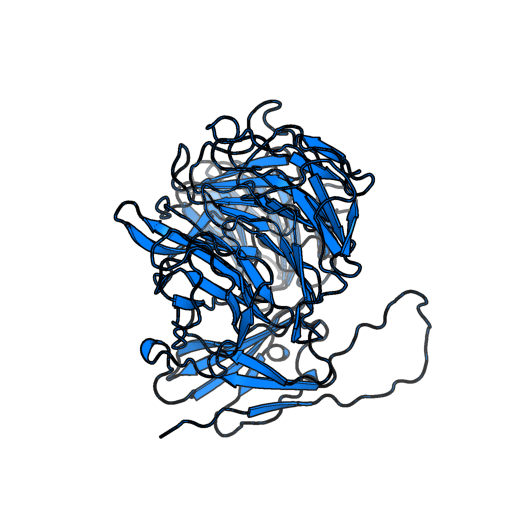.309 6.552 -15.425 1.00 89.06 341 GLU A C 1
ATOM 2437 O O . GLU A 1 341 ? -15.711 5.848 -14.491 1.00 89.06 341 GLU A O 1
ATOM 2442 N N . ASN A 1 342 ? -15.298 7.884 -15.375 1.00 83.38 342 ASN A N 1
ATOM 2443 C CA . ASN A 1 342 ? -15.944 8.629 -14.310 1.00 83.38 342 ASN A CA 1
ATOM 2444 C C . ASN A 1 342 ? -17.466 8.563 -14.487 1.00 83.38 342 ASN A C 1
ATOM 2446 O O . ASN A 1 342 ? -18.014 9.075 -15.463 1.00 83.38 342 ASN A O 1
ATOM 2450 N N . VAL A 1 343 ? -18.138 7.919 -13.532 1.00 78.38 343 VAL A N 1
ATOM 2451 C CA . VAL A 1 343 ? -19.589 7.694 -13.572 1.00 78.38 343 VAL A CA 1
ATOM 2452 C C . VAL A 1 343 ? -20.372 8.999 -13.465 1.00 78.38 343 VAL A C 1
ATOM 2454 O O . VAL A 1 343 ? -21.345 9.179 -14.194 1.00 78.38 343 VAL A O 1
ATOM 2457 N N . THR A 1 344 ? -19.953 9.906 -12.582 1.00 72.06 344 THR A N 1
ATOM 2458 C CA . THR A 1 344 ? -20.690 11.148 -12.304 1.00 72.06 344 THR A CA 1
ATOM 2459 C C . THR A 1 344 ? -20.412 12.220 -13.351 1.00 72.06 344 THR A C 1
ATOM 2461 O O . THR A 1 344 ? -21.271 13.053 -13.637 1.00 72.06 344 THR A O 1
ATOM 2464 N N . MET A 1 345 ? -19.225 12.190 -13.962 1.00 79.00 345 MET A N 1
ATOM 2465 C CA . MET A 1 345 ? -18.822 13.119 -15.019 1.00 79.00 345 MET A CA 1
ATOM 2466 C C . MET A 1 345 ? -18.113 12.379 -16.164 1.00 79.00 345 MET A C 1
ATOM 2468 O O . MET A 1 345 ? -16.882 12.390 -16.227 1.00 79.00 345 MET A O 1
ATOM 2472 N N . PRO A 1 346 ? -18.855 11.750 -17.095 1.00 84.25 346 PRO A N 1
ATOM 2473 C CA . PRO A 1 346 ? -18.263 11.025 -18.216 1.00 84.25 346 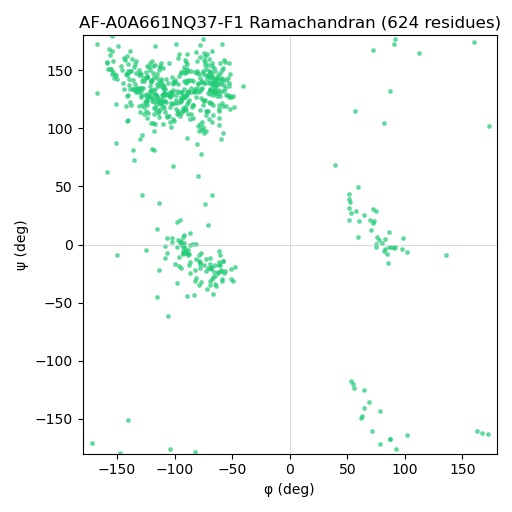PRO A CA 1
ATOM 2474 C C . PRO A 1 346 ? -17.276 11.881 -19.022 1.00 84.25 346 PRO A C 1
ATOM 2476 O O . PRO A 1 346 ? -17.593 12.996 -19.438 1.00 84.25 346 PRO A O 1
ATOM 2479 N N . GLY A 1 347 ? -16.069 11.354 -19.238 1.00 83.19 347 GLY A N 1
ATOM 2480 C CA . GLY A 1 347 ? -14.972 12.041 -19.931 1.00 83.19 347 GLY A CA 1
ATOM 2481 C C . GLY A 1 347 ? -14.163 13.024 -19.073 1.00 83.19 347 GLY A C 1
ATOM 2482 O O . GLY A 1 347 ? -13.155 13.541 -19.552 1.00 83.19 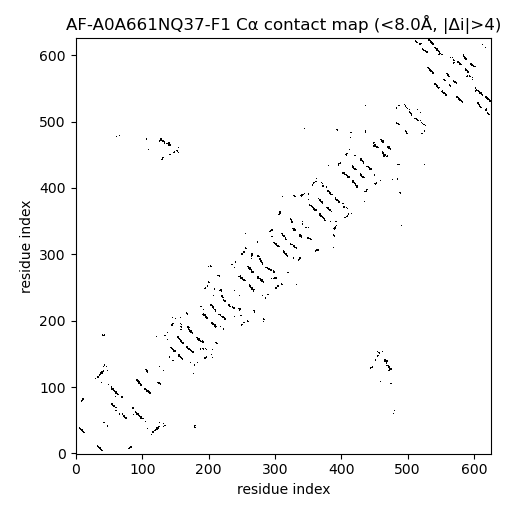347 GLY A O 1
ATOM 2483 N N . ALA A 1 348 ? -14.558 13.280 -17.821 1.00 85.94 348 ALA A N 1
ATOM 2484 C CA . ALA A 1 348 ? -13.755 14.059 -16.882 1.00 85.94 348 ALA A CA 1
ATOM 2485 C C . ALA A 1 348 ? -12.668 13.190 -16.218 1.00 85.94 348 ALA A C 1
ATOM 2487 O O . ALA A 1 348 ? -12.898 12.002 -15.970 1.00 85.94 348 ALA A O 1
ATOM 2488 N N . PRO A 1 349 ? -11.505 13.771 -15.868 1.00 86.88 349 PRO A N 1
ATOM 2489 C CA . PRO A 1 349 ? -10.449 13.047 -15.171 1.00 86.88 349 PRO A CA 1
ATOM 2490 C C . PRO A 1 349 ? -10.911 12.529 -13.801 1.00 86.88 349 PRO A C 1
ATOM 2492 O O . PRO A 1 349 ? -11.585 13.227 -13.036 1.00 86.88 349 PRO A O 1
ATOM 2495 N N . LEU A 1 350 ? -10.514 11.298 -13.475 1.00 89.94 350 LEU A N 1
ATOM 2496 C CA . LEU A 1 350 ? -10.793 10.679 -12.176 1.00 89.94 350 LEU A CA 1
ATOM 2497 C C . LEU A 1 350 ? -9.844 11.184 -11.093 1.00 89.94 350 LEU A C 1
ATOM 2499 O O . LEU A 1 350 ? -10.252 11.336 -9.945 1.00 89.94 350 LEU A O 1
ATOM 2503 N N . LEU A 1 351 ? -8.592 11.455 -11.451 1.00 89.94 351 LEU A N 1
ATOM 2504 C CA . LEU A 1 351 ? -7.584 11.904 -10.503 1.00 89.94 351 LEU A CA 1
ATOM 2505 C C . LEU A 1 351 ? -7.352 13.410 -10.617 1.00 89.94 351 LEU A C 1
ATOM 2507 O O . LEU A 1 351 ? -7.408 13.960 -11.718 1.00 89.94 351 LEU A O 1
ATOM 2511 N N . PRO A 1 352 ? -7.091 14.088 -9.491 1.00 80.94 352 PRO A N 1
ATOM 2512 C CA . PRO A 1 352 ? -6.667 15.475 -9.511 1.00 80.94 352 PRO A CA 1
ATOM 2513 C C . PRO A 1 352 ? -5.221 15.610 -9.987 1.00 80.94 352 PRO A C 1
ATOM 2515 O O . PRO A 1 352 ? -4.405 14.703 -9.804 1.00 80.94 352 PRO A O 1
ATOM 2518 N N . ASP A 1 353 ? -4.884 16.790 -10.497 1.00 81.44 353 ASP A N 1
ATOM 2519 C CA . ASP A 1 353 ? -3.504 17.143 -10.812 1.00 81.44 353 ASP A CA 1
ATOM 2520 C C . ASP A 1 353 ? -2.745 17.417 -9.505 1.00 81.44 353 ASP A C 1
ATOM 2522 O O . ASP A 1 353 ? -2.831 18.498 -8.913 1.00 81.44 353 ASP A O 1
ATOM 2526 N N . ARG A 1 354 ? -2.035 16.394 -9.012 1.00 81.62 354 ARG A N 1
ATOM 2527 C CA . ARG A 1 354 ? -1.214 16.467 -7.794 1.00 81.62 354 ARG A CA 1
ATOM 2528 C C . ARG A 1 354 ? 0.154 15.833 -7.990 1.00 81.62 354 ARG A C 1
ATOM 2530 O O . ARG A 1 354 ? 0.270 14.698 -8.451 1.00 81.62 354 ARG A O 1
ATOM 2537 N N . VAL A 1 355 ? 1.188 16.544 -7.551 1.00 78.44 355 VAL A N 1
ATOM 2538 C CA . VAL A 1 355 ? 2.574 16.063 -7.550 1.00 78.44 355 VAL A CA 1
ATOM 2539 C C . VAL A 1 355 ? 2.883 15.410 -6.211 1.00 78.44 355 VAL A C 1
ATOM 2541 O O . VAL A 1 355 ? 2.684 16.030 -5.169 1.00 78.44 355 VAL A O 1
ATOM 2544 N N . GLY A 1 356 ? 3.403 14.182 -6.230 1.00 81.00 356 GLY A N 1
ATOM 2545 C CA . GLY A 1 356 ? 3.838 13.488 -5.012 1.00 81.00 356 GLY A CA 1
ATOM 2546 C C . GLY A 1 356 ? 2.698 12.978 -4.124 1.00 81.00 356 GLY A C 1
ATOM 2547 O O . GLY A 1 356 ? 2.919 12.741 -2.937 1.00 81.00 356 GLY A O 1
ATOM 2548 N N . ALA A 1 357 ? 1.490 12.830 -4.681 1.00 88.62 357 ALA A N 1
ATOM 2549 C CA . ALA A 1 357 ? 0.386 12.158 -4.004 1.00 88.62 357 ALA A CA 1
ATOM 2550 C C . ALA A 1 357 ? 0.665 10.654 -3.874 1.00 88.62 357 ALA A C 1
ATOM 2552 O O . ALA A 1 357 ? 1.234 10.033 -4.774 1.00 88.62 357 ALA A O 1
ATOM 2553 N N . SER A 1 358 ? 0.228 10.076 -2.761 1.00 92.50 358 SER A N 1
ATOM 2554 C CA . SER A 1 358 ? 0.245 8.635 -2.530 1.00 92.50 358 SER A CA 1
ATOM 2555 C C . SER A 1 358 ? -1.094 8.003 -2.870 1.00 92.50 358 SER A C 1
ATOM 2557 O O . SER A 1 358 ? -2.142 8.595 -2.612 1.00 92.50 358 SER A O 1
ATOM 2559 N N . PHE A 1 359 ? -1.047 6.776 -3.391 1.00 93.50 359 PHE A N 1
ATOM 2560 C CA . PHE A 1 359 ? -2.225 5.988 -3.735 1.00 93.50 359 PHE A CA 1
ATOM 2561 C C . PHE A 1 359 ? -2.292 4.717 -2.894 1.00 93.50 359 PHE A C 1
ATOM 2563 O O . PHE A 1 359 ? -1.319 3.970 -2.817 1.00 93.50 359 PHE A O 1
ATOM 2570 N N . VAL A 1 360 ? -3.447 4.464 -2.282 1.00 92.81 360 VAL A N 1
ATOM 2571 C CA . VAL A 1 360 ? -3.659 3.337 -1.367 1.00 92.81 360 VAL A CA 1
ATOM 2572 C C . VAL A 1 360 ? -4.929 2.586 -1.752 1.00 92.81 360 VAL A C 1
ATOM 2574 O O . VAL A 1 360 ? -5.969 3.204 -1.976 1.00 92.81 360 VAL A O 1
ATOM 2577 N N . SER A 1 361 ? -4.852 1.256 -1.815 1.00 89.88 361 SER A N 1
ATOM 2578 C CA . SER A 1 361 ? -6.022 0.385 -1.971 1.00 89.88 361 SER A CA 1
ATOM 2579 C C . SER A 1 361 ? -6.660 0.137 -0.605 1.00 89.88 361 SER A C 1
ATOM 2581 O O . SER A 1 361 ? -5.958 -0.177 0.356 1.00 89.88 361 SER A O 1
ATOM 2583 N N . LEU A 1 362 ? -7.979 0.283 -0.518 1.00 82.75 362 LEU A N 1
ATOM 2584 C CA . LEU A 1 362 ? -8.780 -0.045 0.661 1.00 82.75 362 LEU A CA 1
ATOM 2585 C C . LEU A 1 362 ? -9.821 -1.123 0.306 1.00 82.75 362 LEU A C 1
ATOM 2587 O O . LEU A 1 362 ? -10.204 -1.255 -0.866 1.00 82.75 362 LEU A O 1
ATOM 2591 N N . PRO A 1 363 ? -10.335 -1.876 1.300 1.00 73.25 363 PRO A N 1
ATOM 2592 C CA . PRO A 1 363 ? -11.412 -2.841 1.087 1.00 73.25 363 PRO A CA 1
ATOM 2593 C C . PRO A 1 363 ? -12.632 -2.228 0.394 1.00 73.25 363 PRO A C 1
ATOM 2595 O O . PRO A 1 363 ? -12.867 -1.019 0.460 1.00 73.25 363 PRO A O 1
ATOM 2598 N N . GLY A 1 364 ? -13.438 -3.060 -0.267 1.00 69.81 364 GLY A N 1
ATOM 2599 C CA . GLY A 1 364 ? -14.632 -2.591 -0.978 1.00 69.81 364 GLY A CA 1
ATOM 2600 C C . GLY A 1 364 ? -14.317 -1.883 -2.298 1.00 69.81 364 GLY A C 1
ATOM 2601 O O . GLY A 1 364 ? -15.083 -1.025 -2.722 1.00 69.81 364 GLY A O 1
ATOM 2602 N N . ARG A 1 365 ? -13.200 -2.250 -2.949 1.00 81.19 365 ARG A N 1
ATOM 2603 C CA . ARG A 1 365 ? -12.786 -1.729 -4.265 1.00 81.19 365 ARG A CA 1
ATOM 2604 C C . ARG A 1 365 ? -12.605 -0.207 -4.268 1.00 81.19 365 ARG A C 1
ATOM 2606 O O . ARG A 1 365 ? -13.142 0.492 -5.128 1.00 81.19 365 ARG A O 1
ATOM 2613 N N . ARG A 1 366 ? -11.863 0.304 -3.283 1.00 85.31 366 ARG A N 1
ATOM 2614 C CA . ARG A 1 366 ? -11.594 1.736 -3.127 1.00 85.31 366 ARG A CA 1
ATOM 2615 C C . ARG A 1 366 ? -10.121 2.036 -3.352 1.00 85.31 366 ARG A C 1
ATOM 2617 O O . ARG A 1 366 ? -9.263 1.306 -2.865 1.00 85.31 366 ARG A O 1
ATOM 2624 N N . VAL A 1 367 ? -9.838 3.137 -4.038 1.00 91.88 367 VAL A N 1
ATOM 2625 C CA . VAL A 1 367 ? -8.488 3.703 -4.143 1.00 91.88 367 VAL A CA 1
ATOM 2626 C C . VAL A 1 367 ? -8.513 5.114 -3.585 1.00 91.88 367 VAL A C 1
ATOM 2628 O O . VAL A 1 367 ? -9.326 5.929 -4.010 1.00 91.88 367 VAL A O 1
ATOM 2631 N N . VAL A 1 368 ? -7.625 5.411 -2.645 1.00 92.00 368 VAL A N 1
ATOM 2632 C CA . VAL A 1 368 ? -7.467 6.747 -2.068 1.00 92.00 368 VAL A CA 1
ATOM 2633 C C . VAL A 1 368 ? -6.210 7.390 -2.625 1.00 92.00 368 VAL A C 1
ATOM 2635 O O . VAL A 1 368 ? -5.141 6.795 -2.550 1.00 92.00 368 VAL A O 1
ATOM 2638 N N . ALA A 1 369 ? -6.336 8.612 -3.130 1.00 92.38 369 ALA A N 1
ATOM 2639 C CA . ALA A 1 369 ? -5.240 9.521 -3.418 1.00 92.38 369 ALA A CA 1
ATOM 2640 C C . ALA A 1 369 ? -5.171 10.591 -2.318 1.00 92.38 369 ALA A C 1
ATOM 2642 O O . ALA A 1 369 ? -6.142 11.315 -2.083 1.00 92.38 369 ALA A O 1
ATOM 2643 N N . VAL A 1 370 ? -4.032 10.699 -1.639 1.00 92.00 370 VAL A N 1
ATOM 2644 C CA . VAL A 1 370 ? -3.838 11.629 -0.515 1.00 92.00 370 VAL A CA 1
ATOM 2645 C C . VAL A 1 370 ? -2.450 12.258 -0.559 1.00 92.00 370 VAL A C 1
ATOM 2647 O O . VAL A 1 370 ? -1.513 11.687 -1.116 1.00 92.00 370 VAL A O 1
ATOM 2650 N N . GLY A 1 371 ? -2.321 13.440 0.042 1.00 89.06 371 GLY A N 1
ATOM 2651 C CA . GLY A 1 371 ? -1.079 14.203 0.036 1.00 89.06 371 GLY A CA 1
ATOM 2652 C C . GLY A 1 371 ? -0.760 14.794 -1.337 1.00 89.06 371 GLY A C 1
ATOM 2653 O O . GLY A 1 371 ? -1.648 14.963 -2.183 1.00 89.06 371 GLY A O 1
ATOM 2654 N N . GLY A 1 372 ? 0.513 15.131 -1.524 1.00 85.25 372 GLY A N 1
ATOM 2655 C CA . GLY A 1 372 ? 1.007 15.865 -2.679 1.00 85.25 372 GLY A CA 1
ATOM 2656 C C . GLY A 1 372 ? 0.607 17.343 -2.681 1.00 85.25 372 GLY A C 1
ATOM 2657 O O . GLY A 1 372 ? -0.268 17.779 -1.928 1.00 85.25 372 GLY A O 1
ATOM 2658 N N . ARG A 1 373 ? 1.245 18.110 -3.569 1.00 80.25 373 ARG A N 1
ATOM 2659 C CA . ARG A 1 373 ? 0.879 19.504 -3.871 1.00 80.25 373 ARG A CA 1
ATOM 2660 C C . ARG A 1 373 ? 0.054 19.584 -5.142 1.00 80.25 373 ARG A C 1
ATOM 2662 O O . ARG A 1 373 ? 0.353 18.892 -6.115 1.00 80.25 373 ARG A O 1
ATOM 2669 N N . GLY A 1 374 ? -0.946 20.456 -5.156 1.00 79.88 374 GLY A N 1
ATOM 2670 C CA . GLY A 1 374 ? -1.799 20.658 -6.323 1.00 79.88 374 GLY A CA 1
ATOM 2671 C C . GLY A 1 374 ? -3.098 21.374 -5.983 1.00 79.88 374 GLY A C 1
ATOM 2672 O O . GLY A 1 374 ? -3.221 22.003 -4.937 1.00 79.88 374 GLY A O 1
ATOM 2673 N N . GLU A 1 375 ? -4.086 21.253 -6.866 1.00 72.50 375 GLU A N 1
ATOM 2674 C CA . GLU A 1 375 ? -5.350 22.004 -6.774 1.00 72.50 375 GLU A CA 1
ATOM 2675 C C . GLU A 1 375 ? -6.205 21.666 -5.545 1.00 72.50 375 GLU A C 1
ATOM 2677 O O . GLU A 1 375 ? -7.097 22.427 -5.182 1.00 72.50 375 GLU A O 1
ATOM 2682 N N . LEU A 1 376 ? -5.943 20.527 -4.904 1.00 76.75 376 LEU A N 1
ATOM 2683 C CA . LEU A 1 376 ? -6.783 19.967 -3.850 1.00 76.75 376 LEU A CA 1
ATOM 2684 C C . LEU A 1 376 ? -5.982 19.633 -2.580 1.00 76.75 376 LEU A C 1
ATOM 2686 O O . LEU A 1 376 ? -6.165 18.576 -1.968 1.00 76.75 376 LEU A O 1
ATOM 2690 N N . GLU A 1 377 ? -5.070 20.522 -2.186 1.00 81.06 377 GLU A N 1
ATOM 2691 C CA . GLU A 1 377 ? -4.409 20.446 -0.878 1.00 81.06 377 GLU A CA 1
ATOM 2692 C C . GLU A 1 377 ? -5.437 20.364 0.267 1.00 81.06 377 GLU A C 1
ATOM 2694 O O . GLU A 1 377 ? -6.507 20.967 0.210 1.00 81.06 377 GLU A O 1
ATOM 2699 N N . GLY A 1 378 ? -5.128 19.585 1.310 1.00 84.81 378 GLY A N 1
ATOM 2700 C CA . GLY A 1 378 ? -6.042 19.389 2.444 1.00 84.81 378 GLY A CA 1
ATOM 2701 C C . GLY A 1 378 ? -7.263 18.512 2.139 1.00 84.81 378 GLY A C 1
ATOM 2702 O O . GLY A 1 378 ? -8.249 18.548 2.872 1.00 84.81 378 GLY A O 1
ATOM 2703 N N . THR A 1 379 ? -7.226 17.718 1.066 1.00 87.06 379 THR A N 1
ATOM 2704 C CA . THR A 1 379 ? -8.289 16.757 0.737 1.00 87.06 379 THR A CA 1
ATOM 2705 C C . THR A 1 379 ? -7.713 15.389 0.367 1.00 87.06 379 THR A C 1
ATOM 2707 O O . THR A 1 379 ? -6.567 15.284 -0.084 1.00 87.06 379 THR A O 1
ATOM 2710 N N . ALA A 1 380 ? -8.520 14.342 0.496 1.00 89.12 380 ALA A N 1
ATOM 2711 C CA . ALA A 1 380 ? -8.269 13.039 -0.109 1.00 89.12 380 ALA A CA 1
ATOM 2712 C C . ALA A 1 380 ? -9.276 12.796 -1.233 1.00 89.12 380 ALA A C 1
ATOM 2714 O O . ALA A 1 380 ? -10.470 13.017 -1.053 1.00 89.12 380 ALA A O 1
ATOM 2715 N N . THR A 1 381 ? -8.807 12.316 -2.380 1.00 89.25 381 THR A N 1
ATOM 2716 C CA . THR A 1 381 ? -9.683 11.858 -3.462 1.00 89.25 381 THR A CA 1
ATOM 2717 C C . THR A 1 381 ? -9.870 10.356 -3.325 1.00 89.25 381 THR A C 1
ATOM 2719 O O . THR A 1 381 ? -8.898 9.608 -3.325 1.00 89.25 381 THR A O 1
ATOM 2722 N N . VAL A 1 382 ? -11.109 9.895 -3.227 1.00 87.81 382 VAL A N 1
ATOM 2723 C CA . VAL A 1 382 ? -11.467 8.481 -3.150 1.00 87.81 382 VAL A CA 1
ATOM 2724 C C . VAL A 1 382 ? -12.174 8.064 -4.423 1.00 87.81 382 VAL A C 1
ATOM 2726 O O . VAL A 1 382 ? -13.191 8.634 -4.805 1.00 87.81 382 VAL A O 1
ATOM 2729 N N . LEU A 1 383 ? -11.641 7.037 -5.067 1.00 88.69 383 LEU A N 1
ATOM 2730 C CA . LEU A 1 383 ? -12.265 6.360 -6.189 1.00 88.69 383 LEU A CA 1
ATOM 2731 C C . LEU A 1 383 ? -12.957 5.104 -5.678 1.00 88.69 383 LEU A C 1
ATOM 2733 O O . LEU A 1 383 ? -12.305 4.230 -5.107 1.00 88.69 383 LEU A O 1
ATOM 2737 N N . VAL A 1 384 ? -14.262 5.010 -5.902 1.00 84.62 384 VAL A N 1
ATOM 2738 C CA . VAL A 1 384 ? -15.076 3.838 -5.561 1.00 84.62 384 VAL A CA 1
ATOM 2739 C C . VAL A 1 384 ? -15.468 3.143 -6.858 1.00 84.62 384 VAL A C 1
ATOM 2741 O O . VAL A 1 384 ? -16.133 3.744 -7.699 1.00 84.62 384 VAL A O 1
ATOM 2744 N N . PHE A 1 385 ? -15.030 1.900 -7.049 1.00 79.69 385 PHE A N 1
ATOM 2745 C CA . PHE A 1 385 ? -15.188 1.193 -8.322 1.00 79.69 385 PHE A CA 1
ATOM 2746 C C . PHE A 1 385 ? -16.532 0.449 -8.420 1.00 79.69 385 PHE A C 1
ATOM 2748 O O . PHE A 1 385 ? -16.833 -0.436 -7.619 1.00 79.69 385 PHE A O 1
ATOM 2755 N N . GLU A 1 386 ? -17.302 0.749 -9.468 1.00 83.69 386 GLU A N 1
ATOM 2756 C CA . GLU A 1 386 ? -18.572 0.108 -9.841 1.00 83.69 386 GLU A CA 1
ATOM 2757 C C . GLU A 1 386 ? -18.360 -0.900 -10.982 1.00 83.69 386 GLU A C 1
ATOM 2759 O O . GLU A 1 386 ? -18.790 -0.713 -12.124 1.00 83.69 386 GLU A O 1
ATOM 2764 N N . GLY A 1 387 ? -17.652 -1.987 -10.687 1.00 79.94 387 GLY A N 1
ATOM 2765 C CA . GLY A 1 387 ? -17.158 -2.897 -11.720 1.00 79.94 387 GLY A CA 1
ATOM 2766 C C . GLY A 1 387 ? -15.740 -2.533 -12.173 1.00 79.94 387 GLY A C 1
ATOM 2767 O O . GLY A 1 387 ? -15.100 -1.663 -11.582 1.00 79.94 387 GLY A O 1
ATOM 2768 N N . PRO A 1 388 ? -15.192 -3.240 -13.175 1.00 81.94 388 PRO A N 1
ATOM 2769 C CA . PRO A 1 388 ? -13.786 -3.088 -13.535 1.00 81.94 388 PRO A CA 1
ATOM 2770 C C . PRO A 1 388 ? -13.495 -1.727 -14.180 1.00 81.94 388 PRO A C 1
ATOM 2772 O O . PRO A 1 388 ? -12.447 -1.155 -13.930 1.00 81.94 388 PRO A O 1
ATOM 2775 N N . ARG A 1 389 ? -14.434 -1.176 -14.962 1.00 88.62 389 ARG A N 1
ATOM 2776 C CA . ARG A 1 389 ? -14.196 -0.014 -15.844 1.00 88.62 389 ARG A CA 1
ATOM 2777 C C . ARG A 1 389 ? -14.968 1.250 -15.479 1.00 88.62 389 ARG A C 1
ATOM 2779 O O . ARG A 1 389 ? -15.084 2.155 -16.295 1.00 88.62 389 ARG A O 1
ATOM 2786 N N . ARG A 1 390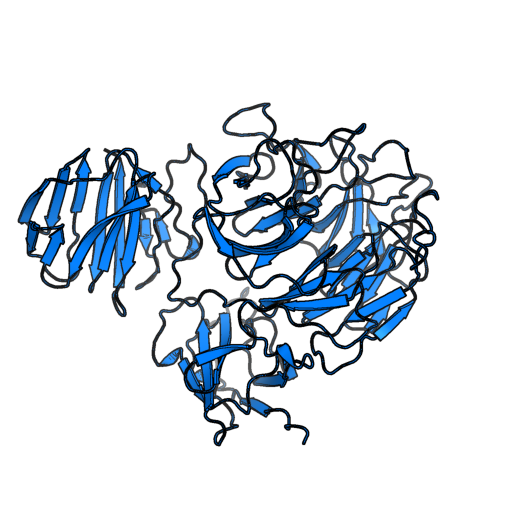 ? -15.554 1.313 -14.290 1.00 86.94 390 ARG A N 1
ATOM 2787 C CA . ARG A 1 390 ? -16.351 2.465 -13.859 1.00 86.94 390 ARG A CA 1
ATOM 2788 C C . ARG A 1 390 ? -15.983 2.795 -12.429 1.00 86.94 390 ARG A C 1
ATOM 2790 O O . ARG A 1 390 ? -15.901 1.890 -11.602 1.00 86.94 390 ARG A O 1
ATOM 2797 N N . ALA A 1 391 ? -15.766 4.069 -12.143 1.00 86.25 391 ALA A N 1
ATOM 2798 C CA . ALA A 1 391 ? -15.522 4.534 -10.790 1.00 86.25 391 ALA A CA 1
ATOM 2799 C C . ALA A 1 391 ? -16.223 5.864 -10.532 1.00 86.25 391 ALA A C 1
ATOM 2801 O O . ALA A 1 391 ? -16.387 6.700 -11.424 1.00 86.25 391 ALA A O 1
ATOM 2802 N N . VAL A 1 392 ? -16.614 6.058 -9.280 1.00 81.19 392 VAL A N 1
ATOM 2803 C CA . VAL A 1 392 ? -17.152 7.316 -8.778 1.00 81.19 392 VAL A CA 1
ATOM 2804 C C . VAL A 1 392 ? -16.062 7.986 -7.962 1.00 81.19 392 VAL A C 1
ATOM 2806 O O . VAL A 1 392 ? -15.473 7.373 -7.070 1.00 81.19 392 VAL A O 1
ATOM 2809 N N . ARG A 1 393 ? -15.780 9.243 -8.297 1.00 84.00 393 ARG A N 1
ATOM 2810 C CA . ARG A 1 393 ? -14.826 10.080 -7.578 1.00 84.00 393 ARG A CA 1
ATOM 2811 C C . ARG A 1 393 ? -15.533 10.824 -6.448 1.00 84.00 393 ARG A C 1
ATOM 2813 O O . ARG A 1 393 ? -16.521 11.509 -6.697 1.00 84.00 393 ARG A O 1
ATOM 2820 N N . HIS A 1 394 ? -14.957 10.760 -5.253 1.00 80.69 394 HIS A N 1
ATOM 2821 C CA . HIS A 1 394 ? -15.346 11.538 -4.079 1.00 80.69 394 HIS A CA 1
ATOM 2822 C C . HIS A 1 394 ? -14.153 12.318 -3.557 1.00 80.69 394 HIS A C 1
ATOM 2824 O O . HIS A 1 394 ? -13.137 11.722 -3.220 1.00 80.69 394 HIS A O 1
ATOM 2830 N N . ASP A 1 395 ? -14.273 13.633 -3.444 1.00 83.50 395 ASP A N 1
ATOM 2831 C CA . ASP A 1 395 ? -13.246 14.449 -2.801 1.00 83.50 395 ASP A CA 1
ATOM 2832 C C . ASP A 1 395 ? -13.674 14.729 -1.357 1.00 83.50 395 ASP A C 1
ATOM 2834 O O . ASP A 1 395 ? -14.704 15.351 -1.101 1.00 83.50 395 ASP A O 1
ATOM 2838 N N . VAL A 1 396 ? -12.890 14.233 -0.403 1.00 81.69 396 VAL A N 1
ATOM 2839 C CA . VAL A 1 396 ? -13.146 14.357 1.031 1.00 81.69 396 VAL A CA 1
ATOM 2840 C C . VAL A 1 396 ? -12.246 15.439 1.605 1.00 81.69 396 VAL A C 1
ATOM 2842 O O . VAL A 1 396 ? -11.019 15.341 1.539 1.00 81.69 396 VAL A O 1
ATOM 2845 N N . ALA A 1 397 ? -12.852 16.468 2.195 1.00 82.62 397 ALA A N 1
ATOM 2846 C CA . ALA A 1 397 ? -12.119 17.471 2.954 1.00 82.62 397 ALA A CA 1
ATOM 2847 C C . ALA A 1 397 ? -11.479 16.837 4.195 1.00 82.62 397 ALA A C 1
ATOM 2849 O O . ALA A 1 397 ? -12.123 16.066 4.906 1.00 82.62 397 ALA A O 1
ATOM 2850 N N . LEU A 1 398 ? -10.223 17.189 4.460 1.00 87.00 398 LEU A N 1
ATOM 2851 C CA . LEU A 1 398 ? -9.452 16.722 5.606 1.00 87.00 398 LEU A CA 1
ATOM 2852 C C . LEU A 1 398 ? -9.073 17.929 6.483 1.00 87.00 398 LEU A C 1
ATOM 2854 O O . LEU A 1 398 ? -7.964 18.459 6.354 1.00 87.00 398 LEU A O 1
ATOM 2858 N N . PRO A 1 399 ? -9.979 18.416 7.353 1.00 83.31 399 PRO A N 1
ATOM 2859 C CA . PRO A 1 399 ? -9.702 19.560 8.212 1.00 83.31 399 PRO A CA 1
ATOM 2860 C C . PRO A 1 399 ? -8.442 19.336 9.050 1.00 83.31 399 PRO A C 1
ATOM 2862 O O . PRO A 1 399 ? -8.289 18.312 9.709 1.00 83.31 399 PRO A O 1
ATOM 2865 N N . GLY A 1 400 ? -7.528 20.305 9.018 1.00 84.06 400 GLY A N 1
ATOM 2866 C CA . GLY A 1 400 ? -6.273 20.232 9.767 1.00 84.06 400 GLY A CA 1
ATOM 2867 C C . GLY A 1 400 ? -5.176 19.379 9.123 1.00 84.06 400 GLY A C 1
ATOM 2868 O O . GLY A 1 400 ? -4.090 19.311 9.692 1.00 84.06 400 GLY A O 1
ATOM 2869 N N . PHE A 1 401 ? -5.401 18.783 7.946 1.00 89.25 401 PHE A N 1
ATOM 2870 C CA . PHE A 1 401 ? -4.344 18.116 7.187 1.00 89.25 401 PHE A CA 1
ATOM 2871 C C . PHE A 1 401 ? -3.563 19.140 6.342 1.00 89.25 401 PHE A C 1
ATOM 2873 O O . PHE A 1 401 ? -4.104 19.657 5.359 1.00 89.25 401 PHE A O 1
ATOM 2880 N N . PRO A 1 402 ? -2.300 19.458 6.684 1.00 83.12 402 PRO A N 1
ATOM 2881 C CA . PRO A 1 402 ? -1.463 20.269 5.815 1.00 83.12 402 PRO A CA 1
ATOM 2882 C C . PRO A 1 402 ? -1.123 19.430 4.579 1.00 83.12 402 PRO A C 1
ATOM 2884 O O . PRO A 1 402 ? -0.745 18.269 4.718 1.00 83.12 402 PRO A O 1
ATOM 2887 N N . GLY A 1 403 ? -1.256 19.977 3.368 1.00 81.38 403 GLY A N 1
ATOM 2888 C CA . GLY A 1 403 ? -0.738 19.301 2.174 1.00 81.38 403 GLY A CA 1
ATOM 2889 C C . GLY A 1 403 ? 0.716 18.870 2.405 1.00 81.38 403 GLY A C 1
ATOM 2890 O O . GLY A 1 403 ? 1.527 19.676 2.868 1.00 81.38 403 GLY A O 1
ATOM 2891 N N . LEU A 1 404 ? 1.017 17.591 2.159 1.00 89.62 404 LEU A N 1
ATOM 2892 C CA . LEU A 1 404 ? 2.334 17.011 2.420 1.00 89.62 404 LEU A CA 1
ATOM 2893 C C . LEU A 1 404 ? 3.109 16.797 1.121 1.00 89.62 404 LEU A C 1
ATOM 2895 O O . LEU A 1 404 ? 2.624 16.137 0.200 1.00 89.62 404 LEU A O 1
ATOM 2899 N N . ASP A 1 405 ? 4.338 17.301 1.096 1.00 86.06 405 ASP A N 1
ATOM 2900 C CA . ASP A 1 405 ? 5.349 16.953 0.106 1.00 86.06 405 ASP A CA 1
ATOM 2901 C C . ASP A 1 405 ? 5.883 15.546 0.352 1.00 86.06 405 ASP A C 1
ATOM 2903 O O . ASP A 1 405 ? 5.957 15.088 1.498 1.00 86.06 405 ASP A O 1
ATOM 2907 N N . GLU A 1 406 ? 6.305 14.890 -0.735 1.00 82.88 406 GLU A N 1
ATOM 2908 C CA . GLU A 1 406 ? 6.940 13.563 -0.697 1.00 82.88 406 GLU A CA 1
ATOM 2909 C C . GLU A 1 406 ? 6.112 12.544 0.099 1.00 82.88 406 GLU A C 1
ATOM 2911 O O . GLU A 1 406 ? 6.648 11.647 0.749 1.00 82.88 406 GLU A O 1
ATOM 2916 N N . SER A 1 407 ? 4.787 12.713 0.068 1.00 91.44 407 SER A N 1
ATOM 2917 C CA . SER A 1 407 ? 3.894 11.974 0.943 1.00 91.44 407 SER A CA 1
ATOM 2918 C C . SER A 1 407 ? 3.959 10.479 0.655 1.00 91.44 407 SER A C 1
ATOM 2920 O O . SER A 1 407 ? 3.962 10.061 -0.506 1.00 91.44 407 SER A O 1
ATOM 2922 N N . ARG A 1 408 ? 3.984 9.676 1.718 1.00 94.19 408 ARG A N 1
ATOM 2923 C CA . ARG A 1 408 ? 3.829 8.221 1.679 1.00 94.19 408 ARG A CA 1
ATOM 2924 C C . ARG A 1 408 ? 2.602 7.847 2.479 1.00 94.19 408 ARG A C 1
ATOM 2926 O O . ARG A 1 408 ? 2.423 8.336 3.593 1.00 94.19 408 ARG A O 1
ATOM 2933 N N . ALA A 1 409 ? 1.761 6.995 1.909 1.00 94.75 409 ALA A N 1
ATOM 2934 C CA . ALA A 1 409 ? 0.585 6.490 2.591 1.00 94.75 409 ALA A CA 1
ATOM 2935 C C . ALA A 1 409 ? 0.494 4.970 2.494 1.00 94.75 409 ALA A C 1
ATOM 2937 O O . ALA A 1 409 ? 0.906 4.377 1.497 1.00 94.75 409 ALA A O 1
ATOM 2938 N N . VAL A 1 410 ? -0.058 4.354 3.535 1.00 93.50 410 VAL A N 1
ATOM 2939 C CA . VAL A 1 410 ? -0.314 2.914 3.587 1.00 93.50 410 VAL A CA 1
ATOM 2940 C C . VAL A 1 410 ? -1.647 2.642 4.279 1.00 93.50 410 VAL A C 1
ATOM 2942 O O . VAL A 1 410 ? -2.043 3.377 5.188 1.00 93.50 410 VAL A O 1
ATOM 2945 N N . ALA A 1 411 ? -2.350 1.603 3.827 1.00 88.25 411 ALA A N 1
ATOM 2946 C CA . ALA A 1 411 ? -3.566 1.128 4.473 1.00 88.25 411 ALA A CA 1
ATOM 2947 C C . ALA A 1 411 ? -3.228 0.467 5.809 1.00 88.25 411 ALA A C 1
ATOM 2949 O O . ALA A 1 411 ? -2.260 -0.285 5.915 1.00 88.25 411 ALA A O 1
ATOM 2950 N N . LEU A 1 412 ? -4.052 0.735 6.812 1.00 83.94 412 LEU A N 1
ATOM 2951 C CA . LEU A 1 412 ? -4.018 0.059 8.099 1.00 83.94 412 LEU A CA 1
ATOM 2952 C C . LEU A 1 412 ? -5.069 -1.056 8.118 1.00 83.94 412 LEU A C 1
ATOM 2954 O O . LEU A 1 412 ? -6.028 -1.042 7.342 1.00 83.94 412 LEU A O 1
ATOM 2958 N N . LEU A 1 413 ? -4.912 -2.010 9.039 1.00 75.00 413 LEU A N 1
ATOM 2959 C CA . LEU A 1 413 ? -5.843 -3.137 9.190 1.00 75.00 413 LEU A CA 1
ATOM 2960 C C . LEU A 1 413 ? -7.274 -2.699 9.554 1.00 75.00 413 LEU A C 1
ATOM 2962 O O . LEU A 1 413 ? -8.212 -3.465 9.374 1.00 75.00 413 LEU A O 1
ATOM 2966 N N . ASP A 1 414 ? -7.453 -1.471 10.044 1.00 70.44 414 ASP A N 1
ATOM 2967 C CA . ASP A 1 414 ? -8.741 -0.893 10.436 1.00 70.44 414 ASP A CA 1
ATOM 2968 C C . ASP A 1 414 ? -9.371 0.018 9.357 1.00 70.44 414 ASP A C 1
ATOM 2970 O O . ASP A 1 414 ? -10.209 0.874 9.670 1.00 70.44 414 ASP A O 1
ATOM 2974 N N . GLU A 1 415 ? -8.924 -0.144 8.106 1.00 74.81 415 GLU A N 1
ATOM 2975 C CA . GLU A 1 415 ? -9.280 0.620 6.898 1.00 74.81 415 GLU A CA 1
ATOM 2976 C C . GLU A 1 415 ? -9.004 2.130 6.943 1.00 74.81 415 GLU A C 1
ATOM 2978 O O . GLU A 1 415 ? -9.378 2.861 6.019 1.00 74.81 415 GLU A O 1
ATOM 2983 N N . ARG A 1 416 ? -8.351 2.628 7.995 1.00 84.56 416 ARG A N 1
ATOM 2984 C CA . ARG A 1 416 ? -7.770 3.972 7.980 1.00 84.56 416 ARG A CA 1
ATOM 2985 C C . ARG A 1 416 ? -6.464 3.937 7.193 1.00 84.56 416 ARG A C 1
ATOM 2987 O O . ARG A 1 416 ? -5.954 2.877 6.829 1.00 84.56 416 ARG A O 1
ATOM 2994 N N . ILE A 1 417 ? -5.905 5.110 6.937 1.00 92.00 417 ILE A N 1
ATOM 2995 C CA . ILE A 1 417 ? -4.585 5.223 6.318 1.00 92.00 417 ILE A CA 1
ATOM 2996 C C . ILE A 1 417 ? -3.632 5.968 7.243 1.00 92.00 417 ILE A C 1
ATOM 2998 O O . ILE A 1 417 ? -4.020 6.936 7.900 1.00 92.00 417 ILE A O 1
ATOM 3002 N N . LEU A 1 418 ? -2.380 5.523 7.284 1.00 94.62 418 LEU A N 1
ATOM 3003 C CA . LEU A 1 418 ? -1.279 6.331 7.796 1.00 94.62 418 LEU A CA 1
ATOM 3004 C C . L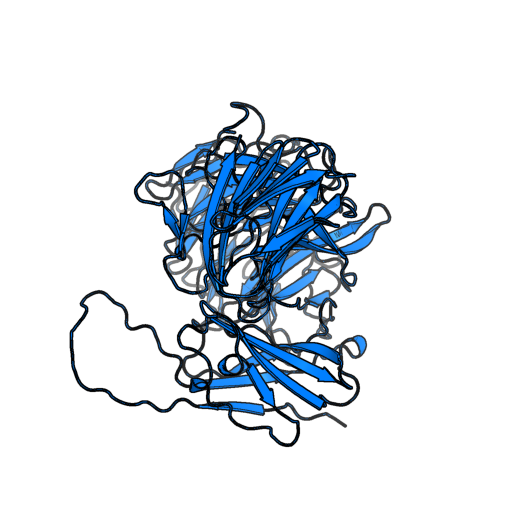EU A 1 418 ? -0.731 7.148 6.633 1.00 94.62 418 LEU A C 1
ATOM 3006 O O . LEU A 1 418 ? -0.473 6.590 5.568 1.00 94.62 418 LEU A O 1
ATOM 3010 N N . VAL A 1 419 ? -0.536 8.447 6.843 1.00 95.44 419 VAL A N 1
ATOM 3011 C CA . VAL A 1 419 ? 0.104 9.347 5.882 1.00 95.44 419 VAL A CA 1
ATOM 3012 C C . VAL A 1 419 ? 1.273 10.041 6.563 1.00 95.44 419 VAL A C 1
ATOM 3014 O O . VAL A 1 419 ? 1.088 10.702 7.585 1.00 95.44 419 VAL A O 1
ATOM 3017 N N . VAL A 1 420 ? 2.467 9.915 5.991 1.00 95.31 420 VAL A N 1
ATOM 3018 C CA . VAL A 1 420 ? 3.679 10.610 6.443 1.00 95.31 420 VAL A CA 1
ATOM 3019 C C . VAL A 1 420 ? 4.245 11.465 5.318 1.00 95.31 420 VAL A C 1
ATOM 3021 O O . VAL A 1 420 ? 4.003 11.197 4.141 1.00 95.31 420 VAL A O 1
ATOM 3024 N N . GLY A 1 421 ? 5.003 12.499 5.661 1.00 93.50 421 GLY A N 1
ATOM 3025 C CA . GLY A 1 421 ? 5.649 13.361 4.674 1.00 93.50 421 GLY A CA 1
ATOM 3026 C C . GLY A 1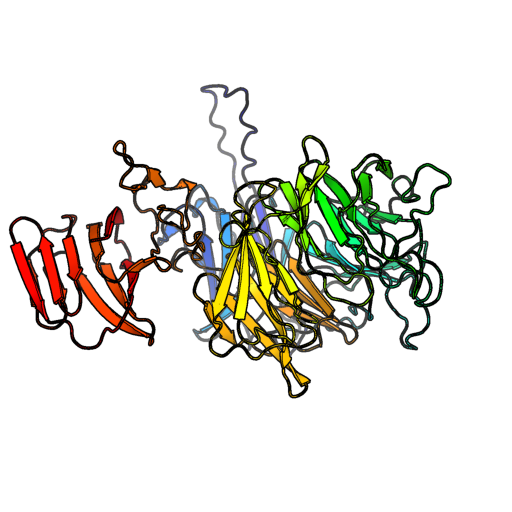 421 ? 6.199 14.634 5.295 1.00 93.50 421 GLY A C 1
ATOM 3027 O O . GLY A 1 421 ? 6.376 14.719 6.515 1.00 93.50 421 GLY A O 1
ATOM 3028 N N . ARG A 1 422 ? 6.462 15.633 4.452 1.00 92.75 422 ARG A N 1
ATOM 3029 C CA . ARG A 1 422 ? 6.931 16.956 4.881 1.00 92.75 422 ARG A CA 1
ATOM 3030 C C . ARG A 1 422 ? 5.849 18.005 4.690 1.00 92.75 422 ARG A C 1
ATOM 3032 O O . ARG A 1 422 ? 5.201 18.033 3.652 1.00 92.75 422 ARG A O 1
ATOM 3039 N N . ASP A 1 423 ? 5.665 18.880 5.671 1.00 90.75 423 ASP A N 1
ATOM 3040 C CA . ASP A 1 423 ? 4.819 20.061 5.481 1.00 90.75 423 ASP A CA 1
ATOM 3041 C C . ASP A 1 423 ? 5.520 21.135 4.627 1.00 90.75 423 ASP A C 1
ATOM 3043 O O . ASP A 1 423 ? 6.687 21.007 4.254 1.00 90.75 423 ASP A O 1
ATOM 3047 N N . GLY A 1 424 ? 4.821 22.236 4.336 1.00 85.75 424 GLY A N 1
ATOM 3048 C CA . GLY A 1 424 ? 5.374 23.345 3.551 1.00 85.75 424 GLY A CA 1
ATOM 3049 C C . GLY A 1 424 ? 6.595 24.046 4.167 1.00 85.75 424 GLY A C 1
ATOM 3050 O O . GLY A 1 424 ? 7.291 24.766 3.455 1.00 85.75 424 GLY A O 1
ATOM 3051 N N . ALA A 1 425 ? 6.883 23.833 5.456 1.00 89.56 425 ALA A N 1
ATOM 3052 C CA . ALA A 1 425 ? 8.099 24.312 6.116 1.00 89.56 425 ALA A CA 1
ATOM 3053 C C . ALA A 1 425 ? 9.233 23.264 6.101 1.00 89.56 425 ALA A C 1
ATOM 3055 O O . ALA A 1 425 ? 10.323 23.523 6.614 1.00 89.56 425 ALA A O 1
ATOM 3056 N N . GLY A 1 426 ? 8.991 22.088 5.517 1.00 90.19 426 GLY A N 1
ATOM 3057 C CA . GLY A 1 426 ? 9.929 20.973 5.439 1.00 90.19 426 GLY A CA 1
ATOM 3058 C C . GLY A 1 426 ? 9.955 20.091 6.688 1.00 90.19 426 GLY A C 1
ATOM 3059 O O . GLY A 1 426 ? 10.777 19.171 6.750 1.00 90.19 426 GLY A O 1
ATOM 3060 N N . ALA A 1 427 ? 9.093 20.336 7.679 1.00 93.38 427 ALA A N 1
ATOM 3061 C CA . ALA A 1 427 ? 9.052 19.544 8.901 1.00 93.38 427 ALA A CA 1
ATOM 3062 C C . ALA A 1 427 ? 8.353 18.204 8.654 1.00 93.38 427 ALA A C 1
ATOM 3064 O O . ALA A 1 427 ? 7.342 18.140 7.957 1.00 93.38 427 ALA A O 1
ATOM 3065 N N . LEU A 1 428 ? 8.887 17.137 9.251 1.00 94.00 428 LEU A N 1
ATOM 3066 C CA . LEU A 1 428 ? 8.278 15.815 9.179 1.00 94.00 428 LEU A CA 1
ATOM 3067 C C . LEU A 1 428 ? 6.941 15.800 9.932 1.00 94.00 428 LEU A C 1
ATOM 3069 O O . LEU A 1 428 ? 6.820 16.364 11.026 1.00 94.00 428 LEU A O 1
ATOM 3073 N N . ARG A 1 429 ? 5.940 15.160 9.328 1.00 94.94 429 ARG A N 1
ATOM 3074 C CA . ARG A 1 429 ? 4.585 15.004 9.866 1.00 94.94 429 ARG A CA 1
ATOM 3075 C C . ARG A 1 429 ? 4.079 13.587 9.630 1.00 94.94 429 ARG A C 1
ATOM 3077 O O . ARG A 1 429 ? 4.427 12.970 8.625 1.00 94.94 429 ARG A O 1
ATOM 3084 N N . ALA A 1 430 ? 3.229 13.119 10.536 1.00 94.94 430 ALA A N 1
ATOM 3085 C CA . ALA A 1 430 ? 2.485 11.875 10.409 1.00 94.94 430 ALA A CA 1
ATOM 3086 C C . ALA A 1 430 ? 1.031 12.097 10.837 1.00 94.94 430 ALA A C 1
ATOM 3088 O O . ALA A 1 430 ? 0.763 12.823 11.796 1.00 94.94 430 ALA A O 1
ATOM 3089 N N . PHE A 1 431 ? 0.104 11.461 10.126 1.00 94.06 431 PHE A N 1
ATOM 3090 C CA . PHE A 1 431 ? -1.325 11.530 10.402 1.00 94.06 431 PHE A CA 1
ATOM 3091 C C . PHE A 1 431 ? -1.971 10.164 10.220 1.00 94.06 431 PHE A C 1
ATOM 3093 O O . PHE A 1 431 ? -1.726 9.488 9.219 1.00 94.06 431 PHE A O 1
ATOM 3100 N N . ARG A 1 432 ? -2.859 9.796 11.141 1.00 91.69 432 ARG A N 1
ATOM 3101 C CA . ARG A 1 432 ? -3.854 8.749 10.905 1.00 91.69 432 ARG A CA 1
ATOM 3102 C C . ARG A 1 432 ? -5.102 9.408 10.329 1.00 91.69 432 ARG A C 1
ATOM 3104 O O . ARG A 1 432 ? -5.600 10.384 10.884 1.00 91.69 432 ARG A O 1
ATOM 3111 N N . VAL A 1 433 ? -5.599 8.895 9.209 1.00 88.75 433 VAL A N 1
ATOM 3112 C CA . VAL A 1 433 ? -6.729 9.493 8.489 1.00 88.75 433 VAL A CA 1
ATOM 3113 C C . VAL A 1 433 ? -7.844 8.465 8.316 1.00 88.75 433 VAL A C 1
ATOM 3115 O O . VAL A 1 433 ? -7.655 7.431 7.673 1.00 88.75 433 VAL A O 1
ATOM 3118 N N . ASP A 1 434 ? -9.024 8.765 8.862 1.00 81.94 434 ASP A N 1
ATOM 3119 C CA . ASP A 1 434 ? -10.277 8.085 8.515 1.00 81.94 434 ASP A CA 1
ATOM 3120 C C . ASP A 1 434 ? -10.903 8.836 7.339 1.00 81.94 434 ASP A C 1
ATOM 3122 O O . ASP A 1 434 ? -11.639 9.814 7.498 1.00 81.94 434 ASP A O 1
ATOM 3126 N N . VAL A 1 435 ? -10.558 8.387 6.134 1.00 76.56 435 VAL A N 1
ATOM 3127 C CA . VAL A 1 435 ? -10.964 9.037 4.883 1.00 76.56 435 VAL A CA 1
ATOM 3128 C C . VAL A 1 435 ? -12.481 8.985 4.693 1.00 76.56 435 VAL A C 1
ATOM 3130 O O . VAL A 1 435 ? -13.043 9.874 4.069 1.00 76.56 435 VAL A O 1
ATOM 3133 N N . GLY A 1 436 ? -13.169 7.990 5.259 1.00 69.25 436 GLY A N 1
ATOM 3134 C CA . GLY A 1 436 ? -14.627 7.901 5.176 1.00 69.25 436 GLY A CA 1
ATOM 3135 C C . GLY A 1 436 ? -15.342 9.006 5.953 1.00 69.25 436 GLY A C 1
ATOM 3136 O O . GLY A 1 436 ? -16.429 9.427 5.566 1.00 69.25 436 GLY A O 1
ATOM 3137 N N . ARG A 1 437 ? -14.725 9.489 7.037 1.00 67.00 437 ARG A N 1
ATOM 3138 C CA . ARG A 1 437 ? -15.279 10.539 7.909 1.00 67.00 437 ARG A CA 1
ATOM 3139 C C . ARG A 1 437 ? -14.601 11.899 7.755 1.00 67.00 437 ARG A C 1
ATOM 3141 O O . ARG A 1 437 ? -15.048 12.864 8.366 1.00 67.00 437 ARG A O 1
ATOM 3148 N N . GLY A 1 438 ? -13.515 11.972 6.989 1.00 74.50 438 GLY A N 1
ATOM 3149 C CA . GLY A 1 438 ? -12.672 13.163 6.913 1.00 74.50 438 GLY A CA 1
ATOM 3150 C C . GLY A 1 438 ? -11.980 13.497 8.240 1.00 74.50 438 GLY A C 1
ATOM 3151 O O . GLY A 1 438 ? -11.664 14.657 8.490 1.00 74.50 438 GLY A O 1
ATOM 3152 N N . ILE A 1 439 ? -11.770 12.504 9.112 1.00 78.94 439 ILE A N 1
ATOM 3153 C CA . ILE A 1 439 ? -11.118 12.709 10.412 1.00 78.94 439 ILE A CA 1
ATOM 3154 C C . ILE A 1 439 ? -9.616 12.547 10.238 1.00 78.94 439 ILE A C 1
ATOM 3156 O O . ILE A 1 439 ? -9.142 11.538 9.714 1.00 78.94 439 ILE A O 1
ATOM 3160 N N . VAL A 1 440 ? -8.881 13.543 10.719 1.00 87.56 440 VAL A N 1
ATOM 3161 C CA . VAL A 1 440 ? -7.425 13.598 10.690 1.00 87.56 440 VAL A CA 1
ATOM 3162 C C . VAL A 1 440 ? -6.933 13.645 12.123 1.00 87.56 440 VAL A C 1
ATOM 3164 O O . VAL A 1 440 ? -7.287 14.544 12.883 1.00 87.56 440 VAL A O 1
ATOM 3167 N N . GLU A 1 441 ? -6.096 12.687 12.482 1.00 89.69 441 GLU A N 1
ATOM 3168 C CA . GLU A 1 441 ? -5.464 12.614 13.787 1.00 89.69 441 GLU A CA 1
ATOM 3169 C C . GLU A 1 441 ? -3.956 12.813 13.617 1.00 89.69 441 GLU A C 1
ATOM 3171 O O . GLU A 1 441 ? -3.305 11.996 12.956 1.00 89.69 441 GLU A O 1
ATOM 3176 N N . PRO A 1 442 ? -3.385 13.903 14.157 1.00 92.06 442 PRO A N 1
ATOM 3177 C CA . PRO A 1 442 ? -1.946 14.097 14.151 1.00 92.06 442 PRO A CA 1
ATOM 3178 C C . PRO A 1 442 ? -1.279 13.057 15.049 1.00 92.06 442 PRO A C 1
ATOM 3180 O O . PRO A 1 442 ? -1.755 12.765 16.143 1.00 92.06 442 PRO A O 1
ATOM 3183 N N . LEU A 1 443 ? -0.158 12.527 14.578 1.00 92.25 443 LEU A N 1
ATOM 3184 C CA . LEU A 1 443 ? 0.674 11.582 15.310 1.00 92.25 443 LEU A CA 1
ATOM 3185 C C . LEU A 1 443 ? 2.057 12.188 15.555 1.00 92.25 443 LEU A C 1
ATOM 3187 O O . LEU A 1 443 ? 2.416 13.209 14.955 1.00 92.25 443 LEU A O 1
ATOM 3191 N N . ASP A 1 444 ? 2.863 11.516 16.375 1.00 91.62 444 ASP A N 1
ATOM 3192 C CA . ASP A 1 444 ? 4.265 11.890 16.533 1.00 91.62 444 ASP A CA 1
ATOM 3193 C C . ASP A 1 444 ? 4.973 11.868 15.174 1.00 91.62 444 ASP A C 1
ATOM 3195 O O . ASP A 1 444 ? 4.755 10.944 14.373 1.00 91.62 444 ASP A O 1
ATOM 3199 N N . PRO A 1 445 ? 5.820 12.868 14.880 1.00 92.56 445 PRO A N 1
ATOM 3200 C CA . PRO A 1 445 ? 6.528 12.917 13.615 1.00 92.56 445 PRO A CA 1
ATOM 3201 C C . PRO A 1 445 ? 7.420 11.678 13.455 1.00 92.56 445 PRO A C 1
ATOM 3203 O O . PRO A 1 445 ? 7.941 11.158 14.442 1.00 92.56 445 PRO A O 1
ATOM 3206 N N . PRO A 1 446 ? 7.608 11.194 12.218 1.00 92.00 446 PRO A N 1
ATOM 3207 C CA . PRO A 1 446 ? 8.523 10.095 11.968 1.00 92.00 446 PRO A CA 1
ATOM 3208 C C . PRO A 1 446 ? 9.951 10.525 12.336 1.00 92.00 446 PRO A C 1
ATOM 3210 O O . PRO A 1 446 ? 10.340 11.678 12.114 1.00 92.00 446 PRO A O 1
ATOM 3213 N N . VAL A 1 447 ? 10.746 9.605 12.887 1.00 89.69 447 VAL A N 1
ATOM 3214 C CA . VAL A 1 447 ? 12.143 9.892 13.285 1.00 89.69 447 VAL A CA 1
ATOM 3215 C C . VAL A 1 447 ? 13.051 10.140 12.074 1.00 89.69 447 VAL A C 1
ATOM 3217 O O . VAL A 1 447 ? 14.095 10.792 12.177 1.00 89.69 447 VAL A O 1
ATOM 3220 N N . HIS A 1 448 ? 12.631 9.665 10.898 1.00 88.00 448 HIS A N 1
ATOM 3221 C CA . HIS A 1 448 ? 13.328 9.798 9.624 1.00 88.00 448 HIS A CA 1
ATOM 3222 C C . HIS A 1 448 ? 12.360 10.154 8.490 1.00 88.00 448 HIS A C 1
ATOM 3224 O O . HIS A 1 448 ? 11.155 9.932 8.569 1.00 88.00 448 HIS A O 1
ATOM 3230 N N . ALA A 1 449 ? 12.893 10.701 7.396 1.00 89.62 449 ALA A N 1
ATOM 3231 C CA . ALA A 1 449 ? 12.106 10.930 6.189 1.00 89.62 449 ALA A CA 1
ATOM 3232 C C . ALA A 1 449 ? 11.881 9.599 5.460 1.00 89.62 449 ALA A C 1
ATOM 3234 O O . ALA A 1 449 ? 12.765 9.124 4.745 1.00 89.62 449 ALA A O 1
ATOM 3235 N N . ALA A 1 450 ? 10.713 8.994 5.672 1.00 90.56 450 ALA A N 1
ATOM 3236 C CA . ALA A 1 450 ? 10.365 7.725 5.054 1.00 90.56 450 ALA A CA 1
ATOM 3237 C C . ALA A 1 450 ? 10.173 7.886 3.537 1.00 90.56 450 ALA A C 1
ATOM 3239 O O . ALA A 1 450 ? 9.323 8.647 3.074 1.00 90.56 450 ALA A O 1
ATOM 3240 N N . THR A 1 451 ? 10.946 7.135 2.758 1.00 89.00 451 THR A N 1
ATOM 3241 C CA . THR A 1 451 ? 10.758 6.978 1.310 1.00 89.00 451 THR A CA 1
ATOM 3242 C C . THR A 1 451 ? 9.901 5.762 0.989 1.00 89.00 451 THR A C 1
ATOM 3244 O O . THR A 1 451 ? 9.543 5.564 -0.166 1.00 89.00 451 THR A O 1
ATOM 3247 N N . SER A 1 452 ? 9.563 4.929 1.969 1.00 90.38 452 SER A N 1
ATOM 3248 C CA . SER A 1 452 ? 8.637 3.807 1.827 1.00 90.38 452 SER A CA 1
ATOM 3249 C C . SER A 1 452 ? 7.942 3.527 3.153 1.00 90.38 452 SER A C 1
ATOM 3251 O O . SER A 1 452 ? 8.532 3.688 4.221 1.00 90.38 452 SER A O 1
ATOM 3253 N N . LEU A 1 453 ? 6.683 3.106 3.060 1.00 92.69 453 LEU A N 1
ATOM 3254 C CA . LEU A 1 453 ? 5.918 2.568 4.177 1.00 92.69 453 LEU A CA 1
ATOM 3255 C C . LEU A 1 453 ? 5.570 1.119 3.862 1.00 92.69 453 LEU A C 1
ATOM 3257 O O . LEU A 1 453 ? 5.107 0.832 2.757 1.00 92.69 453 LEU A O 1
ATOM 3261 N N . VAL A 1 454 ? 5.759 0.232 4.832 1.00 90.50 454 VAL A N 1
ATOM 3262 C CA . VAL A 1 454 ? 5.365 -1.176 4.718 1.00 90.50 454 VAL A CA 1
ATOM 3263 C C . VAL A 1 454 ? 4.418 -1.493 5.860 1.00 90.50 454 VAL A C 1
ATOM 3265 O O . VAL A 1 454 ? 4.822 -1.455 7.019 1.00 90.50 454 VAL A O 1
ATOM 3268 N N . ALA A 1 455 ? 3.155 -1.777 5.544 1.00 85.94 455 ALA A N 1
ATOM 3269 C CA . ALA A 1 455 ? 2.239 -2.348 6.521 1.00 85.94 455 ALA A CA 1
ATOM 3270 C C . ALA A 1 455 ? 2.587 -3.825 6.699 1.00 85.94 455 ALA A C 1
ATOM 3272 O O . ALA A 1 455 ? 2.631 -4.570 5.723 1.00 85.94 455 ALA A O 1
ATOM 3273 N N . CYS A 1 456 ? 2.852 -4.219 7.938 1.00 78.56 456 CYS A N 1
ATOM 3274 C CA . CYS A 1 456 ? 3.127 -5.594 8.309 1.00 78.56 456 CYS A CA 1
ATOM 3275 C C . CYS A 1 456 ? 1.819 -6.311 8.667 1.00 78.56 456 CYS A C 1
ATOM 3277 O O . CYS A 1 456 ? 0.912 -5.719 9.261 1.00 78.56 456 CYS A O 1
ATOM 3279 N N . ASP A 1 457 ? 1.761 -7.616 8.399 1.00 73.06 457 ASP A N 1
ATOM 3280 C CA . ASP A 1 457 ? 0.634 -8.493 8.758 1.00 73.06 457 ASP A CA 1
ATOM 3281 C C . ASP A 1 457 ? 0.180 -8.409 10.246 1.00 73.06 457 ASP A C 1
ATOM 3283 O O . ASP A 1 457 ? -0.929 -8.827 10.572 1.00 73.06 457 ASP A O 1
ATOM 3287 N N . ASP A 1 458 ? 1.025 -7.929 11.170 1.00 69.00 458 ASP A N 1
ATOM 3288 C CA . ASP A 1 458 ? 0.756 -7.831 12.619 1.00 69.00 458 ASP A CA 1
ATOM 3289 C C . ASP A 1 458 ? 0.215 -6.455 13.072 1.00 69.00 458 ASP A C 1
ATOM 3291 O O . ASP A 1 458 ? 0.031 -6.211 14.276 1.00 69.00 458 ASP A O 1
ATOM 3295 N N . GLY A 1 459 ? -0.007 -5.550 12.114 1.00 75.75 459 GLY A N 1
ATOM 3296 C CA . GLY A 1 459 ? -0.504 -4.190 12.319 1.00 75.75 459 GLY A CA 1
ATOM 3297 C C . GLY A 1 459 ? 0.574 -3.136 12.586 1.00 75.75 459 GLY A C 1
ATOM 3298 O O . GLY A 1 459 ? 0.230 -1.962 12.736 1.00 75.75 459 GLY A O 1
ATOM 3299 N N . ALA A 1 460 ? 1.857 -3.510 12.650 1.00 80.62 460 ALA A N 1
ATOM 3300 C CA . ALA A 1 460 ? 2.938 -2.529 12.656 1.00 80.62 460 ALA A CA 1
ATOM 3301 C C . ALA A 1 460 ? 3.120 -1.910 11.263 1.00 80.62 460 ALA A C 1
ATOM 3303 O O . ALA A 1 460 ? 2.810 -2.525 10.241 1.00 80.62 460 ALA A O 1
ATOM 3304 N N . VAL A 1 461 ? 3.664 -0.697 11.218 1.00 88.75 461 VAL A N 1
ATOM 3305 C CA . VAL A 1 461 ? 4.104 -0.066 9.974 1.00 88.75 461 VAL A CA 1
ATOM 3306 C C . VAL A 1 461 ? 5.594 0.217 10.069 1.00 88.75 461 VAL A C 1
ATOM 3308 O O . VAL A 1 461 ? 6.031 0.907 10.989 1.00 88.75 461 VAL A O 1
ATOM 3311 N N . ALA A 1 462 ? 6.365 -0.304 9.118 1.00 89.38 462 ALA A N 1
ATOM 3312 C CA . ALA A 1 462 ? 7.757 0.078 8.943 1.00 89.38 462 ALA A CA 1
ATOM 3313 C C . ALA A 1 462 ? 7.841 1.391 8.157 1.00 89.38 462 ALA A C 1
ATOM 3315 O O . ALA A 1 462 ? 7.293 1.513 7.058 1.00 89.38 462 ALA A O 1
ATOM 3316 N N . GLU A 1 463 ? 8.550 2.360 8.719 1.00 91.06 463 GLU A N 1
ATOM 3317 C CA . GLU A 1 463 ? 8.892 3.638 8.110 1.00 91.06 463 GLU A CA 1
ATOM 3318 C C . GLU A 1 463 ? 10.358 3.575 7.683 1.00 91.06 463 GLU A C 1
ATOM 3320 O O . GLU A 1 463 ? 11.257 3.603 8.520 1.00 91.06 463 GLU A O 1
ATOM 3325 N N . VAL A 1 464 ? 10.616 3.450 6.381 1.00 89.00 464 VAL A N 1
ATOM 3326 C CA . VAL A 1 464 ? 11.970 3.182 5.880 1.00 89.00 464 VAL A CA 1
ATOM 3327 C C . VAL A 1 464 ? 12.435 4.338 5.017 1.00 89.00 464 VAL A C 1
ATOM 3329 O O . VAL A 1 464 ? 11.726 4.769 4.104 1.00 89.00 464 VAL A O 1
ATOM 3332 N N . GLY A 1 465 ? 13.630 4.850 5.300 1.00 88.44 465 GLY A N 1
ATOM 3333 C CA . GLY A 1 465 ? 14.223 5.941 4.542 1.00 88.44 465 GLY A CA 1
ATOM 3334 C C . GLY A 1 465 ? 15.748 5.874 4.453 1.00 88.44 465 GLY A C 1
ATOM 3335 O O . GLY A 1 465 ? 16.378 4.968 5.005 1.00 88.44 465 GLY A O 1
ATOM 3336 N N . PRO A 1 466 ? 16.372 6.857 3.779 1.00 83.56 466 PRO A N 1
ATOM 3337 C CA . PRO A 1 466 ? 17.816 6.861 3.535 1.00 83.56 466 PRO A CA 1
ATOM 3338 C C . PRO A 1 466 ? 18.656 6.998 4.807 1.00 83.56 466 PRO A C 1
ATOM 3340 O O . PRO A 1 466 ? 19.823 6.618 4.827 1.00 83.56 466 PRO A O 1
ATOM 3343 N N . THR A 1 467 ? 18.079 7.566 5.868 1.00 83.62 467 THR A N 1
ATOM 3344 C CA . THR A 1 467 ? 18.781 7.832 7.130 1.00 83.62 467 THR A CA 1
ATOM 3345 C C . THR A 1 467 ? 18.571 6.753 8.187 1.00 83.62 467 THR A C 1
ATOM 3347 O O . THR A 1 467 ? 19.269 6.784 9.196 1.00 83.62 467 THR A O 1
ATOM 3350 N N . GLY A 1 468 ? 17.641 5.822 7.969 1.00 85.19 468 GLY A N 1
ATOM 3351 C CA . GLY A 1 468 ? 17.296 4.779 8.930 1.00 85.19 468 GLY A CA 1
ATOM 3352 C C . GLY A 1 468 ? 15.920 4.174 8.666 1.00 85.19 468 GLY A C 1
ATOM 3353 O O . GLY A 1 468 ? 15.161 4.663 7.821 1.00 85.19 468 GLY A O 1
ATOM 3354 N N . GLY A 1 469 ? 15.601 3.135 9.427 1.00 85.81 469 GLY A N 1
ATOM 3355 C CA . GLY A 1 469 ? 14.267 2.576 9.552 1.00 85.81 469 GLY A CA 1
ATOM 3356 C C . GLY A 1 469 ? 13.702 2.824 10.940 1.00 85.81 469 GLY A C 1
ATOM 3357 O O . GLY A 1 469 ? 14.427 3.028 11.916 1.00 85.81 469 GLY A O 1
ATOM 3358 N N . ALA A 1 470 ? 12.385 2.808 11.012 1.00 87.56 470 ALA A N 1
ATOM 3359 C CA . ALA A 1 470 ? 11.638 2.869 12.247 1.00 87.56 470 ALA A CA 1
ATOM 3360 C C . ALA A 1 470 ? 10.398 1.990 12.140 1.00 87.56 470 ALA A C 1
ATOM 3362 O O . ALA A 1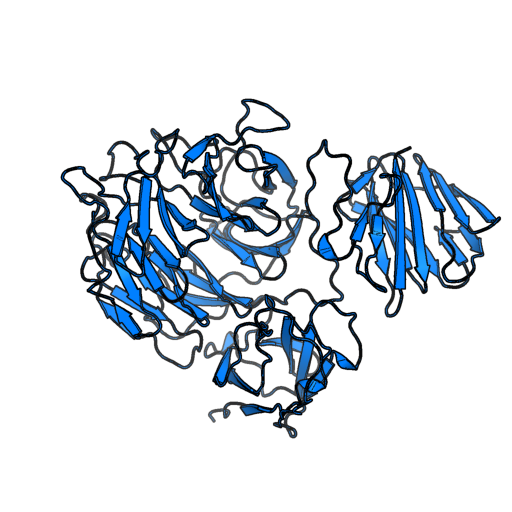 470 ? 9.933 1.676 11.042 1.00 87.56 470 ALA A O 1
ATOM 3363 N N . TYR A 1 471 ? 9.847 1.620 13.285 1.00 86.94 471 TYR A N 1
ATOM 3364 C CA . TYR A 1 471 ? 8.539 0.997 13.362 1.00 86.94 471 TYR A CA 1
ATOM 3365 C C . TYR A 1 471 ? 7.578 1.907 14.115 1.00 86.94 471 TYR A C 1
ATOM 3367 O O . TYR A 1 471 ? 7.937 2.564 15.093 1.00 86.94 471 TYR A O 1
ATOM 3375 N N . ARG A 1 472 ? 6.327 1.919 13.663 1.00 88.00 472 ARG A N 1
ATOM 3376 C CA . ARG A 1 472 ? 5.205 2.555 14.347 1.00 88.00 472 ARG A CA 1
ATOM 3377 C C . ARG A 1 472 ? 4.111 1.535 14.582 1.00 88.00 472 ARG A C 1
ATOM 3379 O O . ARG A 1 472 ? 3.825 0.705 13.717 1.00 88.00 472 ARG A O 1
ATOM 3386 N N . ARG A 1 473 ? 3.432 1.655 15.722 1.00 84.56 473 ARG A N 1
ATOM 3387 C CA . ARG A 1 473 ? 2.159 0.975 15.973 1.00 84.56 473 ARG A CA 1
ATOM 3388 C C . ARG A 1 473 ? 1.061 1.971 16.268 1.00 84.56 473 ARG A C 1
ATOM 3390 O O . ARG A 1 473 ? 1.255 2.973 16.951 1.00 84.56 473 ARG A O 1
ATOM 3397 N N . LEU A 1 474 ? -0.106 1.670 15.725 1.00 78.25 474 LEU A N 1
ATOM 3398 C CA . LEU A 1 474 ? -1.323 2.433 15.928 1.00 78.25 474 LEU A CA 1
ATOM 3399 C C . LEU A 1 474 ? -2.329 1.529 16.614 1.00 78.25 474 LEU A C 1
ATOM 3401 O O . LEU A 1 474 ? -2.374 0.328 16.343 1.00 78.25 474 LEU A O 1
ATOM 3405 N N . LEU A 1 475 ? -3.130 2.113 17.501 1.00 70.00 475 LEU A N 1
ATOM 3406 C CA . LEU A 1 475 ? -4.213 1.381 18.133 1.00 70.00 475 LEU A CA 1
ATOM 3407 C C . LEU A 1 475 ? -5.176 0.937 17.030 1.00 70.00 475 LEU A C 1
ATOM 3409 O O . LEU A 1 475 ? -5.763 1.781 16.344 1.00 70.00 475 LEU A O 1
ATOM 3413 N N . LEU A 1 476 ? -5.279 -0.376 16.829 1.00 62.06 476 LEU A N 1
ATOM 3414 C CA . LEU A 1 476 ? -6.263 -0.964 15.930 1.00 62.06 476 LEU A CA 1
ATOM 3415 C C . LEU A 1 476 ? -7.658 -0.686 16.486 1.00 62.06 476 LEU A C 1
ATOM 3417 O O . LEU A 1 476 ? -7.821 -0.592 17.703 1.00 62.06 476 LEU A O 1
ATOM 3421 N N . ARG A 1 477 ? -8.657 -0.552 15.606 1.00 55.44 477 ARG A N 1
ATOM 3422 C CA . ARG A 1 477 ? -10.047 -0.422 16.054 1.00 55.44 477 ARG A CA 1
ATOM 3423 C C . ARG A 1 477 ? -10.380 -1.562 17.013 1.00 55.44 477 ARG A C 1
ATOM 3425 O O . ARG A 1 477 ? -10.177 -2.733 16.695 1.00 55.44 477 ARG A O 1
ATOM 3432 N N . SER A 1 478 ? -10.903 -1.201 18.171 1.00 45.44 478 SER A N 1
ATOM 3433 C CA . SER A 1 478 ? -11.604 -2.138 19.029 1.00 45.44 478 SER A CA 1
ATOM 3434 C C . SER A 1 478 ? -12.976 -2.452 18.416 1.00 45.44 478 SER A C 1
ATOM 3436 O O . SER A 1 478 ? -13.491 -1.665 17.616 1.00 45.44 478 SER A O 1
ATOM 3438 N N . PRO A 1 479 ? -13.638 -3.541 18.830 1.00 35.44 479 PRO A N 1
ATOM 3439 C CA . PRO A 1 479 ? -15.035 -3.794 18.474 1.00 35.44 479 PRO A CA 1
ATOM 3440 C C . PRO A 1 479 ? -15.996 -2.672 18.919 1.00 35.44 479 PRO A C 1
ATOM 3442 O O . PRO A 1 479 ? -17.140 -2.637 18.477 1.00 35.44 479 PRO A O 1
ATOM 3445 N N . PHE A 1 480 ? -15.545 -1.768 19.798 1.00 35.97 480 PHE A N 1
ATOM 3446 C CA . PHE A 1 480 ? -16.295 -0.599 20.259 1.00 35.97 480 PHE A CA 1
ATOM 3447 C C . PHE A 1 480 ? -16.134 0.624 19.347 1.00 35.97 480 PHE A C 1
ATOM 3449 O O . PHE A 1 480 ? -16.905 1.576 19.464 1.00 35.97 480 PHE A O 1
ATOM 3456 N N . ASP A 1 481 ? -15.146 0.626 18.447 1.00 40.28 481 ASP A N 1
ATOM 3457 C CA . ASP A 1 481 ? -14.951 1.725 17.511 1.00 40.28 481 ASP A CA 1
ATOM 3458 C C . ASP A 1 481 ? -15.960 1.624 16.360 1.00 40.28 481 ASP A C 1
ATOM 3460 O O . ASP A 1 481 ? -16.085 0.573 15.725 1.00 40.28 481 ASP A O 1
ATOM 3464 N N . PRO A 1 482 ? -16.657 2.717 16.007 1.00 36.25 482 PRO A N 1
ATOM 3465 C CA . PRO A 1 482 ? -17.655 2.675 14.950 1.00 36.25 482 PRO A CA 1
ATOM 3466 C C . PRO A 1 482 ? -16.960 2.345 13.621 1.00 36.25 482 PRO A C 1
ATOM 3468 O O . PRO A 1 482 ? -15.955 2.994 13.311 1.00 36.25 482 PRO A O 1
ATOM 3471 N N . PRO A 1 483 ? -17.454 1.390 12.810 1.00 39.41 483 PRO A N 1
ATOM 3472 C CA . PRO A 1 483 ? -16.739 0.879 11.637 1.00 39.41 483 PRO A CA 1
ATOM 3473 C C . PRO A 1 483 ? -16.444 1.983 10.602 1.00 39.41 483 PRO A C 1
ATOM 3475 O O . PRO A 1 483 ? -17.114 3.019 10.618 1.00 39.41 483 PRO A O 1
ATOM 3478 N N . PRO A 1 484 ? -15.424 1.832 9.739 1.00 41.56 484 PRO A N 1
ATOM 3479 C CA . PRO A 1 484 ? -15.045 2.849 8.755 1.00 41.56 484 PRO A CA 1
ATOM 3480 C C . PRO A 1 484 ? -16.225 3.186 7.843 1.00 41.56 484 PRO A C 1
ATOM 3482 O O . PRO A 1 484 ? -16.875 2.292 7.311 1.00 41.56 484 PRO A O 1
ATOM 3485 N N . ALA A 1 485 ? -16.515 4.471 7.638 1.00 41.28 485 ALA A N 1
ATOM 3486 C CA . ALA A 1 485 ? -17.602 4.859 6.749 1.00 41.28 485 ALA A CA 1
ATOM 3487 C C . ALA A 1 485 ? -17.262 4.466 5.297 1.00 41.28 485 ALA A C 1
ATOM 3489 O O . ALA A 1 485 ? -16.266 4.922 4.730 1.00 41.28 485 ALA A O 1
ATOM 3490 N N . ALA A 1 486 ? -18.083 3.614 4.680 1.00 39.53 486 ALA A N 1
ATOM 3491 C CA . ALA A 1 486 ? -18.005 3.380 3.245 1.00 39.53 486 ALA A CA 1
ATOM 3492 C C . ALA A 1 486 ? -18.538 4.630 2.526 1.00 39.53 486 ALA A C 1
ATOM 3494 O O . ALA A 1 486 ? -19.701 4.998 2.672 1.00 39.53 486 ALA A O 1
ATOM 3495 N N . LEU A 1 487 ? -17.666 5.312 1.782 1.00 38.25 487 LEU A N 1
ATOM 3496 C CA . LEU A 1 487 ? -18.053 6.410 0.900 1.00 38.25 487 LEU A CA 1
ATOM 3497 C C . LEU A 1 487 ? -18.903 5.817 -0.233 1.00 38.25 487 LEU A C 1
ATOM 3499 O O . LEU A 1 487 ? -18.397 5.033 -1.034 1.00 38.25 487 LEU A O 1
ATOM 3503 N N . VAL A 1 488 ? -20.199 6.129 -0.267 1.00 35.91 488 VAL A N 1
ATOM 3504 C CA . VAL A 1 488 ? -21.121 5.659 -1.319 1.00 35.91 488 VAL A CA 1
ATOM 3505 C C . VAL A 1 488 ? -21.107 6.650 -2.476 1.00 35.91 488 VAL A C 1
ATOM 3507 O O . VAL A 1 488 ? -21.091 7.855 -2.226 1.00 35.91 488 VAL A O 1
ATOM 3510 N N . PRO A 1 489 ? -21.146 6.181 -3.736 1.00 32.38 489 PRO A N 1
ATOM 3511 C CA . PRO A 1 489 ? -21.491 6.989 -4.902 1.00 32.38 489 PRO A CA 1
ATOM 3512 C C . PRO A 1 489 ? -22.651 7.955 -4.658 1.00 32.38 489 PRO A C 1
ATOM 3514 O O . PRO A 1 489 ? -23.675 7.569 -4.101 1.00 32.38 489 PRO A O 1
ATOM 3517 N N . SER A 1 490 ? -22.511 9.192 -5.139 1.00 35.72 490 SER A N 1
ATOM 3518 C CA . SER A 1 490 ? -23.466 10.296 -4.959 1.00 35.72 490 SER A CA 1
ATOM 3519 C C . SER A 1 490 ? -24.869 10.035 -5.530 1.00 35.72 490 SER A C 1
ATOM 3521 O O . SER A 1 490 ? -25.791 10.805 -5.265 1.00 35.72 490 SER A O 1
ATOM 3523 N N . ASP A 1 491 ? -25.042 8.944 -6.280 1.00 32.78 491 ASP A N 1
ATOM 3524 C CA . ASP A 1 491 ? -26.231 8.678 -7.092 1.00 32.78 491 ASP A CA 1
ATOM 3525 C C . ASP A 1 491 ? -26.876 7.317 -6.752 1.00 32.78 491 ASP A C 1
ATOM 3527 O O . ASP A 1 491 ? -27.932 6.968 -7.283 1.00 32.78 491 ASP A O 1
ATOM 3531 N N . ALA A 1 492 ? -26.255 6.529 -5.868 1.00 31.77 492 ALA A N 1
ATOM 3532 C CA . ALA A 1 492 ? -26.740 5.210 -5.493 1.00 31.77 492 ALA A CA 1
ATOM 3533 C C . ALA A 1 492 ? -27.665 5.313 -4.273 1.00 31.77 492 ALA A C 1
ATOM 3535 O O . ALA A 1 492 ? -27.248 5.683 -3.178 1.00 31.77 492 ALA A O 1
ATOM 3536 N N . ALA A 1 493 ? -28.929 4.944 -4.473 1.00 29.08 493 ALA A N 1
ATOM 3537 C CA . ALA A 1 493 ? -29.981 4.826 -3.466 1.00 29.08 493 ALA A CA 1
ATOM 3538 C C . ALA A 1 493 ? -29.743 3.685 -2.449 1.00 29.08 493 ALA A C 1
ATOM 3540 O O . ALA A 1 493 ? -30.667 2.951 -2.116 1.00 29.08 493 ALA A O 1
ATOM 3541 N N . TRP A 1 494 ? -28.516 3.509 -1.958 1.00 30.41 494 TRP A N 1
ATOM 3542 C CA . TRP A 1 494 ? -28.171 2.420 -1.051 1.00 30.41 494 TRP A CA 1
ATOM 3543 C C . TRP A 1 494 ? -27.436 2.943 0.181 1.00 30.41 494 TRP A C 1
ATOM 3545 O O . TRP A 1 494 ? -26.424 3.636 0.084 1.00 30.41 494 TRP A O 1
ATOM 3555 N N . LEU A 1 495 ? -27.964 2.575 1.351 1.00 34.00 495 LEU A N 1
ATOM 3556 C CA . LEU A 1 495 ? -27.283 2.661 2.640 1.00 34.00 495 LEU A CA 1
ATOM 3557 C C . LEU A 1 495 ? -25.874 2.047 2.515 1.00 34.00 495 LEU A C 1
ATOM 3559 O O . LEU A 1 495 ? -25.746 0.842 2.298 1.00 34.00 495 LEU A O 1
ATOM 3563 N N . ALA A 1 496 ? -24.814 2.831 2.732 1.00 34.62 496 ALA A N 1
ATOM 3564 C CA . ALA A 1 496 ? -23.552 2.251 3.189 1.00 34.62 496 ALA A CA 1
ATOM 3565 C C . ALA A 1 496 ? -23.701 1.903 4.661 1.00 34.62 496 ALA A C 1
ATOM 3567 O O . ALA A 1 496 ? -23.582 2.769 5.528 1.00 34.62 496 ALA A O 1
ATOM 3568 N N . LEU A 1 497 ? -23.919 0.625 4.942 1.00 37.28 497 LEU A N 1
ATOM 3569 C CA . LEU A 1 497 ? -23.508 0.064 6.217 1.00 37.28 497 LEU A CA 1
ATOM 3570 C C . LEU A 1 497 ? -22.128 -0.556 6.034 1.00 37.28 497 LEU A C 1
ATOM 3572 O O . LEU A 1 497 ? -21.890 -1.333 5.110 1.00 37.28 497 LEU A O 1
ATOM 3576 N N . ALA A 1 498 ? -21.222 -0.222 6.943 1.00 37.09 498 ALA A N 1
ATOM 3577 C CA . ALA A 1 498 ? -19.851 -0.710 6.985 1.00 37.09 498 ALA A CA 1
ATOM 3578 C C . ALA A 1 498 ? -19.731 -2.183 7.445 1.00 37.09 498 ALA A C 1
ATOM 3580 O O . ALA A 1 498 ? -18.783 -2.551 8.126 1.00 37.09 498 ALA A O 1
ATOM 3581 N N . ALA A 1 499 ? -20.703 -3.030 7.090 1.00 41.75 499 ALA A N 1
ATOM 3582 C CA . ALA A 1 499 ? -20.726 -4.455 7.411 1.00 41.75 499 ALA A CA 1
ATOM 3583 C C . ALA A 1 499 ? -21.660 -5.227 6.457 1.00 41.75 499 ALA A C 1
ATOM 3585 O O . ALA A 1 499 ? -22.646 -5.832 6.870 1.00 41.75 499 ALA A O 1
ATOM 3586 N N . ALA A 1 500 ? -21.346 -5.231 5.157 1.00 37.75 500 ALA A N 1
ATOM 3587 C CA . ALA A 1 500 ? -22.125 -5.934 4.130 1.00 37.75 500 ALA A CA 1
ATOM 3588 C C . ALA A 1 500 ? -22.479 -7.420 4.421 1.00 37.75 500 ALA A C 1
ATOM 3590 O O . ALA A 1 500 ? -23.548 -7.841 3.979 1.00 37.75 500 ALA A O 1
ATOM 3591 N N . PRO A 1 501 ? -21.679 -8.241 5.143 1.00 45.94 501 PRO A N 1
ATOM 3592 C CA . PRO A 1 501 ? -22.086 -9.620 5.440 1.00 45.94 501 PRO A CA 1
ATOM 3593 C C . PRO A 1 501 ? -23.118 -9.748 6.577 1.00 45.94 501 PRO A C 1
ATOM 3595 O O . PRO A 1 501 ? -23.785 -10.782 6.653 1.00 45.94 501 PRO A O 1
ATOM 3598 N N . LEU A 1 502 ? -23.299 -8.716 7.413 1.00 39.03 502 LEU A N 1
ATOM 3599 C CA . LEU A 1 502 ? -24.177 -8.744 8.593 1.00 39.03 502 LEU A CA 1
ATOM 3600 C C . LEU A 1 502 ? -25.604 -8.254 8.332 1.00 39.03 502 LEU A C 1
ATOM 3602 O O . LEU A 1 502 ? -26.441 -8.361 9.223 1.00 39.03 502 LEU A O 1
ATOM 3606 N N . TYR A 1 503 ? -25.911 -7.754 7.134 1.00 45.47 503 TYR A N 1
ATOM 3607 C CA . TYR A 1 503 ? -27.229 -7.208 6.798 1.00 45.47 503 TYR A CA 1
ATOM 3608 C C . TYR A 1 503 ? -27.761 -7.785 5.476 1.00 45.47 503 TYR A C 1
ATOM 3610 O O . TYR A 1 503 ? -27.007 -8.105 4.558 1.00 45.47 503 TYR A O 1
ATOM 3618 N N . ALA A 1 504 ? -29.075 -7.970 5.383 1.00 43.47 504 ALA A N 1
ATOM 3619 C CA . ALA A 1 504 ? -29.817 -8.326 4.178 1.00 43.47 504 ALA A CA 1
ATOM 3620 C C . ALA A 1 504 ? -30.720 -7.158 3.767 1.00 43.47 504 ALA A C 1
ATOM 3622 O O . ALA A 1 504 ? -31.149 -6.379 4.609 1.00 43.47 504 ALA A O 1
ATOM 3623 N N . THR A 1 505 ? -31.051 -7.051 2.485 1.00 39.72 505 THR A N 1
ATOM 3624 C CA . THR A 1 505 ? -32.140 -6.177 2.034 1.00 39.72 505 THR A CA 1
ATOM 3625 C C . THR A 1 505 ? -33.480 -6.740 2.500 1.00 39.72 505 THR A C 1
ATOM 3627 O O . THR A 1 505 ? -33.726 -7.934 2.312 1.00 39.72 505 THR A O 1
ATOM 3630 N N . SER A 1 506 ? -34.330 -5.884 3.070 1.00 39.66 506 SER A N 1
ATOM 3631 C CA . SER A 1 506 ? -35.725 -6.196 3.394 1.00 39.66 506 SER A CA 1
ATOM 3632 C C . SER A 1 506 ? -36.443 -6.763 2.157 1.00 39.66 506 SER A C 1
ATOM 3634 O O . SER A 1 506 ? -36.121 -6.354 1.034 1.00 39.66 506 SER A O 1
ATOM 3636 N N . PRO A 1 507 ? -37.408 -7.688 2.325 1.00 38.38 507 PRO A N 1
ATOM 3637 C CA . PRO A 1 507 ? -38.168 -8.282 1.223 1.00 38.38 507 PRO A CA 1
ATOM 3638 C C . PRO A 1 507 ? -38.791 -7.273 0.249 1.00 38.38 507 PRO A C 1
ATOM 3640 O O . PRO A 1 507 ? -38.926 -7.583 -0.935 1.00 38.38 507 PRO A O 1
ATOM 3643 N N . ASP A 1 508 ? -39.128 -6.076 0.734 1.00 39.25 508 ASP A N 1
ATOM 3644 C CA . ASP A 1 508 ? -39.767 -5.018 -0.056 1.00 39.25 508 ASP A CA 1
ATOM 3645 C C . ASP A 1 508 ? -38.754 -4.106 -0.776 1.00 39.25 508 ASP A C 1
ATOM 3647 O O . ASP A 1 508 ? -39.137 -3.264 -1.581 1.00 39.25 508 ASP A O 1
ATOM 3651 N N . GLY A 1 509 ? -37.452 -4.300 -0.540 1.00 30.56 509 GLY A N 1
ATOM 3652 C CA . GLY A 1 509 ? -36.364 -3.572 -1.201 1.00 30.56 509 GLY A CA 1
ATOM 3653 C C . GLY A 1 509 ? -36.004 -2.219 -0.579 1.00 30.56 509 GLY A C 1
ATOM 3654 O O . GLY A 1 509 ? -34.969 -1.664 -0.937 1.00 30.56 509 GLY A O 1
ATOM 3655 N N . ASP A 1 510 ? -36.789 -1.737 0.387 1.00 31.53 510 ASP A N 1
ATOM 3656 C CA . ASP A 1 510 ? -36.691 -0.372 0.931 1.00 31.53 510 ASP A CA 1
ATOM 3657 C C . ASP A 1 510 ? -35.987 -0.277 2.307 1.00 31.53 510 ASP A C 1
ATOM 3659 O O . ASP A 1 510 ? -35.918 0.796 2.903 1.00 31.53 510 ASP A O 1
ATOM 3663 N N . GLY A 1 511 ? -35.437 -1.380 2.833 1.00 32.72 511 GLY A N 1
ATOM 3664 C CA . GLY A 1 511 ? -34.820 -1.421 4.168 1.00 32.72 511 GLY A CA 1
ATOM 3665 C C . GLY A 1 511 ? -33.673 -2.425 4.305 1.00 32.72 511 GLY A C 1
ATOM 3666 O O . GLY A 1 511 ? -33.442 -3.242 3.412 1.00 32.72 511 GLY A O 1
ATOM 3667 N N . LEU A 1 512 ? -32.953 -2.377 5.432 1.00 40.34 512 LEU A N 1
ATOM 3668 C CA . LEU A 1 512 ? -31.910 -3.347 5.792 1.00 40.34 512 LEU A CA 1
ATOM 3669 C C . LEU A 1 512 ? -32.294 -4.117 7.064 1.00 40.34 512 LEU A C 1
ATOM 3671 O O . LEU A 1 512 ? -32.603 -3.521 8.093 1.00 40.34 512 LEU A O 1
ATOM 3675 N N . GLU A 1 513 ? -32.223 -5.445 6.998 1.00 42.72 513 GLU A N 1
ATOM 3676 C CA . GLU A 1 513 ? -32.446 -6.369 8.112 1.00 42.72 513 GLU A CA 1
ATOM 3677 C C . GLU A 1 513 ? -31.114 -6.952 8.590 1.00 42.72 513 GLU A C 1
ATOM 3679 O O . GLU A 1 513 ? -30.332 -7.469 7.790 1.00 42.72 513 GLU A O 1
ATOM 3684 N N . ALA A 1 514 ? -30.836 -6.903 9.894 1.00 42.94 514 ALA A N 1
ATOM 3685 C CA . ALA A 1 514 ? -29.663 -7.567 10.456 1.00 42.94 514 ALA A CA 1
ATOM 3686 C C . ALA A 1 514 ? -29.786 -9.096 10.304 1.00 42.94 514 ALA A C 1
ATOM 3688 O O . ALA A 1 514 ? -30.795 -9.694 10.675 1.00 42.94 514 ALA A O 1
ATOM 3689 N N . ARG A 1 515 ? -28.744 -9.748 9.780 1.00 43.53 515 ARG A N 1
ATOM 3690 C CA . ARG A 1 515 ? -28.643 -11.215 9.652 1.00 43.53 515 ARG A CA 1
ATOM 3691 C C . ARG A 1 515 ? -28.263 -11.902 10.963 1.00 43.53 515 ARG A C 1
ATOM 3693 O O . ARG A 1 515 ? -28.399 -13.120 11.064 1.00 43.53 515 ARG A O 1
ATOM 3700 N N . GLN A 1 516 ? -27.791 -11.138 11.945 1.00 39.88 516 GLN A N 1
ATOM 3701 C CA . GLN A 1 516 ? -27.353 -11.624 13.248 1.00 39.88 516 GLN A CA 1
ATOM 3702 C C . GLN A 1 516 ? -27.784 -10.658 14.356 1.00 39.88 516 GLN A C 1
ATOM 3704 O O . GLN A 1 516 ? -27.859 -9.446 14.160 1.00 39.88 516 GLN A O 1
ATOM 3709 N N . GLU A 1 517 ? -28.068 -11.208 15.534 1.00 38.66 517 GLU A N 1
ATOM 3710 C CA . GLU A 1 517 ? -28.373 -10.437 16.739 1.00 38.66 517 GLU A CA 1
ATOM 3711 C C . GLU A 1 517 ? -27.128 -9.638 17.192 1.00 38.66 517 GLU A C 1
ATOM 3713 O O . GLU A 1 517 ? -26.047 -10.213 17.294 1.00 38.66 517 GLU A O 1
ATOM 3718 N N . ALA A 1 518 ? -27.287 -8.334 17.476 1.00 40.69 518 ALA A N 1
ATOM 3719 C CA . ALA A 1 518 ? -26.233 -7.399 17.921 1.00 40.69 518 ALA A CA 1
ATOM 3720 C C . ALA A 1 518 ? -25.181 -6.959 16.873 1.00 40.69 518 ALA A C 1
ATOM 3722 O O . ALA A 1 518 ? -24.049 -6.634 17.227 1.00 40.69 518 ALA A O 1
ATOM 3723 N N . ALA A 1 519 ? -25.551 -6.885 15.592 1.00 37.34 519 ALA A N 1
ATOM 3724 C CA . ALA A 1 519 ? -24.675 -6.334 14.558 1.00 37.34 519 ALA A CA 1
ATOM 3725 C C . ALA A 1 519 ? -24.392 -4.819 14.779 1.00 37.34 519 ALA A C 1
ATOM 3727 O O . ALA A 1 519 ? -25.323 -4.057 15.058 1.00 37.34 519 ALA A O 1
ATOM 3728 N N . PRO A 1 520 ? -23.132 -4.348 14.654 1.00 40.97 520 PRO A N 1
ATOM 3729 C CA . PRO A 1 520 ? -22.794 -2.935 14.817 1.00 40.97 520 PRO A CA 1
ATOM 3730 C C . PRO A 1 520 ? -23.299 -2.097 13.632 1.00 40.97 520 PRO A C 1
ATOM 3732 O O . PRO A 1 520 ? -23.242 -2.526 12.475 1.00 40.97 520 PRO A O 1
ATOM 3735 N N . VAL A 1 521 ? -23.771 -0.877 13.910 1.00 41.59 521 VAL A N 1
ATOM 3736 C CA . VAL A 1 521 ? -24.202 0.106 12.903 1.00 41.59 521 VAL A CA 1
ATOM 3737 C C . VAL A 1 521 ? -23.511 1.435 13.165 1.00 41.59 521 VAL A C 1
ATOM 3739 O O . VAL A 1 521 ? -23.728 2.057 14.196 1.00 41.59 521 VAL A O 1
ATOM 3742 N N . SER A 1 522 ? -22.736 1.916 12.193 1.00 39.97 522 SER A N 1
ATOM 3743 C CA . SER A 1 522 ? -22.424 3.341 12.080 1.00 39.97 522 SER A CA 1
ATOM 3744 C C . SER A 1 522 ? -22.980 3.843 10.760 1.00 39.97 522 SER A C 1
ATOM 3746 O O . SER A 1 522 ? -22.368 3.693 9.705 1.00 39.97 522 SER A O 1
ATOM 3748 N N . VAL A 1 523 ? -24.159 4.450 10.827 1.00 45.00 523 VAL A N 1
ATOM 3749 C CA . VAL A 1 523 ? -24.560 5.425 9.818 1.00 45.00 523 VAL A CA 1
ATOM 3750 C C . VAL A 1 523 ? -23.745 6.666 10.161 1.00 45.00 523 VAL A C 1
ATOM 3752 O O . VAL A 1 523 ? -23.723 7.082 11.305 1.00 45.00 523 VAL A O 1
ATOM 3755 N N . SER A 1 524 ? -22.906 7.161 9.270 1.00 35.16 524 SER A N 1
ATOM 3756 C CA . SER A 1 524 ? -22.244 8.470 9.457 1.00 35.16 524 SER A CA 1
ATOM 3757 C C . SER A 1 524 ? -21.942 9.155 8.124 1.00 35.16 524 SER A C 1
ATOM 3759 O O . SER A 1 524 ? -21.612 10.334 8.093 1.00 35.16 524 SER A O 1
ATOM 3761 N N . ALA A 1 525 ? -22.128 8.440 7.009 1.00 40.88 525 ALA A N 1
ATOM 3762 C CA . ALA A 1 525 ? -21.907 8.935 5.655 1.00 40.88 525 ALA A CA 1
ATOM 3763 C C . ALA A 1 525 ? -23.160 9.527 4.981 1.00 40.88 525 ALA A C 1
ATOM 3765 O O . ALA A 1 525 ? -23.053 10.086 3.893 1.00 40.88 525 ALA A O 1
ATOM 3766 N N . LEU A 1 526 ? -24.350 9.393 5.578 1.00 45.47 526 LEU A N 1
ATOM 3767 C CA . LEU A 1 526 ? -25.592 9.839 4.946 1.00 45.47 526 LEU A CA 1
ATOM 3768 C C . LEU A 1 526 ? -25.928 11.267 5.379 1.00 45.47 526 LEU A C 1
ATOM 3770 O O . LEU A 1 526 ? -26.197 11.499 6.556 1.00 45.47 526 LEU A O 1
ATOM 3774 N N . ARG A 1 527 ? -25.914 12.208 4.426 1.00 52.28 527 ARG A N 1
ATOM 3775 C CA . ARG A 1 527 ? -26.324 13.601 4.643 1.00 52.28 527 ARG A CA 1
ATOM 3776 C C . ARG A 1 527 ? -27.754 13.820 4.168 1.00 52.28 527 ARG A C 1
ATOM 3778 O O . ARG A 1 527 ? -28.059 13.598 2.996 1.00 52.28 527 ARG A O 1
ATOM 3785 N N . PHE A 1 528 ? -28.612 14.305 5.055 1.00 61.44 528 PHE A N 1
ATOM 3786 C CA . PHE A 1 528 ? -30.017 14.560 4.760 1.00 61.44 528 PHE A CA 1
ATOM 3787 C C . PHE A 1 528 ? -30.400 16.000 5.045 1.00 61.44 528 PHE A C 1
ATOM 3789 O O . PHE A 1 528 ? -29.935 16.596 6.007 1.00 61.44 528 PHE A O 1
ATOM 3796 N N . ARG A 1 529 ? -31.302 16.543 4.229 1.00 66.56 529 ARG A N 1
ATOM 3797 C CA . ARG A 1 529 ? -31.967 17.814 4.532 1.00 66.56 529 ARG A CA 1
ATOM 3798 C C . ARG A 1 529 ? -33.245 17.595 5.341 1.00 66.56 529 ARG A C 1
ATOM 3800 O O . ARG A 1 529 ? -33.468 18.285 6.323 1.00 66.56 529 ARG A O 1
ATOM 3807 N N . ASP A 1 530 ? -34.030 16.605 4.926 1.00 72.19 530 ASP A N 1
ATOM 3808 C CA . ASP A 1 530 ? -35.212 16.107 5.620 1.00 72.19 530 ASP A CA 1
ATOM 3809 C C . ASP A 1 530 ? -35.102 14.573 5.668 1.00 72.19 530 ASP A C 1
ATOM 3811 O O . ASP A 1 530 ? -34.778 13.938 4.655 1.00 72.19 530 ASP A O 1
ATOM 3815 N N . VAL A 1 531 ? -35.302 13.976 6.843 1.00 76.12 531 VAL A N 1
ATOM 3816 C CA . VAL A 1 531 ? -35.111 12.534 7.061 1.00 76.12 531 VAL A CA 1
ATOM 3817 C C . VAL A 1 531 ? -36.038 12.006 8.138 1.00 76.12 531 VAL A C 1
ATOM 3819 O O . VAL A 1 531 ? -36.250 12.647 9.163 1.00 76.12 531 VAL A O 1
ATOM 3822 N N . THR A 1 532 ? -36.536 10.798 7.924 1.00 75.88 532 THR A N 1
ATOM 3823 C CA . THR A 1 532 ? -37.164 9.975 8.949 1.00 75.88 532 THR A CA 1
ATOM 3824 C C . THR A 1 532 ? -36.255 8.792 9.250 1.00 75.88 532 THR A C 1
ATOM 3826 O O . THR A 1 532 ? -35.835 8.076 8.347 1.00 75.88 532 THR A O 1
ATOM 3829 N N . LEU A 1 533 ? -35.949 8.601 10.527 1.00 80.31 533 LEU A N 1
ATOM 3830 C CA . LEU A 1 533 ? -35.194 7.475 11.060 1.00 80.31 533 LEU A CA 1
ATOM 3831 C C . LEU A 1 533 ? -36.128 6.627 11.907 1.00 80.31 533 LEU A C 1
ATOM 3833 O O . LEU A 1 533 ? -36.945 7.170 12.647 1.00 80.31 533 LEU A O 1
ATOM 3837 N N . SER A 1 534 ? -36.011 5.310 11.834 1.00 77.94 534 SER A N 1
ATOM 3838 C CA . SER A 1 534 ? -36.759 4.396 12.702 1.00 77.94 534 SER A CA 1
ATOM 3839 C C . SER A 1 534 ? -35.852 3.297 13.250 1.00 77.94 534 SER A C 1
ATOM 3841 O O . SER A 1 534 ? -35.905 2.158 12.781 1.00 77.94 534 SER A O 1
ATOM 3843 N N . PRO A 1 535 ? -34.951 3.625 14.199 1.00 72.88 535 PRO A N 1
ATOM 3844 C CA . PRO A 1 535 ? -34.171 2.624 14.910 1.00 72.88 535 PRO A CA 1
ATOM 3845 C C . PRO A 1 535 ? -35.059 1.723 15.774 1.00 72.88 535 PRO A C 1
ATOM 3847 O O . PRO A 1 535 ? -35.959 2.173 16.483 1.00 72.88 535 PRO A O 1
ATOM 3850 N N . THR A 1 536 ? -34.744 0.432 15.753 1.00 68.50 536 THR A N 1
ATOM 3851 C CA . THR A 1 536 ? -35.236 -0.573 16.696 1.00 68.50 536 THR A CA 1
ATOM 3852 C C . THR A 1 536 ? -34.035 -1.115 17.456 1.00 68.50 536 THR A C 1
ATOM 3854 O O . THR A 1 536 ? -33.247 -1.897 16.916 1.00 68.50 536 THR A O 1
ATOM 3857 N N . VAL A 1 537 ? -33.879 -0.676 18.702 1.00 64.88 537 VAL A N 1
ATOM 3858 C CA . VAL A 1 537 ? -32.750 -1.019 19.574 1.00 64.88 537 VAL A CA 1
ATOM 3859 C C . VAL A 1 537 ? -33.281 -1.344 20.965 1.00 64.88 537 VAL A C 1
ATOM 3861 O O . VAL A 1 537 ? -34.114 -0.610 21.503 1.00 64.88 537 VAL A O 1
ATOM 3864 N N . ILE A 1 538 ? -32.791 -2.448 21.525 1.00 66.31 538 ILE A N 1
ATOM 3865 C CA . ILE A 1 538 ? -33.020 -2.866 22.911 1.00 66.31 538 ILE A CA 1
ATOM 3866 C C . ILE A 1 538 ? -31.865 -2.318 23.752 1.00 66.31 538 ILE A C 1
ATOM 3868 O O . ILE A 1 538 ? -30.711 -2.593 23.432 1.00 66.31 538 ILE A O 1
ATOM 3872 N N . GLY A 1 539 ? -32.153 -1.580 24.817 1.00 63.97 539 GLY A N 1
ATOM 3873 C CA . GLY A 1 539 ? -31.164 -0.852 25.610 1.00 63.97 539 GLY A CA 1
ATOM 3874 C C . GLY A 1 539 ? -30.939 0.591 25.147 1.00 63.97 539 GLY A C 1
ATOM 3875 O O . GLY A 1 539 ? -31.530 1.069 24.169 1.00 63.97 539 GLY A O 1
ATOM 3876 N N . ASP A 1 540 ? -30.087 1.286 25.898 1.00 76.31 540 ASP A N 1
ATOM 3877 C CA . ASP A 1 540 ? -29.865 2.722 25.744 1.00 76.31 540 ASP A CA 1
ATOM 3878 C C . ASP A 1 540 ? -29.022 3.023 24.494 1.00 76.31 540 ASP A C 1
ATOM 3880 O O . ASP A 1 540 ? -28.068 2.307 24.167 1.00 76.31 540 ASP A O 1
ATOM 3884 N N . HIS A 1 541 ? -29.390 4.068 23.763 1.00 76.06 541 HIS A N 1
ATOM 3885 C CA . HIS A 1 541 ? -28.660 4.537 22.590 1.00 76.06 541 HIS A CA 1
ATOM 3886 C C . HIS A 1 541 ? -28.981 5.997 22.282 1.00 76.06 541 HIS A C 1
ATOM 3888 O O . HIS A 1 541 ? -30.058 6.486 22.601 1.00 76.06 541 HIS A O 1
ATOM 3894 N N . ASP A 1 542 ? -28.080 6.666 21.579 1.00 77.38 542 ASP A N 1
ATOM 3895 C CA . ASP A 1 542 ? -28.267 8.027 21.105 1.00 77.38 542 ASP A CA 1
ATOM 3896 C C . ASP A 1 542 ? -28.378 8.049 19.581 1.00 77.38 542 ASP A C 1
ATOM 3898 O O . ASP A 1 542 ? -27.678 7.329 18.863 1.00 77.38 542 ASP A O 1
ATOM 3902 N N . VAL A 1 543 ? -29.248 8.916 19.068 1.00 78.69 543 VAL A N 1
ATOM 3903 C CA . VAL A 1 543 ? -29.276 9.301 17.657 1.00 78.69 543 VAL A CA 1
ATOM 3904 C C . VAL A 1 543 ? -28.735 10.718 17.549 1.00 78.69 543 VAL A C 1
ATOM 3906 O O . VAL A 1 543 ? -29.366 11.684 17.980 1.00 78.69 543 VAL A O 1
ATOM 3909 N N . VAL A 1 544 ? -27.547 10.841 16.974 1.00 70.69 544 VAL A N 1
ATOM 3910 C CA . VAL A 1 544 ? -26.806 12.092 16.853 1.00 70.69 544 VAL A CA 1
ATOM 3911 C C . VAL A 1 544 ? -26.919 12.615 15.427 1.00 70.69 544 VAL A C 1
ATOM 3913 O O . VAL A 1 544 ? -26.665 11.906 14.459 1.00 70.69 544 VAL A O 1
ATOM 3916 N N . PHE A 1 545 ? -27.271 13.884 15.294 1.00 72.75 545 PHE A N 1
ATOM 3917 C CA . PHE A 1 545 ? -27.288 14.621 14.042 1.00 72.75 545 PHE A CA 1
ATOM 3918 C C . PHE A 1 545 ? -26.167 15.654 14.077 1.00 72.75 545 PHE A C 1
ATOM 3920 O O . PHE A 1 545 ? -26.059 16.410 15.040 1.00 72.75 545 PHE A O 1
ATOM 3927 N N . THR A 1 546 ? -25.330 15.693 13.045 1.00 65.12 546 THR A N 1
ATOM 3928 C CA . THR A 1 546 ? -24.232 16.661 12.927 1.00 65.12 546 THR A CA 1
ATOM 3929 C C . THR A 1 546 ? -24.372 17.431 11.626 1.00 65.12 546 THR A C 1
ATOM 3931 O O . THR A 1 546 ? -24.445 16.809 10.568 1.00 65.12 546 THR A O 1
ATOM 3934 N N . ASP A 1 547 ? -24.423 18.757 11.678 1.00 65.62 547 ASP A N 1
ATOM 3935 C CA . ASP A 1 547 ? -24.501 19.572 10.464 1.00 65.62 547 ASP A CA 1
ATOM 3936 C C . ASP A 1 547 ? -23.133 19.811 9.799 1.00 65.62 547 ASP A C 1
ATOM 3938 O O . ASP A 1 547 ? -22.097 19.297 10.230 1.00 65.62 547 ASP A O 1
ATOM 3942 N N . GLU A 1 548 ? -23.129 20.571 8.703 1.00 59.94 548 GLU A N 1
ATOM 3943 C CA . GLU A 1 548 ? -21.918 20.830 7.914 1.00 59.94 548 GLU A CA 1
ATOM 3944 C C . GLU A 1 548 ? -20.895 21.719 8.634 1.00 59.94 548 GLU A C 1
ATOM 3946 O O . GLU A 1 548 ? -19.713 21.690 8.286 1.00 59.94 548 GLU A O 1
ATOM 3951 N N . GLU A 1 549 ? -21.330 22.471 9.645 1.00 62.97 549 GLU A N 1
ATOM 3952 C CA . GLU A 1 549 ? -20.493 23.337 10.480 1.00 62.97 549 GLU A CA 1
ATOM 3953 C C . GLU A 1 549 ? -19.991 22.606 11.741 1.00 62.97 549 GLU A C 1
ATOM 3955 O O . GLU A 1 549 ? -19.203 23.154 12.516 1.00 62.97 549 GLU A O 1
ATOM 3960 N N . GLY A 1 550 ? -20.393 21.342 11.928 1.00 59.34 550 GLY A N 1
ATOM 3961 C CA . GLY A 1 550 ? -19.993 20.491 13.046 1.00 59.34 550 GLY A CA 1
ATOM 3962 C C . GLY A 1 550 ? -20.859 20.653 14.298 1.00 59.34 550 GLY A C 1
ATOM 3963 O O . GLY A 1 550 ? -20.498 20.123 15.354 1.00 59.34 550 GLY A O 1
ATOM 3964 N N . VAL A 1 551 ? -21.992 21.356 14.209 1.00 68.25 551 VAL A N 1
ATOM 3965 C CA . VAL A 1 551 ? -22.956 21.480 15.307 1.00 68.25 551 VAL A CA 1
ATOM 3966 C C . VAL A 1 551 ? -23.654 20.142 15.504 1.00 68.25 551 VAL A C 1
ATOM 3968 O O . VAL A 1 551 ? -24.146 19.538 14.552 1.00 68.25 551 VAL A O 1
ATOM 3971 N N . ARG A 1 552 ? -23.692 19.671 16.756 1.00 72.31 552 ARG A N 1
ATOM 3972 C CA . ARG A 1 552 ? -24.284 18.383 17.128 1.00 72.31 552 ARG A CA 1
ATOM 3973 C C . ARG A 1 552 ? -25.620 18.560 17.831 1.00 72.31 552 ARG A C 1
ATOM 3975 O O . ARG A 1 552 ? -25.763 19.400 18.718 1.00 72.31 552 ARG A O 1
ATOM 3982 N N . PHE A 1 553 ? -26.558 17.696 17.486 1.00 77.00 553 PHE A N 1
ATOM 3983 C CA . PHE A 1 553 ? -27.861 17.555 18.113 1.00 77.00 553 PHE A CA 1
ATOM 3984 C C . PHE A 1 553 ? -28.084 16.083 18.469 1.00 77.00 553 PHE A C 1
ATOM 3986 O O . PHE A 1 553 ? -27.807 15.211 17.654 1.00 77.00 553 PHE A O 1
ATOM 3993 N N . VAL A 1 554 ? -28.570 15.800 19.678 1.00 82.75 554 VAL A N 1
ATOM 3994 C CA . VAL A 1 554 ? -28.679 14.431 20.201 1.00 82.75 554 VAL A CA 1
ATOM 3995 C C . VAL A 1 554 ? -30.119 14.142 20.609 1.00 82.75 554 VAL A C 1
ATOM 3997 O O . VAL A 1 554 ? -30.711 14.893 21.388 1.00 82.75 554 VAL A O 1
ATOM 4000 N N . ALA A 1 555 ? -30.662 13.044 20.093 1.00 87.19 555 ALA A N 1
ATOM 4001 C CA . ALA A 1 555 ? -31.859 12.403 20.609 1.00 87.19 555 ALA A CA 1
ATOM 4002 C C . ALA A 1 555 ? -31.433 11.197 21.451 1.00 87.19 555 ALA A C 1
ATOM 4004 O O . ALA A 1 555 ? -30.998 10.190 20.898 1.00 87.19 555 ALA A O 1
ATOM 4005 N N . ALA A 1 556 ? -31.536 11.324 22.772 1.00 86.38 556 ALA A N 1
ATOM 4006 C CA . ALA A 1 556 ? -31.201 10.256 23.705 1.00 86.38 556 ALA A CA 1
ATOM 4007 C C . ALA A 1 556 ? -32.372 9.284 23.828 1.00 86.38 556 ALA A C 1
ATOM 4009 O O . ALA A 1 556 ? -33.520 9.708 23.985 1.00 86.38 556 ALA A O 1
ATOM 4010 N N . VAL A 1 557 ? -32.099 7.991 23.735 1.00 87.56 557 VAL A N 1
ATOM 4011 C CA . VAL A 1 557 ? -33.115 6.946 23.652 1.00 87.56 557 VAL A CA 1
ATOM 4012 C C . VAL A 1 557 ? -32.828 5.877 24.708 1.00 87.56 557 VAL A C 1
ATOM 4014 O O . VAL A 1 557 ? -32.093 4.920 24.472 1.00 87.56 557 VAL A O 1
ATOM 4017 N N . ASP A 1 558 ? -33.463 6.014 25.870 1.00 86.25 558 ASP A N 1
ATOM 4018 C CA . ASP A 1 558 ? -33.270 5.127 27.023 1.00 86.25 558 ASP A CA 1
ATOM 4019 C C . ASP A 1 558 ? -34.380 4.071 27.104 1.00 86.25 558 ASP A C 1
ATOM 4021 O O . ASP A 1 558 ? -35.378 4.136 26.387 1.00 86.25 558 ASP A O 1
ATOM 4025 N N . ALA A 1 559 ? -34.272 3.094 28.004 1.00 78.31 559 ALA A N 1
ATOM 4026 C CA . ALA A 1 559 ? -35.290 2.043 28.176 1.00 78.31 559 ALA A CA 1
ATOM 4027 C C . ALA A 1 559 ? -36.732 2.542 28.462 1.00 78.31 559 ALA A C 1
ATOM 4029 O O . ALA A 1 559 ? -37.689 1.797 28.245 1.00 78.31 559 ALA A O 1
ATOM 4030 N N . ALA A 1 560 ? -36.904 3.766 28.977 1.00 83.62 560 ALA A N 1
ATOM 4031 C CA . ALA A 1 560 ? -38.203 4.295 29.414 1.00 83.62 560 ALA A CA 1
ATOM 4032 C C . ALA A 1 560 ? -38.724 5.477 28.582 1.00 83.62 560 ALA A C 1
ATOM 4034 O O . ALA A 1 560 ? -39.925 5.765 28.604 1.00 83.62 560 ALA A O 1
ATOM 4035 N N . ASP A 1 561 ? -37.848 6.195 27.881 1.00 89.12 561 ASP A N 1
ATOM 4036 C CA . ASP A 1 561 ? -38.211 7.407 27.159 1.00 89.12 561 ASP A CA 1
ATOM 4037 C C . ASP A 1 561 ? -37.239 7.749 26.017 1.00 89.12 561 ASP A C 1
ATOM 4039 O O . ASP A 1 561 ? -36.168 7.169 25.855 1.00 89.12 561 ASP A O 1
ATOM 4043 N N . VAL A 1 562 ? -37.674 8.694 25.189 1.00 90.00 562 VAL A N 1
ATOM 4044 C CA . VAL A 1 562 ? -36.901 9.351 24.137 1.00 90.00 562 VAL A CA 1
ATOM 4045 C C . VAL A 1 562 ? -36.821 10.827 24.499 1.00 90.00 562 VAL A C 1
ATOM 4047 O O . VAL A 1 562 ? -37.866 11.459 24.690 1.00 90.00 562 VAL A O 1
ATOM 4050 N N . ARG A 1 563 ? -35.616 11.396 24.581 1.00 89.62 563 ARG A N 1
ATOM 4051 C CA . ARG A 1 563 ? -35.377 12.791 24.975 1.00 89.62 563 ARG A CA 1
ATOM 4052 C C . ARG A 1 563 ? -34.648 13.575 23.900 1.00 89.62 563 ARG A C 1
ATOM 4054 O O . ARG A 1 563 ? -33.657 13.126 23.337 1.00 89.62 563 ARG A O 1
ATOM 4061 N N . VAL A 1 564 ? -35.118 14.794 23.675 1.00 84.62 564 VAL A N 1
ATOM 4062 C CA . VAL A 1 564 ? -34.554 15.759 22.731 1.00 84.62 564 VAL A CA 1
ATOM 4063 C C . VAL A 1 564 ? -34.626 17.143 23.364 1.00 84.62 564 VAL A C 1
ATOM 4065 O O . VAL A 1 564 ? -35.708 17.716 23.470 1.00 84.62 564 VAL A O 1
ATOM 4068 N N . GLY A 1 565 ? -33.494 17.706 23.792 1.00 80.69 565 GLY A N 1
ATOM 4069 C CA . GLY A 1 565 ? -33.501 18.981 24.520 1.00 80.69 565 GLY A CA 1
ATOM 4070 C C . GLY A 1 565 ? -34.445 18.932 25.733 1.00 80.69 565 GLY A C 1
ATOM 4071 O O . GLY A 1 565 ? -34.247 18.117 26.627 1.00 80.69 565 GLY A O 1
ATOM 4072 N N . GLU A 1 566 ? -35.487 19.773 25.748 1.00 79.56 566 GLU A N 1
ATOM 4073 C CA . GLU A 1 566 ? -36.537 19.759 26.789 1.00 79.56 566 GLU A CA 1
ATOM 4074 C C . GLU A 1 566 ? -37.748 18.862 26.461 1.00 79.56 566 GLU A C 1
ATOM 4076 O O . GLU A 1 566 ? -38.668 18.727 27.267 1.00 79.56 566 GLU A O 1
ATOM 4081 N N . CYS A 1 567 ? -37.777 18.241 25.284 1.00 85.00 567 CYS A N 1
ATOM 4082 C CA . CYS A 1 567 ? -38.824 17.304 24.904 1.00 85.00 567 CYS A CA 1
ATOM 4083 C C . CYS A 1 567 ? -38.548 15.895 25.415 1.00 85.00 567 CYS A C 1
ATOM 4085 O O . CYS A 1 567 ? -37.426 15.395 25.335 1.00 85.00 567 CYS A O 1
ATOM 4087 N N . THR A 1 568 ? -39.596 15.206 25.862 1.00 89.56 568 THR A N 1
ATOM 4088 C CA . THR A 1 568 ? -39.518 13.806 26.288 1.00 89.56 568 THR A CA 1
ATOM 4089 C C . THR A 1 568 ? -40.799 13.060 25.934 1.00 89.56 568 THR A C 1
ATOM 4091 O O . THR A 1 568 ? -41.896 13.600 26.094 1.00 89.56 568 THR A O 1
ATOM 4094 N N . ILE A 1 569 ? -40.662 11.825 25.453 1.00 91.88 569 ILE A N 1
ATOM 4095 C CA . ILE A 1 569 ? -41.772 10.942 25.064 1.00 91.88 569 ILE A CA 1
ATOM 4096 C C . ILE A 1 569 ? -41.536 9.568 25.698 1.00 91.88 569 ILE A C 1
ATOM 4098 O O . ILE A 1 569 ? -40.415 9.074 25.627 1.00 91.88 569 ILE A O 1
ATOM 4102 N N . PRO A 1 570 ? -42.549 8.933 26.307 1.00 88.19 570 PRO A N 1
ATOM 4103 C CA . PRO A 1 570 ? -42.391 7.597 26.873 1.00 88.19 570 PRO A CA 1
ATOM 4104 C C . PRO A 1 570 ? -42.254 6.538 25.770 1.00 88.19 570 PRO A C 1
ATOM 4106 O O . PRO A 1 570 ? -42.919 6.633 24.739 1.00 88.19 570 PRO A O 1
ATOM 4109 N N . ARG A 1 571 ? -41.457 5.496 26.019 1.00 85.44 571 ARG A N 1
ATOM 4110 C CA . ARG A 1 571 ? -41.384 4.292 25.172 1.00 85.44 571 ARG A CA 1
ATOM 4111 C C . ARG A 1 571 ? -41.241 3.027 26.021 1.00 85.44 571 ARG A C 1
ATOM 4113 O O . ARG A 1 571 ? -40.858 3.127 27.186 1.00 85.44 571 ARG A O 1
ATOM 4120 N N . ALA A 1 572 ? -41.522 1.851 25.458 1.00 78.50 572 ALA A N 1
ATOM 4121 C CA . ALA A 1 572 ? -41.051 0.595 26.040 1.00 78.50 572 ALA A CA 1
ATOM 4122 C C . ALA A 1 572 ? -39.699 0.196 25.427 1.00 78.50 572 ALA A C 1
ATOM 4124 O O . ALA A 1 572 ? -39.401 0.516 24.274 1.00 78.50 572 ALA A O 1
ATOM 4125 N N . ASP A 1 573 ? -38.872 -0.501 26.205 1.00 69.75 573 ASP A N 1
ATOM 4126 C CA . ASP A 1 573 ? -37.563 -0.950 25.738 1.00 69.75 573 ASP A CA 1
ATOM 4127 C C . ASP A 1 573 ? -37.698 -1.910 24.543 1.00 69.75 573 ASP A C 1
ATOM 4129 O O . ASP A 1 573 ? -38.479 -2.865 24.574 1.00 69.75 573 ASP A O 1
ATOM 4133 N N . GLY A 1 574 ? -36.941 -1.643 23.479 1.00 59.97 574 GLY A N 1
ATOM 4134 C CA . GLY A 1 574 ? -37.025 -2.372 22.213 1.00 59.97 574 GLY A CA 1
ATOM 4135 C C . GLY A 1 574 ? -38.132 -1.927 21.249 1.00 59.97 574 GLY A C 1
ATOM 4136 O O . GLY A 1 574 ? -38.167 -2.455 20.134 1.00 59.97 574 GLY A O 1
ATOM 4137 N N . ASP A 1 575 ? -39.000 -0.975 21.618 1.00 75.75 575 ASP A N 1
ATOM 4138 C CA . ASP A 1 575 ? -39.960 -0.381 20.678 1.00 75.75 575 ASP A CA 1
ATOM 4139 C C . ASP A 1 575 ? -39.236 0.449 19.610 1.00 75.75 575 ASP A C 1
ATOM 4141 O O . ASP A 1 575 ? -38.240 1.130 19.885 1.00 75.75 575 ASP A O 1
ATOM 4145 N N . ALA A 1 576 ? -39.773 0.419 18.388 1.00 70.69 576 ALA A N 1
ATOM 4146 C CA . ALA A 1 576 ? -39.312 1.284 17.313 1.00 70.69 576 ALA A CA 1
ATOM 4147 C C . ALA A 1 576 ? -39.589 2.751 17.668 1.00 70.69 576 ALA A C 1
ATOM 4149 O O . ALA A 1 576 ? -40.708 3.114 18.045 1.00 70.69 576 ALA A O 1
ATOM 4150 N N . VAL A 1 577 ? -38.565 3.589 17.523 1.00 84.06 577 VAL A N 1
ATOM 4151 C CA . VAL A 1 577 ? -38.668 5.035 17.728 1.00 84.06 577 VAL A CA 1
ATOM 4152 C C . VAL A 1 577 ? -38.544 5.708 16.377 1.00 84.06 577 VAL A C 1
ATOM 4154 O O . VAL A 1 577 ? -37.514 5.582 15.729 1.00 84.06 577 VAL A O 1
ATOM 4157 N N . VAL A 1 578 ? -39.568 6.441 15.950 1.00 86.62 578 VAL A N 1
ATOM 4158 C CA . VAL A 1 578 ? -39.534 7.211 14.707 1.00 86.62 578 VAL A CA 1
ATOM 4159 C C . VAL A 1 578 ? -39.079 8.632 15.018 1.00 86.62 578 VAL A C 1
ATOM 4161 O O . VAL A 1 578 ? -39.748 9.371 15.737 1.00 86.62 578 VAL A O 1
ATOM 4164 N N . ILE A 1 579 ? -37.945 9.034 14.454 1.00 87.69 579 ILE A N 1
ATOM 4165 C CA . ILE A 1 579 ? -37.380 10.378 14.575 1.00 87.69 579 ILE A CA 1
ATOM 4166 C C . ILE A 1 579 ? -37.426 11.024 13.199 1.00 87.69 579 ILE A C 1
ATOM 4168 O O . ILE A 1 579 ? -36.699 10.631 12.292 1.00 87.69 579 ILE A O 1
ATOM 4172 N N . THR A 1 580 ? -38.286 12.021 13.031 1.00 87.38 580 THR A N 1
ATOM 4173 C CA . THR A 1 580 ? -38.416 12.763 11.775 1.00 87.38 580 THR A CA 1
ATOM 4174 C C . THR A 1 580 ? -37.852 14.161 11.924 1.00 87.38 580 THR A C 1
ATOM 4176 O O . THR A 1 580 ? -38.425 14.980 12.638 1.00 87.38 580 THR A O 1
ATOM 4179 N N . LEU A 1 581 ? -36.770 14.448 11.212 1.00 84.38 581 LEU A N 1
ATOM 4180 C CA . LEU A 1 581 ? -36.203 15.778 11.068 1.00 84.38 581 LEU A CA 1
ATOM 4181 C C . LEU A 1 581 ? -36.738 16.434 9.793 1.00 84.38 581 LEU A C 1
ATOM 4183 O O . LEU A 1 581 ? -36.627 15.872 8.700 1.00 84.38 581 LEU A O 1
ATOM 4187 N N . ARG A 1 582 ? -37.292 17.640 9.933 1.00 84.62 582 ARG A N 1
ATOM 4188 C CA . ARG A 1 582 ? -37.748 18.452 8.805 1.00 84.62 582 ARG A CA 1
ATOM 4189 C C . ARG A 1 582 ? -37.428 19.921 9.045 1.00 84.62 582 ARG A C 1
ATOM 4191 O O . ARG A 1 582 ? -38.092 20.572 9.852 1.00 84.62 582 ARG A O 1
ATOM 4198 N N . GLY A 1 583 ? -36.432 20.446 8.337 1.00 77.75 583 GLY A N 1
ATOM 4199 C CA . GLY A 1 583 ? -35.912 21.793 8.588 1.00 77.75 583 GLY A CA 1
ATOM 4200 C C . GLY A 1 583 ? -35.468 21.989 10.045 1.00 77.75 583 GLY A C 1
ATOM 4201 O O . GLY A 1 583 ? -34.593 21.281 10.530 1.00 77.75 583 GLY A O 1
ATOM 4202 N N . ASP A 1 584 ? -36.080 22.947 10.742 1.00 76.69 584 ASP A N 1
ATOM 4203 C CA . ASP A 1 584 ? -35.804 23.314 12.140 1.00 76.69 584 ASP A CA 1
ATOM 4204 C C . ASP A 1 584 ? -36.745 22.625 13.148 1.00 76.69 584 ASP A C 1
ATOM 4206 O O . ASP A 1 584 ? -36.942 23.105 14.267 1.00 76.69 584 ASP A O 1
ATOM 4210 N N . GLN A 1 585 ? -37.369 21.512 12.758 1.00 83.50 585 GLN A N 1
ATOM 4211 C CA . GLN A 1 585 ? -38.291 20.753 13.598 1.00 83.50 585 GLN A CA 1
ATOM 4212 C C . GLN A 1 585 ? -37.900 19.281 13.642 1.00 83.50 585 GLN A C 1
ATOM 4214 O O . GLN A 1 585 ? -37.574 18.680 12.616 1.00 83.50 585 GLN A O 1
ATOM 4219 N N . VAL A 1 586 ? -38.033 18.677 14.821 1.00 87.50 586 VAL A N 1
ATOM 4220 C CA . VAL A 1 586 ? -37.947 17.225 14.995 1.00 87.50 586 VAL A CA 1
ATOM 4221 C C . VAL A 1 586 ? -39.235 16.682 15.592 1.00 87.50 586 VAL A C 1
ATOM 4223 O O . VAL A 1 586 ? -39.788 17.227 16.544 1.00 87.50 586 VAL A O 1
ATOM 4226 N N . THR A 1 587 ? -39.741 15.609 14.999 1.00 89.62 587 THR A N 1
ATOM 4227 C CA . THR A 1 587 ? -40.899 14.860 15.484 1.00 89.62 587 THR A CA 1
ATOM 4228 C C . THR A 1 587 ? -40.414 13.527 16.026 1.00 89.62 587 THR A C 1
ATOM 4230 O O . THR A 1 587 ? -39.702 12.815 15.323 1.00 89.62 587 THR A O 1
ATOM 4233 N N . LEU A 1 588 ? -40.804 13.195 17.250 1.00 90.44 588 LEU A N 1
ATOM 4234 C CA . LEU A 1 588 ? -40.525 11.909 17.882 1.00 90.44 588 LEU A CA 1
ATOM 4235 C C . LEU A 1 588 ? -41.825 11.117 17.990 1.00 90.44 588 LEU A C 1
ATOM 4237 O O . LEU A 1 588 ? -42.831 11.673 18.439 1.00 90.44 588 LEU A O 1
ATOM 4241 N N . GLU A 1 589 ? -41.800 9.841 17.617 1.00 90.56 589 GLU A N 1
ATOM 4242 C CA . GLU A 1 589 ? -42.928 8.913 17.744 1.00 90.56 589 GLU A CA 1
ATOM 4243 C C . GLU A 1 589 ? -42.454 7.578 18.338 1.00 90.56 589 GLU A C 1
ATOM 4245 O O . GLU A 1 589 ? -41.425 7.047 17.927 1.00 90.56 589 GLU A O 1
ATOM 4250 N N . ALA A 1 590 ? -43.188 7.036 19.308 1.00 87.19 590 ALA A N 1
ATOM 4251 C CA . ALA A 1 590 ? -42.950 5.714 19.895 1.00 87.19 590 ALA A CA 1
ATOM 4252 C C . ALA A 1 590 ? -44.289 5.158 20.386 1.00 87.19 590 ALA A C 1
ATOM 4254 O O . ALA A 1 590 ? -44.979 5.781 21.201 1.00 87.19 590 ALA A O 1
ATOM 4255 N N . GLY A 1 591 ? -44.693 4.001 19.859 1.00 82.69 591 GLY A N 1
ATOM 4256 C CA . GLY A 1 591 ? -46.046 3.484 20.065 1.00 82.69 591 GLY A CA 1
ATOM 4257 C C . GLY A 1 591 ? -47.112 4.497 19.616 1.00 82.69 591 GLY A C 1
ATOM 4258 O O . GLY A 1 591 ? -47.112 4.940 18.472 1.00 82.69 591 GLY A O 1
ATOM 4259 N N . GLU A 1 592 ? -48.019 4.876 20.521 1.00 81.06 592 GLU A N 1
ATOM 4260 C CA . GLU A 1 592 ? -49.041 5.911 20.269 1.00 81.06 592 GLU A CA 1
ATOM 4261 C C . GLU A 1 592 ? -48.588 7.333 20.658 1.00 81.06 592 GLU A C 1
ATOM 4263 O O . GLU A 1 592 ? -49.300 8.307 20.398 1.00 81.06 592 GLU A O 1
ATOM 4268 N N . ALA A 1 593 ? -47.425 7.477 21.302 1.00 84.38 593 ALA A N 1
ATOM 4269 C CA . ALA A 1 593 ? -46.914 8.773 21.729 1.00 84.38 593 ALA A CA 1
ATOM 4270 C C . ALA A 1 593 ? -46.240 9.495 20.559 1.00 84.38 593 ALA A C 1
ATOM 4272 O O . ALA A 1 593 ? -45.434 8.913 19.838 1.00 84.38 593 ALA A O 1
ATOM 4273 N N . ARG A 1 594 ? -46.548 10.787 20.397 1.00 91.69 594 ARG A N 1
ATOM 4274 C CA . ARG A 1 594 ? -45.951 11.660 19.383 1.00 91.69 594 ARG A CA 1
ATOM 4275 C C . ARG A 1 594 ? -45.767 13.071 19.921 1.00 91.69 594 ARG A C 1
ATOM 4277 O O . ARG A 1 594 ? -46.704 13.636 20.484 1.00 91.69 594 ARG A O 1
ATOM 4284 N N . ILE A 1 595 ? -44.598 13.666 19.698 1.00 91.81 595 ILE A N 1
ATOM 4285 C CA . ILE A 1 595 ? -44.325 15.070 20.036 1.00 91.81 595 ILE A CA 1
ATOM 4286 C C . ILE A 1 595 ? -43.515 15.750 18.932 1.00 91.81 595 ILE A C 1
ATOM 4288 O O . ILE A 1 595 ? -42.718 15.109 18.250 1.00 91.81 595 ILE A O 1
ATOM 4292 N N . GLN A 1 596 ? -43.726 17.054 18.760 1.00 89.50 596 GLN A N 1
ATOM 4293 C CA . GLN A 1 596 ? -42.922 17.912 17.892 1.00 89.50 596 GLN A CA 1
ATOM 4294 C C . GLN A 1 596 ? -42.123 18.898 18.729 1.00 89.50 596 GLN A C 1
ATOM 4296 O O . GLN A 1 596 ? -42.654 19.492 19.669 1.00 89.50 596 GLN A O 1
ATOM 4301 N N . CYS A 1 597 ? -40.860 19.068 18.361 1.00 83.75 597 CYS A N 1
ATOM 4302 C CA . CYS A 1 597 ? -39.874 19.806 19.126 1.00 83.75 597 CYS A CA 1
ATOM 4303 C C . CYS A 1 597 ? -39.127 20.780 18.218 1.00 83.75 597 CYS A C 1
ATOM 4305 O O . CYS A 1 597 ? -38.674 20.381 17.139 1.00 83.75 597 CYS A O 1
ATOM 4307 N N . PRO A 1 598 ? -38.970 22.045 18.645 1.00 80.12 598 PRO A N 1
ATOM 4308 C CA . PRO A 1 598 ? -38.158 22.999 17.915 1.00 80.12 598 PRO A CA 1
ATOM 4309 C C . PRO A 1 598 ? -36.684 22.609 18.007 1.00 80.12 598 PRO A C 1
ATOM 4311 O O . PRO A 1 598 ? -36.194 22.208 19.064 1.00 80.12 598 PRO A O 1
ATOM 4314 N N . LEU A 1 599 ? -35.977 22.765 16.896 1.00 74.12 599 LEU A N 1
ATOM 4315 C CA . LEU A 1 599 ? -34.582 22.396 16.745 1.00 74.12 599 LEU A CA 1
ATOM 4316 C C . LEU A 1 599 ? -33.774 23.651 16.410 1.00 74.12 599 LEU A C 1
ATOM 4318 O O . LEU A 1 599 ? -33.838 24.177 15.301 1.00 74.12 599 LEU A O 1
ATOM 4322 N N . ALA A 1 600 ? -33.037 24.171 17.389 1.00 67.38 600 ALA A N 1
ATOM 4323 C CA . ALA A 1 600 ? -32.218 25.363 17.204 1.00 67.38 600 ALA A CA 1
ATOM 4324 C C . ALA A 1 600 ? -30.766 24.980 16.899 1.00 67.38 600 ALA A C 1
ATOM 4326 O O . ALA A 1 600 ? -30.163 24.207 17.639 1.00 67.38 600 ALA A O 1
ATOM 4327 N N . GLY A 1 601 ? -30.189 25.577 15.854 1.00 65.75 601 GLY A N 1
ATOM 4328 C CA . GLY A 1 601 ? -28.740 25.578 15.633 1.00 65.75 601 GLY A CA 1
ATOM 4329 C C . GLY A 1 601 ? -28.192 24.595 14.599 1.00 65.75 601 GLY A C 1
ATOM 4330 O O . GLY A 1 601 ? -27.018 24.723 14.290 1.00 65.75 601 GLY A O 1
ATOM 4331 N N . LEU A 1 602 ? -28.995 23.686 14.030 1.00 65.94 602 LEU A N 1
ATOM 4332 C CA . LEU A 1 602 ? -28.562 22.909 12.858 1.00 65.94 602 LEU A CA 1
ATOM 4333 C C . LEU A 1 602 ? -28.895 23.670 11.572 1.00 65.94 602 LEU A C 1
ATOM 4335 O O . LEU A 1 602 ? -30.028 24.131 11.397 1.00 65.94 602 LEU A O 1
ATOM 4339 N N . SER A 1 603 ? -27.926 23.791 10.666 1.00 63.56 603 SER A N 1
ATOM 4340 C CA . SER A 1 603 ? -28.122 24.425 9.359 1.00 63.56 603 SER A CA 1
ATOM 4341 C C . SER A 1 603 ? -27.685 23.519 8.204 1.00 63.56 603 SER A C 1
ATOM 4343 O O . SER A 1 603 ? -26.689 22.810 8.278 1.00 63.56 603 SER A O 1
ATOM 4345 N N . GLY A 1 604 ? -28.442 23.524 7.103 1.00 68.56 604 GLY A N 1
ATOM 4346 C CA . GLY A 1 604 ? -28.083 22.747 5.913 1.00 68.56 604 GLY A CA 1
ATOM 4347 C C . GLY A 1 604 ? -28.400 21.252 6.025 1.00 68.56 604 GLY A C 1
ATOM 4348 O O . GLY A 1 604 ? -29.463 20.877 6.517 1.00 68.56 604 GLY A O 1
ATOM 4349 N N . SER A 1 605 ? -27.526 20.411 5.468 1.00 64.69 605 SER A N 1
ATOM 4350 C CA . SER A 1 605 ? -27.684 18.952 5.503 1.00 64.69 605 SER A CA 1
ATOM 4351 C C . SER A 1 605 ? -27.013 18.374 6.745 1.00 64.69 605 SER A C 1
ATOM 4353 O O . SER A 1 605 ? -25.911 18.785 7.098 1.00 64.69 605 SER A O 1
ATOM 4355 N N . VAL A 1 606 ? -27.635 17.379 7.367 1.00 60.22 606 VAL A N 1
ATOM 4356 C CA . VAL A 1 606 ? -27.128 16.731 8.578 1.00 60.22 606 VAL A CA 1
ATOM 4357 C C . VAL A 1 606 ? -26.669 15.305 8.303 1.00 60.22 606 VAL A C 1
ATOM 4359 O O . VAL A 1 606 ? -27.348 14.549 7.609 1.00 60.22 606 VAL A O 1
ATOM 4362 N N . ALA A 1 607 ? -25.523 14.931 8.862 1.00 58.50 607 ALA A N 1
ATOM 4363 C CA . ALA A 1 607 ? -25.100 13.550 9.021 1.00 58.50 607 ALA A CA 1
ATOM 4364 C C . ALA A 1 607 ? -25.805 12.931 10.232 1.00 58.50 607 ALA A C 1
ATOM 4366 O O . ALA A 1 607 ? -25.933 13.582 11.265 1.00 58.50 607 ALA A O 1
ATOM 4367 N N . VAL A 1 608 ? -26.241 11.680 10.115 1.00 59.62 608 VAL A N 1
ATOM 4368 C CA . VAL A 1 608 ? -26.873 10.926 11.208 1.00 59.62 608 VAL A CA 1
ATOM 4369 C C . VAL A 1 608 ? -25.911 9.859 11.693 1.00 59.62 608 VAL A C 1
ATOM 4371 O O . VAL A 1 608 ? -25.394 9.128 10.851 1.00 59.62 608 VAL A O 1
ATOM 4374 N N . SER A 1 609 ? -25.747 9.720 13.008 1.00 55.88 609 SER A N 1
ATOM 4375 C CA . SER A 1 609 ? -25.101 8.582 13.659 1.00 55.88 609 SER A CA 1
ATOM 4376 C C . SER A 1 609 ? -25.929 7.988 14.788 1.00 55.88 609 SER A C 1
ATOM 4378 O O . SER A 1 609 ? -26.651 8.693 15.480 1.00 55.88 609 SER A O 1
ATOM 4380 N N . LEU A 1 610 ? -25.824 6.669 14.953 1.00 60.94 610 LEU A N 1
ATOM 4381 C CA . LEU A 1 610 ? -26.343 5.951 16.114 1.00 60.94 610 LEU A CA 1
ATOM 4382 C C . LEU A 1 610 ? -25.170 5.597 17.030 1.00 60.94 610 LEU A C 1
ATOM 4384 O O . LEU A 1 610 ? -24.198 5.000 16.566 1.00 60.94 610 LEU A O 1
ATOM 4388 N N . GLU A 1 611 ? -25.271 5.939 18.309 1.00 57.38 611 GLU A N 1
ATOM 4389 C CA . GLU A 1 611 ? -24.297 5.593 19.346 1.00 57.38 611 GLU A CA 1
ATOM 4390 C C . GLU A 1 611 ? -24.973 4.649 20.344 1.00 57.38 611 GLU A C 1
ATOM 4392 O O . GLU A 1 611 ? -25.928 5.019 21.014 1.00 57.38 611 GLU A O 1
ATOM 4397 N N . LEU A 1 612 ? -24.535 3.392 20.406 1.00 55.47 612 LEU A N 1
ATOM 4398 C CA . LEU A 1 612 ? -25.142 2.377 21.272 1.00 55.47 612 LEU A CA 1
ATOM 4399 C C . LEU A 1 612 ? -24.435 2.354 22.632 1.00 55.47 612 LEU A C 1
ATOM 4401 O O . LEU A 1 612 ? -23.204 2.310 22.682 1.00 55.47 612 LEU A O 1
ATOM 4405 N N . ALA A 1 613 ? -25.191 2.320 23.732 1.00 56.16 613 ALA A N 1
ATOM 4406 C CA . ALA A 1 613 ? -24.614 2.092 25.052 1.00 56.16 613 ALA A CA 1
ATOM 4407 C C . ALA A 1 613 ? -24.122 0.641 25.201 1.00 56.16 613 ALA A C 1
ATOM 4409 O O . ALA A 1 613 ? -24.547 -0.277 24.491 1.00 56.16 613 ALA A O 1
ATOM 4410 N N . LEU A 1 614 ? -23.224 0.415 26.162 1.00 43.31 614 LEU A N 1
ATOM 4411 C CA . LEU A 1 614 ? -22.668 -0.908 26.437 1.00 43.31 614 LEU A CA 1
ATOM 4412 C C . LEU A 1 614 ? -23.791 -1.915 26.761 1.00 43.31 614 LEU A C 1
ATOM 4414 O O . LEU A 1 614 ? -24.516 -1.753 27.740 1.00 43.31 614 LEU A O 1
ATOM 4418 N N . GLY A 1 615 ? -23.912 -2.971 25.953 1.00 46.34 615 GLY A N 1
ATOM 4419 C CA . GLY A 1 615 ? -24.934 -4.013 26.118 1.00 46.34 615 GLY A CA 1
ATOM 4420 C C . GLY A 1 615 ? -26.248 -3.771 25.365 1.00 46.34 615 GLY A C 1
ATOM 4421 O O . GLY A 1 615 ? -27.106 -4.659 25.382 1.00 46.34 615 GLY A O 1
ATOM 4422 N N . ALA A 1 616 ? -26.401 -2.636 24.673 1.00 48.78 616 ALA A N 1
ATOM 4423 C CA . ALA A 1 616 ? -27.534 -2.400 23.783 1.00 48.78 616 ALA A CA 1
ATOM 4424 C C . ALA A 1 616 ? -27.476 -3.318 22.545 1.00 48.78 616 ALA A C 1
ATOM 4426 O O . ALA A 1 616 ? -26.406 -3.637 22.023 1.00 48.78 616 ALA A O 1
ATOM 4427 N N . ARG A 1 617 ? -28.643 -3.764 22.071 1.00 50.09 617 ARG A N 1
ATOM 4428 C CA . ARG A 1 617 ? -28.804 -4.675 20.931 1.00 50.09 617 ARG A CA 1
ATOM 4429 C C . ARG A 1 617 ? -29.576 -3.989 19.820 1.00 50.09 617 ARG A C 1
ATOM 4431 O O . ARG A 1 617 ? -30.774 -3.736 19.938 1.00 50.09 617 ARG A O 1
ATOM 4438 N N . PHE A 1 618 ? -28.890 -3.736 18.716 1.00 53.50 618 PHE A N 1
ATOM 4439 C CA . PHE A 1 618 ? -29.496 -3.210 17.505 1.00 53.50 618 PHE A CA 1
ATOM 4440 C C . PHE A 1 618 ? -30.248 -4.312 16.744 1.00 53.50 618 PHE A C 1
ATOM 4442 O O . PHE A 1 618 ? -29.728 -5.416 16.566 1.00 53.50 618 PHE A O 1
ATOM 4449 N N . ARG A 1 619 ? -31.475 -4.016 16.304 1.00 51.84 619 ARG A N 1
ATOM 4450 C CA . ARG A 1 619 ? -32.346 -4.963 15.592 1.00 51.84 619 ARG A CA 1
ATOM 4451 C C . ARG A 1 619 ? -32.638 -4.529 14.157 1.00 51.84 619 ARG A C 1
ATOM 4453 O O . ARG A 1 619 ? -32.571 -5.362 13.259 1.00 51.84 619 ARG A O 1
ATOM 4460 N N . ALA A 1 620 ? -32.968 -3.256 13.946 1.00 53.28 620 ALA A N 1
ATOM 4461 C CA . ALA A 1 620 ? -33.273 -2.699 12.627 1.00 53.28 620 ALA A CA 1
ATOM 4462 C C . ALA A 1 620 ? -33.101 -1.173 12.613 1.00 53.28 620 ALA A C 1
ATOM 4464 O O . ALA A 1 620 ? -33.204 -0.526 13.654 1.00 53.28 620 ALA A O 1
ATOM 4465 N N . LEU A 1 621 ? -32.871 -0.599 11.432 1.00 61.00 621 LEU A N 1
ATOM 4466 C CA . LEU A 1 621 ? -32.947 0.843 11.190 1.00 61.00 621 LEU A CA 1
ATOM 4467 C C . LEU A 1 621 ? -33.550 1.067 9.816 1.00 61.00 621 LEU A C 1
ATOM 4469 O O . LEU A 1 621 ? -32.963 0.681 8.805 1.00 61.00 621 LEU A O 1
ATOM 4473 N N . GLU A 1 622 ? -34.688 1.742 9.793 1.00 59.44 622 GLU A N 1
ATOM 4474 C CA . GLU A 1 622 ? -35.247 2.273 8.556 1.00 59.44 622 GLU A CA 1
ATOM 4475 C C . GLU A 1 622 ? -34.856 3.743 8.421 1.00 59.44 622 GLU A C 1
ATOM 4477 O O . GLU A 1 622 ? -34.866 4.497 9.398 1.00 59.44 622 GLU A O 1
ATOM 4482 N N . ILE A 1 623 ? -34.480 4.144 7.208 1.00 59.81 623 ILE A N 1
ATOM 4483 C CA . ILE A 1 623 ? -34.164 5.532 6.885 1.00 59.81 623 ILE A CA 1
ATOM 4484 C C . ILE A 1 623 ? -34.944 5.911 5.637 1.00 59.81 623 ILE A C 1
ATOM 4486 O O . ILE A 1 623 ? -34.673 5.398 4.553 1.00 59.81 623 ILE A O 1
ATOM 4490 N N . ALA A 1 624 ? -35.881 6.838 5.784 1.00 60.12 624 ALA A N 1
ATOM 4491 C CA . ALA A 1 624 ? -36.646 7.384 4.677 1.00 60.12 624 ALA A CA 1
ATOM 4492 C C . ALA A 1 624 ? -36.243 8.840 4.440 1.00 60.12 624 ALA A C 1
ATOM 4494 O O . ALA A 1 624 ? -36.235 9.666 5.355 1.00 60.12 624 ALA A O 1
ATOM 4495 N N . ARG A 1 625 ? -35.915 9.168 3.190 1.00 59.19 625 ARG A N 1
ATOM 4496 C CA . ARG A 1 625 ? -35.769 10.559 2.758 1.00 59.19 625 ARG A CA 1
ATOM 4497 C C . ARG A 1 625 ? -37.161 11.133 2.499 1.00 59.19 625 ARG A C 1
ATOM 4499 O O . ARG A 1 625 ? -37.953 10.494 1.808 1.00 59.19 625 ARG A O 1
ATOM 4506 N N . LEU A 1 626 ? -37.435 12.312 3.054 1.00 53.53 626 LEU A N 1
ATOM 4507 C CA . LEU A 1 626 ? -38.709 13.018 2.881 1.00 53.53 626 LEU A CA 1
ATOM 4508 C C . LEU A 1 626 ? -38.734 13.929 1.652 1.00 53.53 626 LEU A C 1
ATOM 4510 O O . LEU A 1 626 ? -37.660 14.455 1.271 1.00 53.53 626 LEU A O 1
#

Nearest PDB structures (foldseek):
  4ch9-assembly1_B  TM=7.390E-01  e=5.723E-12  Homo sapiens
  4zgc-assembly1_A  TM=6.313E-01  e=5.123E-13  Plasmodium falciparum
  4zgc-assembly1_B  TM=6.381E-01  e=1.460E-12  Plasmodium falciparum
  4yy8-assembly1_A  TM=6.351E-01  e=2.639E-12  Plasmodium falciparum
  4yy8-assembly2_B  TM=6.264E-01  e=3.314E-12  Plasmodium falciparum

Solvent-accessible surface area (backbone atoms only — not comparable to full-atom values): 32813 Å² total; per-residue (Å²): 131,85,79,76,78,57,67,39,51,33,57,56,79,90,76,88,78,82,87,85,84,87,66,90,82,62,78,76,78,75,71,66,48,34,47,32,45,38,49,40,76,48,78,29,74,92,42,42,76,80,84,62,59,62,32,38,40,37,40,51,32,48,93,62,80,79,48,78,54,25,48,48,77,40,42,72,94,50,73,51,62,56,56,62,82,58,40,61,89,64,54,41,28,36,38,32,37,33,22,41,98,84,42,78,51,28,43,31,43,40,55,47,67,88,71,41,74,83,46,80,44,78,32,57,35,32,36,60,44,36,47,36,52,53,84,55,84,82,42,42,33,30,62,50,31,15,59,31,51,37,70,98,36,29,33,36,34,37,28,1,37,37,97,85,69,58,45,29,26,34,45,27,36,43,37,59,60,47,86,85,52,78,64,47,77,52,70,48,95,60,36,15,28,34,26,45,38,45,58,39,75,58,30,34,39,40,36,32,1,10,51,25,76,82,39,56,26,30,38,43,34,44,23,37,31,62,88,75,72,40,73,38,73,76,26,31,42,54,58,49,95,68,92,66,88,52,29,20,19,36,40,14,54,31,54,37,83,89,49,32,37,40,36,40,29,2,25,44,32,65,92,49,70,51,26,26,56,30,34,36,33,33,67,81,68,34,48,61,41,69,82,44,48,46,49,95,63,40,20,27,54,28,49,36,38,47,33,76,85,40,39,34,36,41,37,53,28,33,39,98,91,36,75,36,31,60,36,36,20,34,41,79,85,66,58,37,56,39,66,40,40,24,68,87,46,74,89,46,68,65,44,75,71,51,52,48,45,22,72,33,58,41,78,83,35,27,38,38,38,35,49,5,52,51,90,59,55,32,33,34,41,35,36,37,46,69,61,77,44,29,25,32,72,44,79,32,61,25,69,91,43,71,40,15,44,67,21,40,49,38,54,42,94,60,73,28,31,44,40,36,30,21,38,93,87,65,48,62,37,24,32,45,32,39,68,46,75,31,44,60,40,82,41,50,44,50,87,51,74,43,80,44,66,38,62,29,84,38,56,38,33,38,39,29,4,62,87,27,28,26,43,31,30,60,84,66,69,51,83,84,49,72,52,60,38,46,78,64,57,98,82,59,98,60,87,53,58,60,49,69,90,46,46,40,71,32,97,86,69,77,38,51,37,54,72,48,90,52,54,87,66,37,46,60,67,56,72,35,61,32,34,33,37,33,45,23,38,33,47,37,33,33,44,36,36,32,21,80,87,66,44,75,46,61,36,42,33,46,51,56,31,39,36,41,89,92,44,74,45,62,40,59,63,46,50,53,37,38,42,35,41,51,77,54,34,36,34,44,34,25,90,91,44,70,52,78,42,85,46,86,79,68,57,79,44,28,27,39,32,53,48,71,40,94,87,37,35,46,58,39,52,41,69,46,78,109

Radius of gyration: 26.24 Å; Cα contacts (8 Å, |Δi|>4): 1730; chains: 1; bounding box: 76×64×68 Å